Protein AF-0000000076621551 (afdb_homodimer)

Solvent-accessible surface area (backbone atoms only — not comparable to full-atom values): 27259 Å² total; per-residue (Å²): 133,86,76,75,71,79,66,56,74,74,65,53,54,74,73,44,51,70,68,54,47,45,35,64,66,29,52,70,40,71,68,35,35,51,50,40,52,49,45,48,50,49,49,51,49,52,49,47,51,51,47,47,44,45,37,56,49,33,62,49,64,47,73,76,50,92,40,74,47,48,48,64,49,62,73,34,43,66,60,26,50,53,40,65,73,31,58,69,61,38,29,51,51,50,50,50,50,42,48,53,52,39,50,52,50,52,51,48,51,52,48,42,57,68,64,55,87,68,61,34,68,58,49,26,54,51,55,49,50,51,49,41,52,54,44,46,71,37,46,41,56,34,71,53,89,74,52,59,55,56,74,61,85,65,90,50,90,78,55,74,41,55,68,39,57,65,36,60,46,28,60,70,39,12,52,30,42,37,52,16,50,52,25,47,76,70,67,36,56,69,59,17,52,52,21,52,50,46,34,52,49,46,50,49,50,29,46,41,27,31,62,34,54,70,66,13,45,54,43,6,46,51,51,17,51,45,37,46,56,48,18,51,55,50,39,52,53,51,51,50,51,52,50,50,48,52,51,49,52,55,50,52,52,56,55,57,72,70,104,132,85,76,72,70,81,65,56,73,75,64,52,54,74,74,44,52,70,68,54,46,44,35,64,66,28,53,72,41,70,68,35,35,50,49,40,51,49,46,47,49,48,50,50,50,52,48,47,52,51,47,46,45,47,36,56,50,31,60,48,62,46,72,76,51,94,41,73,48,51,50,64,50,62,73,33,42,66,60,26,51,51,39,65,73,31,58,68,61,39,28,50,52,50,51,50,51,41,48,53,51,38,50,53,51,51,51,49,51,51,48,41,55,68,66,55,87,69,62,33,69,60,48,26,55,50,55,49,49,52,49,42,51,54,45,45,72,35,44,41,57,34,70,51,88,75,52,56,55,57,73,60,86,66,89,50,91,78,55,75,39,55,67,37,57,66,37,62,47,28,60,69,38,12,52,30,42,37,52,16,51,50,25,46,75,71,68,36,56,69,58,17,51,52,21,52,49,47,32,53,49,45,48,49,49,30,44,41,27,32,62,33,54,70,65,13,45,54,43,6,46,50,51,17,52,45,38,47,56,48,18,50,55,50,38,52,51,50,53,49,50,52,51,51,49,52,51,49,51,54,50,51,51,54,54,58,72,71,104

InterPro domains:
  IPR055311 Phosphatidylcholine:diacylglycerol cholinephosphotransferase 1/2-like [PTHR34674] (36-243)
  IPR056361 AtPDCT1/2, transmembrane domain [PF24788] (73-233)

Sequence (518 aa):
MADQGLLSGDKAIKYLSFKDRFYLHNLISDKRKWIFVARAVCIAISLAIAISFAVTAVGLPRNNIECIEDKLFEASAAINSYFSENASMRHLLLIFSSSLIDFQFVYFCVNYLLWGNTARPIVFLITFYLFRAFIQSIFFMRYPAGMAWEYPGIPSLTVSYEATSDFFFSGHVGIMVFVSLENYKHKNYQMMALGIFSVSAEFFVMLVLRGHYSIDLISGIIFGHYFWLLSGKLTKKIENLIKKKELLYEKDRQVDSFSMADQGLLSGDKAIKYLSFKDRFYLHNLISDKRKWIFVARAVCIAISLAIAISFAVTAVGLPRNNIECIEDKLFEASAAINSYFSENASMRHLLLIFSSSLIDFQFVYFCVNYLLWGNTARPIVFLITFYLFRAFIQSIFFMRYPAGMAWEYPGIPSLTVSYEATSDFFFSGHVGIMVFVSLENYKHKNYQMMALGIFSVSAEFFVMLVLRGHYSIDLISGIIFGHYFWLLSGKLTKKIENLIKKKELLYEKDRQVDSFS

Secondary structure (DSSP, 8-state):
--------HHHHHHTS-HHHHHIIIIISSHHHHHHHHHHHHHHHHHHHHHHHHHHHHHHS-----SSEEEHHHHHTHHHHHHHHH-HHHHHHHHHHHHHHHHHHHHHHHHHHHHH---SHHHHHHHHHHHHHHHHHHHEEEPPPTT------SS--SS---S--S--SS-HHHHHHHHHHHHHHHTT-HHHHHHHHHHHHHHHHHHHHTTSS-HHHHHHHHHHHHHHHHHHHHHHHHHHHHHHHHHHHHHHHHHHHHH-/--------HHHHHHTS-HHHHHIIIIISSHHHHHHHHHHHHHHHHHHHHHHHHHHHHHHS-PPPPSSEEEHHHHHTHHHHHHHHH-HHHHHHHHHHHHHHHHHHHHHHHHHHHHH---SHHHHHHHHHHHHHHHHHHHEEEPPPTT------SS--SS---S--S--SS-HHHHHHHHHHHHHHHTT-HHHHHHHHHHH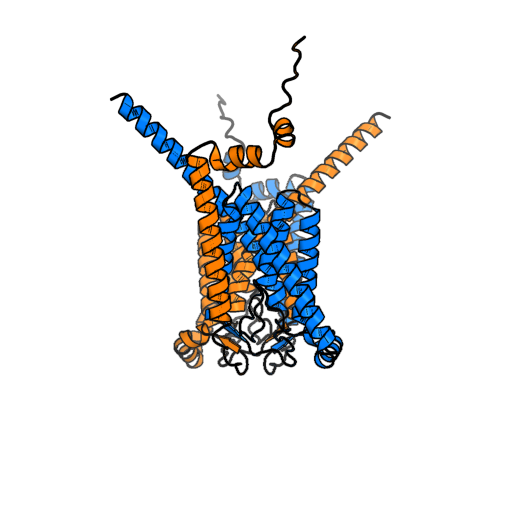HHHHHHHHHTTSS-HHHHHHHHHHHHHHHHHHHHHHHHHHHHHHHHHHHHHHHHHHHHH-

Organism: NCBI:txid5963

Structure (mmCIF, N/CA/C/O backbone):
data_AF-0000000076621551-model_v1
#
loop_
_entity.id
_entity.type
_entity.pdbx_description
1 polymer 'AtPDCT1/2 transmembrane domain-containing protein'
#
loop_
_atom_site.group_PDB
_atom_site.id
_atom_site.type_symbol
_atom_site.label_atom_id
_atom_site.label_alt_id
_atom_site.label_comp_id
_atom_site.label_asym_id
_atom_site.label_entity_id
_atom_site.label_seq_id
_atom_site.pdbx_PDB_ins_code
_atom_site.Cartn_x
_atom_site.Cartn_y
_atom_site.Cartn_z
_atom_site.occupancy
_atom_site.B_iso_or_equiv
_atom_site.auth_seq_id
_atom_site.auth_comp_id
_atom_site.auth_asym_id
_atom_site.auth_atom_id
_atom_site.pdbx_PDB_model_num
ATOM 1 N N . MET A 1 1 ? -38 44.219 23.906 1 23.27 1 MET A N 1
ATOM 2 C CA . MET A 1 1 ? -38.156 43.531 22.625 1 23.27 1 MET A CA 1
ATOM 3 C C . MET A 1 1 ? -36.906 42.656 22.344 1 23.27 1 MET A C 1
ATOM 5 O O . MET A 1 1 ? -35.938 42.719 23.078 1 23.27 1 MET A O 1
ATOM 9 N N . ALA A 1 2 ? -36.281 42.719 20.969 1 28.52 2 ALA A N 1
ATOM 10 C CA . ALA A 1 2 ? -35.812 41.688 20.078 1 28.52 2 ALA A CA 1
ATOM 11 C C . ALA A 1 2 ? -34.375 41.25 20.453 1 28.52 2 ALA A C 1
ATOM 13 O O . ALA A 1 2 ? -33.406 41.844 19.984 1 28.52 2 ALA A O 1
ATOM 14 N N . ASP A 1 3 ? -33.969 41.062 21.594 1 29.08 3 ASP A N 1
ATOM 15 C CA . ASP A 1 3 ? -32.656 40.469 21.875 1 29.08 3 ASP A CA 1
ATOM 16 C C . ASP A 1 3 ? -32.5 39.125 21.172 1 29.08 3 ASP A C 1
ATOM 18 O O . ASP A 1 3 ? -32.75 38.062 21.781 1 29.08 3 ASP A O 1
ATOM 22 N N . GLN A 1 4 ? -33.281 38.875 19.984 1 33.41 4 GLN A N 1
ATOM 23 C CA . GLN A 1 4 ? -33.031 37.625 19.25 1 33.41 4 GLN A CA 1
ATOM 24 C C . GLN A 1 4 ? -31.531 37.375 19.094 1 33.41 4 GLN A C 1
ATOM 26 O O . GLN A 1 4 ? -30.828 38.125 18.438 1 33.41 4 GLN A O 1
ATOM 31 N N . GLY A 1 5 ? -30.828 36.844 20.047 1 36.16 5 GLY A N 1
ATOM 32 C CA . GLY A 1 5 ? -29.453 36.375 20.094 1 36.16 5 GLY A CA 1
ATOM 33 C C . GLY A 1 5 ? -28.984 35.75 18.797 1 36.16 5 GLY A C 1
ATOM 34 O O . GLY A 1 5 ? -29.75 35.062 18.109 1 36.16 5 GLY A O 1
ATOM 35 N N . LEU A 1 6 ? -28 36.344 18.062 1 35.12 6 LEU A N 1
ATOM 36 C CA . LEU A 1 6 ? -27.156 35.875 16.969 1 35.12 6 LEU A CA 1
ATOM 37 C C . LEU A 1 6 ? -26.781 34.406 17.141 1 35.12 6 LEU A C 1
ATOM 39 O O . LEU A 1 6 ? -25.922 34.094 17.969 1 35.12 6 LEU A O 1
ATOM 43 N N . LEU A 1 7 ? -27.734 33.469 17.25 1 40.38 7 LEU A N 1
ATOM 44 C CA . LEU A 1 7 ? -27.297 32.062 17.109 1 40.38 7 LEU A CA 1
ATOM 45 C C . LEU A 1 7 ? -26.141 31.969 16.125 1 40.38 7 LEU A C 1
ATOM 47 O O . LEU A 1 7 ? -26.156 32.594 15.062 1 40.38 7 LEU A O 1
ATOM 51 N N . SER A 1 8 ? -25 31.734 16.562 1 41.44 8 SER A N 1
ATOM 52 C CA . SER A 1 8 ? -23.812 31.484 15.758 1 41.44 8 SER A CA 1
ATOM 53 C C . SER A 1 8 ? -24.141 30.719 14.484 1 41.44 8 SER A C 1
ATOM 55 O O . SER A 1 8 ? -25.094 29.938 14.445 1 41.44 8 SER A O 1
ATOM 57 N N . GLY A 1 9 ? -23.828 31.219 13.289 1 43.31 9 GLY A N 1
ATOM 58 C CA . GLY A 1 9 ? -24.016 30.719 11.938 1 43.31 9 GLY A CA 1
ATOM 59 C C . GLY A 1 9 ? -24.031 29.203 11.844 1 43.31 9 GLY A C 1
ATOM 60 O O . GLY A 1 9 ? -24.766 28.641 11.023 1 43.31 9 GLY A O 1
ATOM 61 N N . ASP A 1 10 ? -23.172 28.5 12.445 1 49.28 10 ASP A N 1
ATOM 62 C CA . ASP A 1 10 ? -23.078 27.047 12.297 1 49.28 10 ASP A CA 1
ATOM 63 C C . ASP A 1 10 ? -24.297 26.359 12.922 1 49.28 10 ASP A C 1
ATOM 65 O O . ASP A 1 10 ? -24.781 25.344 12.398 1 49.28 10 ASP A O 1
ATOM 69 N N . LYS A 1 11 ? -24.766 26.75 14.109 1 53.22 11 LYS A N 1
ATOM 70 C CA . LYS A 1 11 ? -25.922 26.188 14.805 1 53.22 11 LYS A CA 1
ATOM 71 C C . LYS A 1 11 ? -27.219 26.531 14.07 1 53.22 11 LYS A C 1
ATOM 73 O O . LYS A 1 11 ? -28.188 25.75 14.109 1 53.22 11 LYS A O 1
ATOM 78 N N . ALA A 1 12 ? -27.312 27.594 13.445 1 56.12 12 ALA A N 1
ATOM 79 C CA . ALA A 1 12 ? -28.531 27.969 12.742 1 56.12 12 ALA A CA 1
ATOM 80 C C . ALA A 1 12 ? -28.797 27.016 11.57 1 56.12 12 ALA A C 1
ATOM 82 O O . ALA A 1 12 ? -29.953 26.734 11.258 1 56.12 12 ALA A O 1
ATOM 83 N N . ILE A 1 13 ? -27.75 26.375 11.086 1 61.34 13 ILE A N 1
ATOM 84 C CA . ILE A 1 13 ? -27.922 25.516 9.922 1 61.34 13 ILE A CA 1
ATOM 85 C C . ILE A 1 13 ? -28.625 24.219 10.328 1 61.34 13 ILE A C 1
ATOM 87 O O . ILE A 1 13 ? -29.391 23.656 9.547 1 61.34 13 ILE A O 1
ATOM 91 N N . LYS A 1 14 ? -28.453 23.922 11.617 1 61.91 14 LYS A N 1
ATOM 92 C CA . LYS A 1 14 ? -29.047 22.672 12.078 1 61.91 14 LYS A CA 1
ATOM 93 C C . LYS A 1 14 ? -30.578 22.766 12.117 1 61.91 14 LYS A C 1
ATOM 95 O O . LYS A 1 14 ? -31.266 21.75 12.055 1 61.91 14 LYS A O 1
ATOM 100 N N . TYR A 1 15 ? -31.031 23.938 12.117 1 71.44 15 TYR A N 1
ATOM 101 C CA . TYR A 1 15 ? -32.469 24.109 12.219 1 71.44 15 TYR A CA 1
ATOM 102 C C . TYR A 1 15 ? -33.094 24.359 10.852 1 71.44 15 TYR A C 1
ATOM 104 O O . TYR A 1 15 ? -34.312 24.516 10.734 1 71.44 15 TYR A O 1
ATOM 112 N N . LEU A 1 16 ? -32.25 24.297 9.875 1 79.12 16 LEU A N 1
ATOM 113 C CA . LEU A 1 16 ? -32.781 24.531 8.539 1 79.12 16 LEU A CA 1
ATOM 114 C C . LEU A 1 16 ? -33.344 23.25 7.941 1 79.12 16 LEU A C 1
ATOM 116 O O . LEU A 1 16 ? -32.875 22.156 8.281 1 79.12 16 LEU A O 1
ATOM 120 N N . SER A 1 17 ? -34.375 23.422 7.191 1 85.88 17 SER A N 1
ATOM 121 C CA . SER A 1 17 ? -34.938 22.297 6.457 1 85.88 17 SER A CA 1
ATOM 122 C C . SER A 1 17 ? -33.906 21.719 5.484 1 85.88 17 SER A C 1
ATOM 124 O O . SER A 1 17 ? -32.938 22.375 5.148 1 85.88 17 SER A O 1
ATOM 126 N N . PHE A 1 18 ? -34.062 20.5 5.145 1 87.31 18 PHE A N 1
ATOM 127 C CA . PHE A 1 18 ? -33.21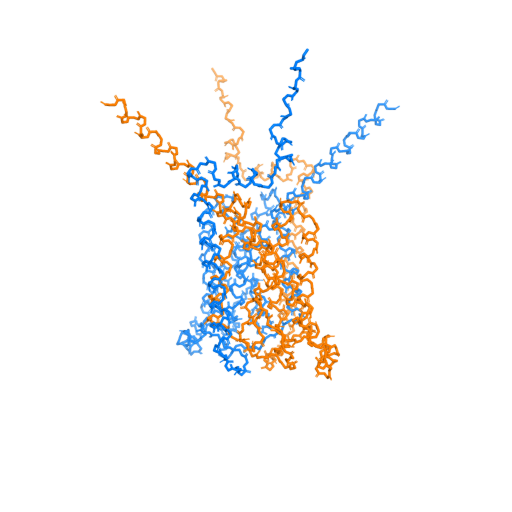9 19.844 4.148 1 87.31 18 PHE A CA 1
ATOM 128 C C . PHE A 1 18 ? -33.125 20.703 2.895 1 87.31 18 PHE A C 1
ATOM 130 O O . PHE A 1 18 ? -32.031 20.875 2.352 1 87.31 18 PHE A O 1
ATOM 137 N N . LYS A 1 19 ? -34.25 21.203 2.457 1 86.94 19 LYS A N 1
ATOM 138 C CA . LYS A 1 19 ? -34.312 22 1.233 1 86.94 19 LYS A CA 1
ATOM 139 C C . LYS A 1 19 ? -33.438 23.25 1.364 1 86.94 19 LYS A C 1
ATOM 141 O O . LYS A 1 19 ? -32.688 23.594 0.438 1 86.94 19 LYS A O 1
ATOM 146 N N . ASP A 1 20 ? -33.5 23.828 2.434 1 85.88 20 ASP A N 1
ATOM 147 C CA . ASP A 1 20 ? -32.719 25.047 2.646 1 85.88 20 ASP A CA 1
ATOM 148 C C . ASP A 1 20 ? -31.234 24.75 2.758 1 85.88 20 ASP A C 1
ATOM 150 O O . ASP A 1 20 ? -30.406 25.469 2.207 1 85.88 20 ASP A O 1
ATOM 154 N N . ARG A 1 21 ? -31.016 23.734 3.432 1 88.19 21 ARG A N 1
ATOM 155 C CA . ARG A 1 21 ? -29.625 23.328 3.564 1 88.19 21 ARG A CA 1
ATOM 156 C C . ARG A 1 21 ? -29.016 22.969 2.209 1 88.19 21 ARG A C 1
ATOM 158 O O . ARG A 1 21 ? -27.891 23.359 1.902 1 88.19 21 ARG A O 1
ATOM 165 N N . PHE A 1 22 ? -29.812 22.203 1.431 1 89.81 22 PHE A N 1
ATOM 166 C CA . PHE A 1 22 ? -29.375 21.781 0.102 1 89.81 22 PHE A CA 1
ATOM 167 C C . PHE A 1 22 ? -29.141 23 -0.791 1 89.81 22 PHE A C 1
ATOM 169 O O . PHE A 1 22 ? -28.141 23.062 -1.506 1 89.81 22 PHE A O 1
ATOM 176 N N . TYR A 1 23 ? -30.031 23.891 -0.707 1 86.81 23 TYR A N 1
ATOM 177 C CA . TYR A 1 23 ? -29.891 25.109 -1.496 1 86.81 23 TYR A CA 1
ATOM 178 C C . TYR A 1 23 ? -28.641 25.891 -1.098 1 86.81 23 TYR A C 1
ATOM 180 O O . TYR A 1 23 ? -27.859 26.297 -1.957 1 86.81 23 TYR A O 1
ATOM 188 N N . LEU A 1 24 ? -28.438 26.031 0.181 1 86.06 24 LEU A N 1
ATOM 189 C CA . LEU A 1 24 ? -27.312 26.797 0.683 1 86.06 24 LEU A CA 1
ATOM 190 C C . LEU A 1 24 ? -26 26.094 0.327 1 86.06 24 LEU A C 1
ATOM 192 O O . LEU A 1 24 ? -25 26.766 -0.002 1 86.06 24 LEU A O 1
ATOM 196 N N . HIS A 1 25 ? -26.016 24.828 0.353 1 89.31 25 HIS A N 1
ATOM 197 C CA . HIS A 1 25 ? -24.797 24.078 0.127 1 89.31 25 HIS A CA 1
ATOM 198 C C . HIS A 1 25 ? -24.484 23.953 -1.362 1 89.31 25 HIS A C 1
ATOM 200 O O . HIS A 1 25 ? -23.312 24.016 -1.767 1 89.31 25 HIS A O 1
ATOM 206 N N . ASN A 1 26 ? -25.516 23.859 -2.271 1 89.94 26 ASN A N 1
ATOM 207 C CA . ASN A 1 26 ? -25.25 23.453 -3.648 1 89.94 26 ASN A CA 1
ATOM 208 C C . ASN A 1 26 ? -25.734 24.5 -4.645 1 89.94 26 ASN A C 1
ATOM 210 O O . ASN A 1 26 ? -25.25 24.547 -5.781 1 89.94 26 ASN A O 1
ATOM 214 N N . LEU A 1 27 ? -26.672 25.422 -4.215 1 88.25 27 LEU A N 1
ATOM 215 C CA . LEU A 1 27 ? -27.391 26.141 -5.27 1 88.25 27 LEU A CA 1
ATOM 216 C C . LEU A 1 27 ? -27.328 27.641 -5.047 1 88.25 27 LEU A C 1
ATOM 218 O O . LEU A 1 27 ? -27.766 28.422 -5.902 1 88.25 27 LEU A O 1
ATOM 222 N N . ILE A 1 28 ? -26.766 28.094 -3.959 1 87.94 28 ILE A N 1
ATOM 223 C CA . ILE A 1 28 ? -26.844 29.5 -3.576 1 87.94 28 ILE A CA 1
ATOM 224 C C . ILE A 1 28 ? -26.094 30.359 -4.59 1 87.94 28 ILE A C 1
ATOM 226 O O . ILE A 1 28 ? -26.438 31.516 -4.812 1 87.94 28 ILE A O 1
ATOM 230 N N . SER A 1 29 ? -25.047 29.844 -5.191 1 88.75 29 SER A N 1
ATOM 231 C CA . SER A 1 29 ? -24.266 30.562 -6.188 1 88.75 29 SER A CA 1
ATOM 232 C C . SER A 1 29 ? -24.031 29.703 -7.43 1 88.75 29 SER A C 1
ATOM 234 O O . SER A 1 29 ? -24.219 28.484 -7.395 1 88.75 29 SER A O 1
ATOM 236 N N . ASP A 1 30 ? -23.719 30.359 -8.523 1 87.44 30 ASP A N 1
ATOM 237 C CA . ASP A 1 30 ? -23.422 29.625 -9.75 1 87.44 30 ASP A CA 1
ATOM 238 C C . ASP A 1 30 ? -22.219 28.703 -9.57 1 87.44 30 ASP A C 1
ATOM 240 O O . ASP A 1 30 ? -22.188 27.594 -10.102 1 87.44 30 ASP A O 1
ATOM 244 N N . LYS A 1 31 ? -21.328 29.188 -8.844 1 82.94 31 LYS A N 1
ATOM 245 C CA . LYS A 1 31 ? -20.141 28.391 -8.57 1 82.94 31 LYS A CA 1
ATOM 246 C C . LYS A 1 31 ? -20.531 27.094 -7.848 1 82.94 31 LYS A C 1
ATOM 248 O O . LYS A 1 31 ? -20.062 26.016 -8.227 1 82.94 31 LYS A O 1
ATOM 253 N N . ARG A 1 32 ? -21.359 27.234 -6.902 1 86.81 32 ARG A N 1
ATOM 254 C CA . ARG A 1 32 ? -21.781 26.078 -6.121 1 86.81 32 ARG A CA 1
ATOM 255 C C . ARG A 1 32 ? -22.641 25.125 -6.965 1 86.81 32 ARG A C 1
ATOM 257 O O . ARG A 1 32 ? -22.562 23.906 -6.809 1 86.81 32 ARG A O 1
ATOM 264 N N . LYS A 1 33 ? -23.438 25.688 -7.848 1 89 33 LYS A N 1
ATOM 265 C CA . LYS A 1 33 ? -24.234 24.875 -8.758 1 89 33 LYS A CA 1
ATOM 266 C C . LYS A 1 33 ? -23.344 24.031 -9.672 1 89 33 LYS A C 1
ATOM 268 O O . LYS A 1 33 ? -23.578 22.844 -9.859 1 89 33 LYS A O 1
ATOM 273 N N . TRP A 1 34 ? -22.375 24.656 -10.188 1 87.38 34 TRP A N 1
ATOM 274 C CA . TRP A 1 34 ? -21.469 23.953 -11.102 1 87.38 34 TRP A CA 1
ATOM 275 C C . TRP A 1 34 ? -20.656 22.906 -10.359 1 87.38 34 TRP A C 1
ATOM 277 O O . TRP A 1 34 ? -20.359 21.844 -10.906 1 87.38 34 TRP A O 1
ATOM 287 N N . ILE A 1 35 ? -20.328 23.156 -9.156 1 86.81 35 ILE A N 1
ATOM 288 C CA . ILE A 1 35 ? -19.609 22.188 -8.344 1 86.81 35 ILE A CA 1
ATOM 289 C C . ILE A 1 35 ? -20.5 20.953 -8.094 1 86.81 35 ILE A C 1
ATOM 291 O O . ILE A 1 35 ? -20.016 19.828 -8.133 1 86.81 35 ILE A O 1
ATOM 295 N N . PHE A 1 36 ? -21.734 21.25 -7.863 1 88.75 36 PHE A N 1
ATOM 296 C CA . PHE A 1 36 ? -22.688 20.172 -7.656 1 88.75 36 PHE A CA 1
ATOM 297 C C . PHE A 1 36 ? -22.812 19.312 -8.906 1 88.75 36 PHE A C 1
ATOM 299 O O . PHE A 1 36 ? -22.781 18.078 -8.836 1 88.75 36 PHE A O 1
ATOM 306 N N . VAL A 1 37 ? -22.938 19.938 -10.047 1 88.5 37 VAL A N 1
ATOM 307 C CA . VAL A 1 37 ? -23.047 19.234 -11.32 1 88.5 37 VAL A CA 1
ATOM 308 C C . VAL A 1 37 ? -21.766 18.438 -11.586 1 88.5 37 VAL A C 1
ATOM 310 O O . VAL A 1 37 ? -21.828 17.281 -12.016 1 88.5 37 VAL A O 1
ATOM 313 N N . ALA A 1 38 ? -20.703 19.062 -11.297 1 85.81 38 ALA A N 1
ATOM 314 C CA . ALA A 1 38 ? -19.422 18.391 -11.492 1 85.81 38 ALA A CA 1
ATOM 315 C C . ALA A 1 38 ? -19.328 17.156 -10.602 1 85.81 38 ALA A C 1
ATOM 317 O O . ALA A 1 38 ? -18.828 16.109 -11.039 1 85.81 38 ALA A O 1
ATOM 318 N N . ARG A 1 39 ? -19.75 17.281 -9.383 1 88.06 39 ARG A N 1
ATOM 319 C CA . ARG A 1 39 ? -19.734 16.141 -8.477 1 88.06 39 ARG A CA 1
ATOM 320 C C . ARG A 1 39 ? -20.609 15 -9.016 1 88.06 39 ARG A C 1
ATOM 322 O O . ARG A 1 39 ? -20.188 13.844 -9.016 1 88.06 39 ARG A O 1
ATOM 329 N N . ALA A 1 40 ? -21.75 15.352 -9.516 1 88.19 40 ALA A N 1
ATOM 330 C CA . ALA A 1 40 ? -22.672 14.367 -10.062 1 88.19 40 ALA A CA 1
ATOM 331 C C . ALA A 1 40 ? -22.078 13.672 -11.281 1 88.19 40 ALA A C 1
ATOM 333 O O . ALA A 1 40 ? -22.141 12.445 -11.398 1 88.19 40 ALA A O 1
ATOM 334 N N . VAL A 1 41 ? -21.484 14.422 -12.094 1 87 41 VAL A N 1
ATOM 335 C CA . VAL A 1 41 ? -20.891 13.891 -13.32 1 87 41 VAL A CA 1
ATOM 336 C C . VAL A 1 41 ? -19.703 12.992 -12.977 1 87 41 VAL A C 1
ATOM 338 O O . VAL A 1 41 ? -19.562 11.898 -13.539 1 87 41 VAL A O 1
ATOM 341 N N . CYS A 1 42 ? -18.938 13.445 -12.023 1 85.38 42 CYS A N 1
ATOM 342 C CA . CYS A 1 42 ? -17.766 12.656 -11.633 1 85.38 42 CYS A CA 1
ATOM 343 C C . CYS A 1 42 ? -18.188 11.344 -10.992 1 85.38 42 CYS A C 1
ATOM 345 O O . CYS A 1 42 ? -17.578 10.305 -11.242 1 85.38 42 CYS A O 1
ATOM 347 N N . ILE A 1 43 ? -19.172 11.461 -10.211 1 84.81 43 ILE A N 1
ATOM 348 C CA . ILE A 1 43 ? -19.688 10.242 -9.594 1 84.81 43 ILE A CA 1
ATOM 349 C C . ILE A 1 43 ? -20.188 9.281 -10.68 1 84.81 43 ILE A C 1
ATOM 351 O O . ILE A 1 43 ? -19.859 8.094 -10.656 1 84.81 43 ILE A O 1
ATOM 355 N N . ALA A 1 44 ? -20.875 9.797 -11.625 1 83.56 44 ALA A N 1
ATOM 356 C CA . ALA A 1 44 ? -21.422 8.984 -12.703 1 83.56 44 ALA A CA 1
ATOM 357 C C . ALA A 1 44 ? -20.297 8.359 -13.539 1 83.56 44 ALA A C 1
ATOM 359 O O . ALA A 1 44 ? -20.359 7.176 -13.875 1 83.56 44 ALA A O 1
ATOM 360 N N . ILE A 1 45 ? -19.344 9.125 -13.797 1 81.19 45 ILE A N 1
ATOM 361 C CA . ILE A 1 45 ? -18.219 8.641 -14.594 1 81.19 45 ILE A CA 1
ATOM 362 C C . ILE A 1 45 ? -17.453 7.57 -13.812 1 81.19 45 ILE A C 1
ATOM 364 O O . ILE A 1 45 ? -17.109 6.527 -14.367 1 81.19 45 ILE A O 1
ATOM 368 N N . SER A 1 46 ? -17.25 7.875 -12.555 1 78.25 46 SER A N 1
ATOM 369 C CA . SER A 1 46 ? -16.531 6.91 -11.727 1 78.25 46 SER A CA 1
ATOM 370 C C . SER A 1 46 ? -17.297 5.594 -11.617 1 78.25 46 SER A C 1
ATOM 372 O O . SER A 1 46 ? -16.688 4.52 -11.68 1 78.25 46 SER A O 1
ATOM 374 N N . LEU A 1 47 ? -18.625 5.746 -11.531 1 74.62 47 LEU A N 1
ATOM 375 C CA . LEU A 1 47 ? -19.453 4.551 -11.453 1 74.62 47 LEU A CA 1
ATOM 376 C C . LEU A 1 47 ? -19.453 3.795 -12.781 1 74.62 47 LEU A C 1
ATOM 378 O O . LEU A 1 47 ? -19.406 2.562 -12.797 1 74.62 47 LEU A O 1
ATOM 382 N N . ALA A 1 48 ? -19.422 4.527 -13.805 1 73.5 48 ALA A N 1
ATOM 383 C CA . ALA A 1 48 ? -19.375 3.908 -15.125 1 73.5 48 ALA A CA 1
ATOM 384 C C . ALA A 1 48 ? -18.062 3.17 -15.336 1 73.5 48 ALA A C 1
ATOM 386 O O . ALA A 1 48 ? -18.031 2.061 -15.875 1 73.5 48 ALA A O 1
ATOM 387 N N . ILE A 1 49 ? -17.016 3.752 -14.883 1 70.81 49 ILE A N 1
ATOM 388 C CA . ILE A 1 49 ? -15.695 3.133 -15 1 70.81 49 ILE A CA 1
ATOM 389 C C . ILE A 1 49 ? -15.641 1.873 -14.133 1 70.81 49 ILE A C 1
ATOM 391 O O . ILE A 1 49 ? -15.172 0.825 -14.586 1 70.81 49 ILE A O 1
ATOM 395 N N . ALA A 1 50 ? -16.203 2.025 -12.992 1 66.88 50 ALA A N 1
ATOM 396 C CA . ALA A 1 50 ? -16.203 0.876 -12.094 1 66.88 50 ALA A CA 1
ATOM 397 C C . ALA A 1 50 ? -17.016 -0.276 -12.672 1 66.88 50 ALA A C 1
ATOM 399 O O . ALA A 1 50 ? -16.578 -1.43 -12.641 1 66.88 50 ALA A O 1
ATOM 400 N N . ILE A 1 51 ? -18.125 0.084 -13.258 1 64.75 51 ILE A N 1
ATOM 401 C CA . ILE A 1 51 ? -19.016 -0.921 -13.836 1 64.75 51 ILE A CA 1
ATOM 402 C C . ILE A 1 51 ? -18.375 -1.518 -15.086 1 64.75 51 ILE A C 1
ATOM 404 O O . ILE A 1 51 ? -18.422 -2.73 -15.305 1 64.75 51 ILE A O 1
ATOM 408 N N . SER A 1 52 ? -17.797 -0.677 -15.875 1 65.38 52 SER A N 1
ATOM 409 C CA . SER A 1 52 ? -17.141 -1.156 -17.094 1 65.38 52 SER A CA 1
ATOM 410 C C . SER A 1 52 ? -16.016 -2.135 -16.75 1 65.38 52 SER A C 1
ATOM 412 O O . SER A 1 52 ? -15.883 -3.172 -17.406 1 65.38 52 SER A O 1
ATOM 414 N N . PHE A 1 53 ? -15.328 -1.814 -15.773 1 61.44 53 PHE A N 1
ATOM 415 C CA . PHE A 1 53 ? -14.234 -2.695 -15.367 1 61.44 53 PHE A CA 1
ATOM 416 C C . PHE A 1 53 ? -14.773 -3.988 -14.773 1 61.44 53 PHE A C 1
ATOM 418 O O . PHE A 1 53 ? -14.227 -5.066 -15.016 1 61.44 53 PHE A O 1
ATOM 425 N N . ALA A 1 54 ? -15.82 -3.725 -14.016 1 58.19 54 ALA A N 1
ATOM 426 C CA . ALA A 1 54 ? -16.453 -4.91 -13.438 1 58.19 54 ALA A CA 1
ATOM 427 C C . ALA A 1 54 ? -16.984 -5.828 -14.531 1 58.19 54 ALA A C 1
ATOM 429 O O . ALA A 1 54 ? -16.859 -7.051 -14.438 1 58.19 54 ALA A O 1
ATOM 430 N N . VAL A 1 55 ? -17.516 -5.133 -15.453 1 56.47 55 VAL A N 1
ATOM 431 C CA . VAL A 1 55 ? -18.094 -5.898 -16.562 1 56.47 55 VAL A CA 1
ATOM 432 C C . VAL A 1 55 ? -16.984 -6.457 -17.438 1 56.47 55 VAL A C 1
ATOM 434 O O . VAL A 1 55 ? -17.031 -7.613 -17.859 1 56.47 55 VAL A O 1
ATOM 437 N N . THR A 1 56 ? -16.109 -5.559 -17.859 1 53.41 56 THR A N 1
ATOM 438 C CA . THR A 1 56 ? -15.008 -6.023 -18.703 1 53.41 56 THR A CA 1
ATOM 439 C C . THR A 1 56 ? -14.156 -7.051 -17.969 1 53.41 56 THR A C 1
ATOM 441 O O . THR A 1 56 ? -13.711 -8.031 -18.562 1 53.41 56 THR A O 1
ATOM 444 N N . ALA A 1 57 ? -13.82 -6.645 -16.781 1 48.94 57 ALA A N 1
ATOM 445 C CA . ALA A 1 57 ? -13.125 -7.648 -15.984 1 48.94 57 ALA A CA 1
ATOM 446 C C . ALA A 1 57 ? -13.977 -8.906 -15.82 1 48.94 57 ALA A C 1
ATOM 448 O O . ALA A 1 57 ? -13.453 -10.023 -15.852 1 48.94 57 ALA A O 1
ATOM 449 N N . VAL A 1 58 ? -15.367 -8.672 -15.422 1 46.81 58 VAL A N 1
ATOM 450 C CA . VAL A 1 58 ? -16.359 -9.734 -15.273 1 46.81 58 VAL A CA 1
ATOM 451 C C . VAL A 1 58 ? -16.703 -10.312 -16.641 1 46.81 58 VAL A C 1
ATOM 453 O O . VAL A 1 58 ? -16.922 -11.516 -16.781 1 46.81 58 VAL A O 1
ATOM 456 N N . GLY A 1 59 ? -17.109 -9.469 -17.5 1 45.19 59 GLY A N 1
ATOM 457 C CA . GLY A 1 59 ? -17.734 -10.031 -18.688 1 45.19 59 GLY A CA 1
ATOM 458 C C . GLY A 1 59 ? -16.844 -11 -19.438 1 45.19 59 GLY A C 1
ATOM 459 O O . GLY A 1 59 ? -17.328 -11.828 -20.203 1 45.19 59 GLY A O 1
ATOM 460 N N . LEU A 1 60 ? -15.656 -10.664 -19.641 1 48.56 60 LEU A N 1
ATOM 461 C CA . LEU A 1 60 ? -15.023 -11.711 -20.438 1 48.56 60 LEU A CA 1
ATOM 462 C C . LEU A 1 60 ? -14.43 -12.797 -19.531 1 48.56 60 LEU A C 1
ATOM 464 O O . LEU A 1 60 ? -13.438 -12.555 -18.859 1 48.56 60 LEU A O 1
ATOM 468 N N . PRO A 1 61 ? -15.438 -13.695 -19.141 1 53.94 61 PRO A N 1
ATOM 469 C CA . PRO A 1 61 ? -14.883 -14.859 -18.453 1 53.94 61 PRO A CA 1
ATOM 470 C C . PRO A 1 61 ? -13.445 -15.172 -18.875 1 53.94 61 PRO A C 1
ATOM 472 O O . PRO A 1 61 ? -13.172 -15.312 -20.062 1 53.94 61 PRO A O 1
ATOM 475 N N . ARG A 1 62 ? -12.508 -14.617 -18.062 1 60.84 62 ARG A N 1
ATOM 476 C CA . ARG A 1 62 ? -11.156 -15.047 -18.422 1 60.84 62 ARG A CA 1
ATOM 477 C C . ARG A 1 62 ? -10.938 -16.516 -18.047 1 60.84 62 ARG A C 1
ATOM 479 O O . ARG A 1 62 ? -11.406 -16.969 -17 1 60.84 62 ARG A O 1
ATOM 486 N N . ASN A 1 63 ? -10.648 -17.25 -18.969 1 68.5 63 ASN A N 1
ATOM 487 C CA . ASN A 1 63 ? -10.32 -18.656 -18.766 1 68.5 63 ASN A CA 1
ATOM 488 C C . ASN A 1 63 ? -9.328 -18.844 -17.625 1 68.5 63 ASN A C 1
ATOM 490 O O . ASN A 1 63 ? -8.461 -18 -17.406 1 68.5 63 ASN A O 1
ATOM 494 N N . ASN A 1 64 ? -9.711 -19.688 -16.781 1 80.44 64 ASN A N 1
ATOM 495 C CA . ASN A 1 64 ? -8.734 -20.109 -15.773 1 80.44 64 ASN A CA 1
ATOM 496 C C . ASN A 1 64 ? -7.379 -20.422 -16.406 1 80.44 64 ASN A C 1
ATOM 498 O O . ASN A 1 64 ? -7.309 -20.969 -17.5 1 80.44 64 ASN A O 1
ATOM 502 N N . ILE A 1 65 ? -6.395 -19.906 -15.781 1 87.25 65 ILE A N 1
ATOM 503 C CA . ILE A 1 65 ? -5.051 -20.156 -16.281 1 87.25 65 ILE A CA 1
ATOM 504 C C . ILE A 1 65 ? -4.402 -21.281 -15.477 1 87.25 65 ILE A C 1
ATOM 506 O O . ILE A 1 65 ? -4.957 -21.734 -14.477 1 87.25 65 ILE A O 1
ATOM 510 N N . GLU A 1 66 ? -3.301 -21.75 -15.93 1 89.62 66 GLU A N 1
ATOM 511 C CA . GLU A 1 66 ? -2.668 -22.906 -15.32 1 89.62 66 GLU A CA 1
ATOM 512 C C . GLU A 1 66 ? -2.133 -22.578 -13.93 1 89.62 66 GLU A C 1
ATOM 514 O O . GLU A 1 66 ? -2.344 -23.344 -12.984 1 89.62 66 GLU A O 1
ATOM 519 N N . CYS A 1 67 ? -1.437 -21.5 -13.758 1 93.38 67 CYS A N 1
ATOM 520 C CA . CYS A 1 67 ? -0.874 -21.141 -12.461 1 93.38 67 CYS A CA 1
ATOM 521 C C . CYS A 1 67 ? -0.784 -19.625 -12.305 1 93.38 67 CYS A C 1
ATOM 523 O O . CYS A 1 67 ? -1.673 -19 -11.719 1 93.38 67 CYS A O 1
ATOM 525 N N . ILE A 1 68 ? 0.266 -19.094 -12.812 1 93.12 68 ILE A N 1
ATOM 526 C CA . ILE A 1 68 ? 0.494 -17.641 -12.773 1 93.12 68 ILE A CA 1
ATOM 527 C C . ILE A 1 68 ? 0.947 -17.156 -14.141 1 93.12 68 ILE A C 1
ATOM 529 O O . ILE A 1 68 ? 1.779 -17.797 -14.797 1 93.12 68 ILE A O 1
ATOM 533 N N . GLU A 1 69 ? 0.338 -16.094 -14.617 1 92.81 69 GLU A N 1
ATOM 534 C CA . GLU A 1 69 ? 0.763 -15.422 -15.844 1 92.81 69 GLU A CA 1
ATOM 535 C C . GLU A 1 69 ? 1.162 -13.977 -15.57 1 92.81 69 GLU A C 1
ATOM 537 O O . GLU A 1 69 ? 0.337 -13.172 -15.133 1 92.81 69 GLU A O 1
ATOM 542 N N . ASP A 1 70 ? 2.404 -13.719 -15.797 1 95.19 70 ASP A N 1
ATOM 543 C CA . ASP A 1 70 ? 2.969 -12.383 -15.656 1 95.19 70 ASP A CA 1
ATOM 544 C C . ASP A 1 70 ? 3.352 -11.797 -17.016 1 95.19 70 ASP A C 1
ATOM 546 O O . ASP A 1 70 ? 4.332 -12.227 -17.625 1 95.19 70 ASP A O 1
ATOM 550 N N . LYS A 1 71 ? 2.617 -10.766 -17.453 1 95.44 71 LYS A N 1
ATOM 551 C CA . LYS A 1 71 ? 2.801 -10.219 -18.797 1 95.44 71 LYS A CA 1
ATOM 552 C C . LYS A 1 71 ? 4.137 -9.492 -18.922 1 95.44 71 LYS A C 1
ATOM 554 O O . LYS A 1 71 ? 4.684 -9.359 -20.016 1 95.44 71 LYS A O 1
ATOM 559 N N . LEU A 1 72 ? 4.688 -9.031 -17.828 1 96.94 72 LEU A N 1
ATOM 560 C CA . LEU A 1 72 ? 6 -8.391 -17.891 1 96.94 72 LEU A CA 1
ATOM 561 C C . LEU A 1 72 ? 7.102 -9.43 -18.078 1 96.94 72 LEU A C 1
ATOM 563 O O . LEU A 1 72 ? 8.148 -9.125 -18.656 1 96.94 72 LEU A O 1
ATOM 567 N N . PHE A 1 73 ? 6.867 -10.648 -17.609 1 96.94 73 PHE A N 1
ATOM 568 C CA . PHE A 1 73 ? 7.781 -11.742 -17.922 1 96.94 73 PHE A CA 1
ATOM 569 C C . PHE A 1 73 ? 7.773 -12.055 -19.406 1 96.94 73 PHE A C 1
ATOM 571 O O . PHE A 1 73 ? 8.828 -12.289 -20.016 1 96.94 73 PHE A O 1
ATOM 578 N N . GLU A 1 74 ? 6.574 -12.016 -19.906 1 96.56 74 GLU A N 1
ATOM 579 C CA . GLU A 1 74 ? 6.457 -12.258 -21.344 1 96.56 74 GLU A CA 1
ATOM 580 C C . GLU A 1 74 ? 7.16 -11.164 -22.141 1 96.56 74 GLU A C 1
ATOM 582 O O . GLU A 1 74 ? 7.887 -11.453 -23.094 1 96.56 74 GLU A O 1
ATOM 587 N N . ALA A 1 75 ? 6.957 -9.984 -21.719 1 97.06 75 ALA A N 1
ATOM 588 C CA 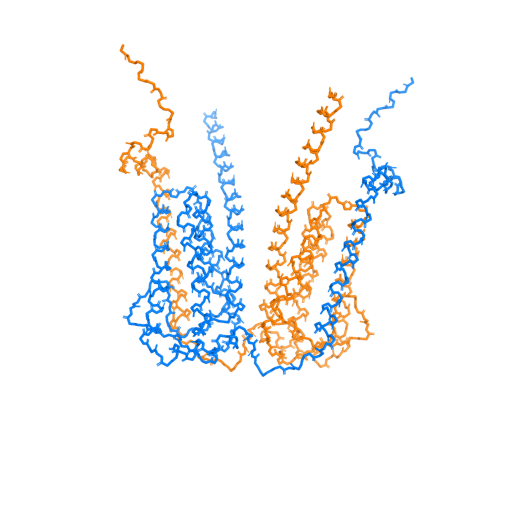. ALA A 1 75 ? 7.523 -8.828 -22.422 1 97.06 75 ALA A CA 1
ATOM 589 C C . ALA A 1 75 ? 9.047 -8.82 -22.328 1 97.06 75 ALA A C 1
ATOM 591 O O . ALA A 1 75 ? 9.727 -8.312 -23.219 1 97.06 75 ALA A O 1
ATOM 592 N N . SER A 1 76 ? 9.609 -9.406 -21.266 1 97.69 76 SER A N 1
ATOM 593 C CA . SER A 1 76 ? 11.055 -9.367 -21.047 1 97.69 76 SER A CA 1
ATOM 594 C C . SER A 1 76 ? 11.711 -10.703 -21.375 1 97.69 76 SER A C 1
ATOM 596 O O . SER A 1 76 ? 12.828 -10.977 -20.938 1 97.69 76 SER A O 1
ATOM 598 N N . ALA A 1 77 ? 11.008 -11.594 -22.094 1 97.69 77 ALA A N 1
ATOM 599 C CA . ALA A 1 77 ? 11.453 -12.961 -22.344 1 97.69 77 ALA A CA 1
ATOM 600 C C . ALA A 1 77 ? 12.789 -12.969 -23.094 1 97.69 77 ALA A C 1
ATOM 602 O O . ALA A 1 77 ? 13.672 -13.773 -22.781 1 97.69 77 ALA A O 1
ATOM 603 N N . ALA A 1 78 ? 12.93 -12.031 -24.016 1 97.88 78 ALA A N 1
ATOM 604 C CA . ALA A 1 78 ? 14.164 -11.977 -24.812 1 97.88 78 ALA A CA 1
ATOM 605 C C . ALA A 1 78 ? 15.352 -11.594 -23.938 1 97.88 78 ALA A C 1
ATOM 607 O O . ALA A 1 78 ? 16.438 -12.172 -24.062 1 97.88 78 ALA A O 1
ATOM 608 N N . ILE A 1 79 ? 15.164 -10.656 -23.109 1 98.19 79 ILE A N 1
ATOM 609 C CA . ILE A 1 79 ? 16.219 -10.203 -22.219 1 98.19 79 ILE A CA 1
ATOM 610 C C . ILE A 1 79 ? 16.562 -11.305 -21.219 1 98.19 79 ILE A C 1
ATOM 612 O O . ILE A 1 79 ? 17.734 -11.539 -20.938 1 98.19 79 ILE A O 1
ATOM 616 N N . ASN A 1 80 ? 15.57 -11.945 -20.672 1 97.94 80 ASN A N 1
ATOM 617 C CA . ASN A 1 80 ? 15.773 -13.078 -19.781 1 97.94 80 ASN A CA 1
ATOM 618 C C . ASN A 1 80 ? 16.594 -14.18 -20.438 1 97.94 80 ASN A C 1
ATOM 620 O O . ASN A 1 80 ? 17.516 -14.719 -19.828 1 97.94 80 ASN A O 1
ATOM 624 N N . SER A 1 81 ? 16.266 -14.492 -21.703 1 97.75 81 SER A N 1
ATOM 625 C CA . SER A 1 81 ? 17.016 -15.508 -22.453 1 97.75 81 SER A CA 1
ATOM 626 C C . SER A 1 81 ? 18.469 -15.109 -22.609 1 97.75 81 SER A C 1
ATOM 628 O O . SER A 1 81 ? 19.375 -15.938 -22.469 1 97.75 81 SER A O 1
ATOM 630 N N . TYR A 1 82 ? 18.688 -13.852 -22.891 1 97.81 82 TYR A N 1
ATOM 631 C CA . TYR A 1 82 ? 20.047 -13.352 -23.047 1 97.81 82 TYR A CA 1
ATOM 632 C C . TYR A 1 82 ? 20.859 -13.586 -21.781 1 97.81 82 TYR A C 1
ATOM 634 O O . TYR A 1 82 ? 21.969 -14.125 -21.844 1 97.81 82 TYR A O 1
ATOM 642 N N . PHE A 1 83 ? 20.344 -13.266 -20.641 1 97.19 83 PHE A N 1
ATOM 643 C CA . PHE A 1 83 ? 21.078 -13.383 -19.391 1 97.19 83 PHE A CA 1
ATOM 644 C C . PHE A 1 83 ? 21.188 -14.844 -18.953 1 97.19 83 PHE A C 1
ATOM 646 O O . PHE A 1 83 ? 22.125 -15.234 -18.281 1 97.19 83 PHE A O 1
ATOM 653 N N . SER A 1 84 ? 20.203 -15.617 -19.375 1 95.75 84 SER A N 1
ATOM 654 C CA . SER A 1 84 ? 20.266 -17.047 -19.062 1 95.75 84 SER A CA 1
ATOM 655 C C . SER A 1 84 ? 21.391 -17.719 -19.844 1 95.75 84 SER A C 1
ATOM 657 O O . SER A 1 84 ? 22.016 -18.672 -19.344 1 95.75 84 SER A O 1
ATOM 659 N N . GLU A 1 85 ? 21.703 -17.203 -20.984 1 96.38 85 GLU A N 1
ATOM 660 C CA . GLU A 1 85 ? 22.719 -17.797 -21.844 1 96.38 85 GLU A CA 1
ATOM 661 C C . GLU A 1 85 ? 24.094 -17.172 -21.609 1 96.38 85 GLU A C 1
ATOM 663 O O . GLU A 1 85 ? 25.109 -17.703 -22.031 1 96.38 85 GLU A O 1
ATOM 668 N N . ASN A 1 86 ? 24.094 -16.031 -21 1 97.31 86 ASN A N 1
ATOM 669 C CA . ASN A 1 86 ? 25.344 -15.312 -20.766 1 97.31 86 ASN A CA 1
ATOM 670 C C . ASN A 1 86 ? 25.609 -15.141 -19.266 1 97.31 86 ASN A C 1
ATOM 672 O O . ASN A 1 86 ? 25.312 -14.094 -18.703 1 97.31 86 ASN A O 1
ATOM 676 N N . ALA A 1 87 ? 26.312 -16.078 -18.734 1 95.56 87 ALA A N 1
ATOM 677 C CA . ALA A 1 87 ? 26.5 -16.141 -17.281 1 95.56 87 ALA A CA 1
ATOM 678 C C . ALA A 1 87 ? 27.344 -14.961 -16.797 1 95.56 87 ALA A C 1
ATOM 680 O O . ALA A 1 87 ? 27.062 -14.414 -15.719 1 95.56 87 ALA A O 1
ATOM 681 N N . SER A 1 88 ? 28.312 -14.609 -17.531 1 96.62 88 SER A N 1
ATOM 682 C CA . SER A 1 88 ? 29.172 -13.516 -17.109 1 96.62 88 SER A CA 1
ATOM 683 C C . SER A 1 88 ? 28.391 -12.211 -16.984 1 96.62 88 SER A C 1
ATOM 685 O O . SER A 1 88 ? 28.562 -11.477 -16 1 96.62 88 SER A O 1
ATOM 687 N N . MET A 1 89 ? 27.562 -11.93 -17.953 1 97.12 89 MET A N 1
ATOM 688 C CA . MET A 1 89 ? 26.766 -10.711 -17.922 1 97.12 89 MET A CA 1
ATOM 689 C C . MET A 1 89 ? 25.719 -10.773 -16.812 1 97.12 89 MET A C 1
ATOM 691 O O . MET A 1 89 ? 25.438 -9.758 -16.172 1 97.12 89 MET A O 1
ATOM 695 N N . ARG A 1 90 ? 25.172 -11.938 -16.578 1 96.81 90 ARG A N 1
ATOM 696 C CA . ARG A 1 90 ? 24.219 -12.141 -15.492 1 96.81 90 ARG A CA 1
ATOM 697 C C . ARG A 1 90 ? 24.875 -11.852 -14.141 1 96.81 90 ARG A C 1
ATOM 699 O O . ARG A 1 90 ? 24.297 -11.133 -13.32 1 96.81 90 ARG A O 1
ATOM 706 N N . HIS A 1 91 ? 26.062 -12.352 -13.984 1 96.06 91 HIS A N 1
ATOM 707 C CA . HIS A 1 91 ? 26.781 -12.156 -12.734 1 96.06 91 HIS A CA 1
ATOM 708 C C . HIS A 1 91 ? 27.156 -10.688 -12.539 1 96.06 91 HIS A C 1
ATOM 710 O O . HIS A 1 91 ? 27.047 -10.156 -11.43 1 96.06 91 HIS A O 1
ATOM 716 N N . LEU A 1 92 ? 27.547 -10.055 -13.586 1 96.38 92 LEU A N 1
ATOM 717 C CA . LEU A 1 92 ? 27.875 -8.633 -13.516 1 96.38 92 LEU A CA 1
ATOM 718 C C . LEU A 1 92 ? 26.656 -7.812 -13.109 1 96.38 92 LEU A C 1
ATOM 720 O O . LEU A 1 92 ? 26.766 -6.902 -12.289 1 96.38 92 LEU A O 1
ATOM 724 N N . LEU A 1 93 ? 25.578 -8.156 -13.672 1 96.38 93 LEU A N 1
ATOM 725 C CA . LEU A 1 93 ? 24.328 -7.465 -13.367 1 96.38 93 LEU A CA 1
ATOM 726 C C . LEU A 1 93 ? 23.938 -7.66 -11.906 1 96.38 93 LEU A C 1
ATOM 728 O O . LEU A 1 93 ? 23.562 -6.699 -11.227 1 96.38 93 LEU A O 1
ATOM 732 N N . LEU A 1 94 ? 24.109 -8.859 -11.422 1 94.81 94 LEU A N 1
ATOM 733 C CA . LEU A 1 94 ? 23.766 -9.18 -10.039 1 94.81 94 LEU A CA 1
ATOM 734 C C . LEU A 1 94 ? 24.703 -8.461 -9.07 1 94.81 94 LEU A C 1
ATOM 736 O O . LEU A 1 94 ? 24.25 -7.887 -8.078 1 94.81 94 LEU A O 1
ATOM 740 N N . ILE A 1 95 ? 25.969 -8.477 -9.406 1 94.5 95 ILE A N 1
ATOM 741 C CA . ILE A 1 95 ? 26.953 -7.836 -8.547 1 94.5 95 ILE A CA 1
ATOM 742 C C . ILE A 1 95 ? 26.703 -6.328 -8.523 1 94.5 95 ILE A C 1
ATOM 744 O O . ILE A 1 95 ? 26.75 -5.707 -7.453 1 94.5 95 ILE A O 1
ATOM 748 N N . PHE A 1 96 ? 26.406 -5.781 -9.617 1 95.88 96 PHE A N 1
ATOM 749 C CA . PHE A 1 96 ? 26.156 -4.352 -9.719 1 95.88 96 PHE A CA 1
ATOM 750 C C . PHE A 1 96 ? 24.938 -3.951 -8.898 1 95.88 96 PHE A C 1
ATOM 752 O O . PHE A 1 96 ? 25.016 -3.027 -8.078 1 95.88 96 PHE A O 1
ATOM 759 N N . SER A 1 97 ? 23.891 -4.641 -9.102 1 93.94 97 SER A N 1
ATOM 760 C CA . SER A 1 97 ? 22.641 -4.309 -8.422 1 93.94 97 SER A CA 1
ATOM 761 C C . SER A 1 97 ? 22.781 -4.488 -6.91 1 93.94 97 SER A C 1
ATOM 763 O O . SER A 1 97 ? 22.344 -3.633 -6.141 1 93.94 97 SER A O 1
ATOM 765 N N . SER A 1 98 ? 23.406 -5.551 -6.48 1 91.31 98 SER A N 1
ATOM 766 C CA . SER A 1 98 ? 23.547 -5.812 -5.051 1 91.31 98 SER A CA 1
ATOM 767 C C . SER A 1 98 ? 24.484 -4.812 -4.395 1 91.31 98 SER A C 1
ATOM 769 O O . SER A 1 98 ? 24.266 -4.398 -3.254 1 91.31 98 SER A O 1
ATOM 771 N N . SER A 1 99 ? 25.516 -4.445 -5.113 1 93.81 99 SER A N 1
ATOM 772 C CA . SER A 1 99 ? 26.453 -3.471 -4.574 1 93.81 99 SER A CA 1
ATOM 773 C C . SER A 1 99 ? 25.797 -2.104 -4.398 1 93.81 99 SER A C 1
ATOM 775 O O . SER A 1 99 ? 26.109 -1.377 -3.453 1 93.81 99 SER A O 1
ATOM 777 N N . LEU A 1 100 ? 24.938 -1.724 -5.309 1 95.25 100 LEU A N 1
ATOM 778 C CA . LEU A 1 100 ? 24.219 -0.461 -5.215 1 95.25 100 LEU A CA 1
ATOM 779 C C . LEU A 1 100 ? 23.359 -0.417 -3.955 1 95.25 100 LEU A C 1
ATOM 781 O O . LEU A 1 100 ? 23.359 0.579 -3.229 1 95.25 100 LEU A O 1
ATOM 785 N N . ILE A 1 101 ? 22.688 -1.455 -3.674 1 93.19 101 ILE A N 1
ATOM 786 C CA . ILE A 1 101 ? 21.812 -1.521 -2.512 1 93.19 101 ILE A CA 1
ATOM 787 C C . ILE A 1 101 ? 22.641 -1.541 -1.232 1 93.19 101 ILE A C 1
ATOM 789 O O . ILE A 1 101 ? 22.344 -0.815 -0.281 1 93.19 101 ILE A O 1
ATOM 793 N N . ASP A 1 102 ? 23.656 -2.363 -1.284 1 91 102 ASP A N 1
ATOM 794 C CA . ASP A 1 102 ? 24.531 -2.453 -0.115 1 91 102 ASP A CA 1
ATOM 795 C C . ASP A 1 102 ? 25.125 -1.087 0.24 1 91 102 ASP A C 1
ATOM 797 O O . ASP A 1 102 ? 25.078 -0.673 1.4 1 91 102 ASP A O 1
ATOM 801 N N . PHE A 1 103 ? 25.609 -0.458 -0.717 1 94.81 103 PHE A N 1
ATOM 802 C CA . PHE A 1 103 ? 26.25 0.838 -0.5 1 94.81 103 PHE A CA 1
ATOM 803 C C . PHE A 1 103 ? 25.25 1.83 0.095 1 94.81 103 PHE A C 1
ATOM 805 O O . PHE A 1 103 ? 25.547 2.479 1.103 1 94.81 103 PHE A O 1
ATOM 812 N N . GLN A 1 104 ? 24.141 1.957 -0.477 1 95.19 104 GLN A N 1
ATOM 813 C CA . GLN A 1 104 ? 23.172 2.951 -0.045 1 95.19 104 GLN A CA 1
ATOM 814 C C . GLN A 1 104 ? 22.625 2.615 1.338 1 95.19 104 GLN A C 1
ATOM 816 O O . GLN A 1 104 ? 22.375 3.512 2.152 1 95.19 104 GLN A O 1
ATOM 821 N N . PHE A 1 105 ? 22.391 1.415 1.56 1 91.5 105 PHE A N 1
ATOM 822 C CA . PHE A 1 105 ? 21.859 0.999 2.85 1 91.5 105 PHE A CA 1
ATOM 823 C C . PHE A 1 105 ? 22.875 1.243 3.963 1 91.5 105 PHE A C 1
ATOM 825 O O . PHE A 1 105 ? 22.531 1.774 5.02 1 91.5 105 PHE A O 1
ATOM 832 N N . VAL A 1 106 ? 24.125 0.855 3.752 1 90.12 106 VAL A N 1
ATOM 833 C CA . VAL A 1 106 ? 25.188 1.063 4.742 1 90.12 106 VAL A CA 1
ATOM 834 C C . VAL A 1 106 ? 25.391 2.559 4.965 1 90.12 106 VAL A C 1
ATOM 836 O O . VAL A 1 106 ? 25.484 3.014 6.109 1 90.12 106 VAL A O 1
ATOM 839 N N . TYR A 1 107 ? 25.438 3.246 3.875 1 93.44 107 TYR A N 1
ATOM 840 C CA . TYR A 1 107 ? 25.562 4.695 3.98 1 93.44 107 TYR A CA 1
ATOM 841 C C . TYR A 1 107 ? 24.438 5.281 4.836 1 93.44 107 TYR A C 1
ATOM 843 O O . TYR A 1 107 ? 24.703 6.109 5.715 1 93.44 107 TYR A O 1
ATOM 851 N N . PHE A 1 108 ? 23.266 4.887 4.582 1 92.88 108 PHE A N 1
ATOM 852 C CA . PHE A 1 108 ? 22.125 5.387 5.324 1 92.88 108 PHE A CA 1
ATOM 853 C C . PHE A 1 108 ? 22.234 5.031 6.801 1 92.88 108 PHE A C 1
ATOM 855 O O . PHE A 1 108 ? 22.031 5.883 7.668 1 92.88 108 PHE A O 1
ATOM 862 N N . CYS A 1 109 ? 22.578 3.795 7.121 1 89.06 109 CYS A N 1
ATOM 863 C CA . CYS A 1 109 ? 22.688 3.336 8.5 1 89.06 109 CYS A CA 1
ATOM 864 C C . CYS A 1 109 ? 23.766 4.105 9.258 1 89.06 109 CYS A C 1
ATOM 866 O O . CYS A 1 109 ? 23.547 4.508 10.406 1 89.06 109 CYS A O 1
ATOM 868 N N . VAL A 1 110 ? 24.844 4.293 8.594 1 89.56 110 VAL A N 1
ATOM 869 C CA . VAL A 1 110 ? 25.953 5.008 9.227 1 89.56 110 VAL A CA 1
ATOM 870 C C . VAL A 1 110 ? 25.531 6.457 9.5 1 89.56 110 VAL A C 1
ATOM 872 O O . VAL A 1 110 ? 25.734 6.973 10.602 1 89.56 110 VAL A O 1
ATOM 875 N N . ASN A 1 111 ? 24.953 7.09 8.523 1 90.62 111 ASN A N 1
ATOM 876 C CA . ASN A 1 111 ? 24.516 8.469 8.695 1 90.62 111 ASN A CA 1
ATOM 877 C C . ASN A 1 111 ? 23.453 8.578 9.789 1 90.62 111 ASN A C 1
ATOM 879 O O . ASN A 1 111 ? 23.453 9.539 10.562 1 90.62 111 ASN A O 1
ATOM 883 N N . TYR A 1 112 ? 22.594 7.656 9.727 1 91.12 112 TYR A N 1
ATOM 884 C CA . TYR A 1 112 ? 21.562 7.66 10.75 1 91.12 112 TYR A CA 1
ATOM 885 C C . TYR A 1 112 ? 22.156 7.438 12.133 1 91.12 112 TYR A C 1
ATOM 887 O O . TYR A 1 112 ? 21.734 8.062 13.109 1 91.12 112 TYR A O 1
ATOM 895 N N . LEU A 1 113 ? 23.109 6.555 12.25 1 89.31 113 LEU A N 1
ATOM 896 C CA . LEU A 1 113 ? 23.781 6.297 13.523 1 89.31 113 LEU A CA 1
ATOM 897 C C . LEU A 1 113 ? 24.484 7.551 14.031 1 89.31 113 LEU A C 1
ATOM 899 O O . LEU A 1 113 ? 24.375 7.895 15.211 1 89.31 113 LEU A O 1
ATOM 903 N N . LEU A 1 114 ? 25.078 8.258 13.148 1 89 114 LEU A N 1
ATOM 904 C CA . LEU A 1 114 ? 25.922 9.391 13.531 1 89 114 LEU A CA 1
ATOM 905 C C . LEU A 1 114 ? 25.078 10.633 13.781 1 89 114 LEU A C 1
ATOM 907 O O . LEU A 1 114 ? 25.375 11.414 14.695 1 89 114 LEU A O 1
ATOM 911 N N . TRP A 1 115 ? 23.969 10.812 12.977 1 89.62 115 TRP A N 1
ATOM 912 C CA . TRP A 1 115 ? 23.344 12.133 12.984 1 89.62 115 TRP A CA 1
ATOM 913 C C . TRP A 1 115 ? 21.828 12.016 13.117 1 89.62 115 TRP A C 1
ATOM 915 O O . TRP A 1 115 ? 21.109 13.008 12.992 1 89.62 115 TRP A O 1
ATOM 925 N N . GLY A 1 116 ? 21.344 10.867 13.312 1 88.75 116 GLY A N 1
ATOM 926 C CA . GLY A 1 116 ? 19.906 10.672 13.383 1 88.75 116 GLY A CA 1
ATOM 927 C C . GLY A 1 116 ? 19.25 11.516 14.469 1 88.75 116 GLY A C 1
ATOM 928 O O . GLY A 1 116 ? 19.859 11.773 15.508 1 88.75 116 GLY A O 1
ATOM 929 N N . ASN A 1 117 ? 18.016 11.969 14.258 1 86.56 117 ASN A N 1
ATOM 930 C CA . ASN A 1 117 ? 17.297 12.789 15.227 1 86.56 117 ASN A CA 1
ATOM 931 C C . ASN A 1 117 ? 15.82 12.375 15.312 1 86.56 117 ASN A C 1
ATOM 933 O O . ASN A 1 117 ? 14.992 13.117 15.844 1 86.56 117 ASN A O 1
ATOM 937 N N . THR A 1 118 ? 15.523 11.25 14.734 1 89.12 118 THR A N 1
ATOM 938 C CA . THR A 1 118 ? 14.156 10.734 14.75 1 89.12 118 THR A CA 1
ATOM 939 C C . THR A 1 118 ? 14.148 9.219 14.867 1 89.12 118 THR A C 1
ATOM 941 O O . THR A 1 118 ? 15.109 8.555 14.469 1 89.12 118 THR A O 1
ATOM 944 N N . ALA A 1 119 ? 13.148 8.664 15.336 1 89.94 119 ALA A N 1
ATOM 945 C CA . ALA A 1 119 ? 13.031 7.207 15.445 1 89.94 119 ALA A CA 1
ATOM 946 C C . ALA A 1 119 ? 12.359 6.617 14.211 1 89.94 119 ALA A C 1
ATOM 948 O O . ALA A 1 119 ? 12.125 5.41 14.141 1 89.94 119 ALA A O 1
ATOM 949 N N . ARG A 1 120 ? 12.055 7.336 13.258 1 93.38 120 ARG A N 1
ATOM 950 C CA . ARG A 1 120 ? 11.273 6.941 12.086 1 93.38 120 ARG A CA 1
ATOM 951 C C . ARG A 1 120 ? 11.922 5.758 11.375 1 93.38 120 ARG A C 1
ATOM 953 O O . ARG A 1 120 ? 11.242 4.785 11.047 1 93.38 120 ARG A O 1
ATOM 960 N N . PRO A 1 121 ? 13.281 5.785 11.148 1 92.5 121 PRO A N 1
ATOM 961 C CA . PRO A 1 121 ? 13.883 4.645 10.453 1 92.5 121 PRO A CA 1
ATOM 962 C C . PRO A 1 121 ? 13.727 3.336 11.227 1 92.5 121 PRO A C 1
ATOM 964 O O . PRO A 1 121 ? 13.5 2.283 10.617 1 92.5 121 PRO A O 1
ATOM 967 N N . ILE A 1 122 ? 13.773 3.393 12.484 1 89 122 ILE A N 1
ATOM 968 C CA . ILE A 1 122 ? 13.648 2.201 13.312 1 89 122 ILE A CA 1
ATOM 969 C C . ILE A 1 122 ? 12.211 1.682 13.25 1 89 122 ILE A C 1
ATOM 971 O O . ILE A 1 122 ? 11.984 0.483 13.07 1 89 122 ILE A O 1
ATOM 975 N N . VAL A 1 123 ? 11.266 2.592 13.414 1 90.88 123 VAL A N 1
ATOM 976 C CA . VAL A 1 123 ? 9.852 2.223 13.352 1 90.88 123 VAL A CA 1
ATOM 977 C C . VAL A 1 123 ? 9.531 1.636 11.977 1 90.88 123 VAL A C 1
ATOM 979 O O . VAL A 1 123 ? 8.797 0.65 11.875 1 90.88 123 VAL A O 1
ATOM 982 N N . PHE A 1 124 ? 10.062 2.242 10.953 1 94.12 124 PHE A N 1
ATOM 983 C CA . PHE A 1 124 ? 9.875 1.726 9.602 1 94.12 124 PHE A CA 1
ATOM 984 C C . PHE A 1 124 ? 10.414 0.302 9.492 1 94.12 124 PHE A C 1
ATOM 986 O O . PHE A 1 124 ? 9.711 -0.596 9.023 1 94.12 124 PHE A O 1
ATOM 993 N N . LEU A 1 125 ? 11.672 0.095 9.891 1 89.25 125 LEU A N 1
ATOM 994 C CA . LEU A 1 125 ? 12.312 -1.206 9.742 1 89.25 125 LEU A CA 1
ATOM 995 C C . LEU A 1 125 ? 11.531 -2.285 10.484 1 89.25 125 LEU A C 1
ATOM 997 O O . LEU A 1 125 ? 11.312 -3.375 9.953 1 89.25 125 LEU A O 1
ATOM 1001 N N . ILE A 1 126 ? 11 -1.974 11.602 1 86.56 126 ILE A N 1
ATOM 1002 C CA . ILE A 1 126 ? 10.281 -2.951 12.422 1 86.56 126 ILE A CA 1
ATOM 1003 C C . ILE A 1 126 ? 8.93 -3.26 11.789 1 86.56 126 ILE A C 1
ATOM 1005 O O . ILE A 1 126 ? 8.594 -4.422 11.562 1 86.56 126 ILE A O 1
ATOM 1009 N N . THR A 1 127 ? 8.172 -2.262 11.453 1 91 127 THR A N 1
ATOM 1010 C CA . THR A 1 127 ? 6.816 -2.469 10.953 1 91 127 THR A CA 1
ATOM 1011 C C . THR A 1 127 ? 6.848 -3.062 9.547 1 91 127 THR A C 1
ATOM 1013 O O . THR A 1 127 ? 6.066 -3.965 9.234 1 91 127 THR A O 1
ATOM 1016 N N . PHE A 1 128 ? 7.762 -2.586 8.719 1 92 128 PHE A N 1
ATOM 1017 C CA . PHE A 1 128 ? 7.879 -3.031 7.332 1 92 128 PHE A CA 1
ATOM 1018 C C . PHE A 1 128 ? 8.273 -4.5 7.266 1 92 128 PHE A C 1
ATOM 1020 O O . PHE A 1 128 ? 7.621 -5.297 6.59 1 92 128 PHE A O 1
ATOM 1027 N N . TYR A 1 129 ? 9.234 -4.891 8.023 1 87.44 129 TYR A N 1
ATOM 1028 C CA . TYR A 1 129 ? 9.758 -6.25 7.914 1 87.44 129 TYR A CA 1
ATOM 1029 C C . TYR A 1 129 ? 8.914 -7.227 8.719 1 87.44 129 TYR A C 1
ATOM 1031 O O . TYR A 1 129 ? 8.797 -8.398 8.367 1 87.44 129 TYR A O 1
ATOM 1039 N N . LEU A 1 130 ? 8.297 -6.75 9.805 1 85.94 130 LEU A N 1
ATOM 1040 C CA . LEU A 1 130 ? 7.352 -7.617 10.508 1 85.94 130 LEU A CA 1
ATOM 1041 C C . LEU A 1 130 ? 6.156 -7.945 9.617 1 85.94 130 LEU A C 1
ATOM 1043 O O . LEU A 1 130 ? 5.68 -9.086 9.602 1 85.94 130 LEU A O 1
ATOM 1047 N N . PHE A 1 131 ? 5.758 -6.949 8.945 1 91.44 131 PHE A N 1
ATOM 1048 C CA . PHE A 1 131 ? 4.637 -7.168 8.039 1 91.44 131 PHE A CA 1
ATOM 1049 C C . PHE A 1 131 ? 5.031 -8.102 6.902 1 91.44 131 PHE A C 1
ATOM 1051 O O . PHE A 1 131 ? 4.27 -9 6.531 1 91.44 131 PHE A O 1
ATOM 1058 N N . ARG A 1 132 ? 6.16 -7.883 6.328 1 89.94 132 ARG A N 1
ATOM 1059 C CA . ARG A 1 132 ? 6.668 -8.75 5.27 1 89.94 132 ARG A CA 1
ATOM 1060 C C . ARG A 1 132 ? 6.785 -10.195 5.758 1 89.94 132 ARG A C 1
ATOM 1062 O O . ARG A 1 132 ? 6.391 -11.125 5.059 1 89.94 132 ARG A O 1
ATOM 1069 N N . ALA A 1 133 ? 7.359 -10.359 6.934 1 84.81 133 ALA A N 1
ATOM 1070 C CA . ALA A 1 133 ? 7.492 -11.695 7.512 1 84.81 133 ALA A CA 1
ATOM 1071 C C . ALA A 1 133 ? 6.125 -12.359 7.691 1 84.81 133 ALA A C 1
ATOM 1073 O O . ALA A 1 133 ? 5.977 -13.562 7.465 1 84.81 133 ALA A O 1
ATOM 1074 N N . PHE A 1 134 ? 5.176 -11.594 8.117 1 89.69 134 PHE A N 1
ATOM 1075 C CA . PHE A 1 134 ? 3.818 -12.094 8.305 1 89.69 134 PHE A CA 1
ATOM 1076 C C . PHE A 1 134 ? 3.244 -12.609 6.988 1 89.69 134 PHE A C 1
ATOM 1078 O O . PHE A 1 134 ? 2.734 -13.727 6.922 1 89.69 134 PHE A O 1
ATOM 1085 N N . ILE A 1 135 ? 3.379 -11.836 5.902 1 91.94 135 ILE A N 1
ATOM 1086 C CA . ILE A 1 135 ? 2.83 -12.219 4.602 1 91.94 135 ILE A CA 1
ATOM 1087 C C . ILE A 1 135 ? 3.553 -13.453 4.074 1 91.94 135 ILE A C 1
ATOM 1089 O O . ILE A 1 135 ? 2.92 -14.383 3.57 1 91.94 135 ILE A O 1
ATOM 1093 N N . GLN A 1 136 ? 4.8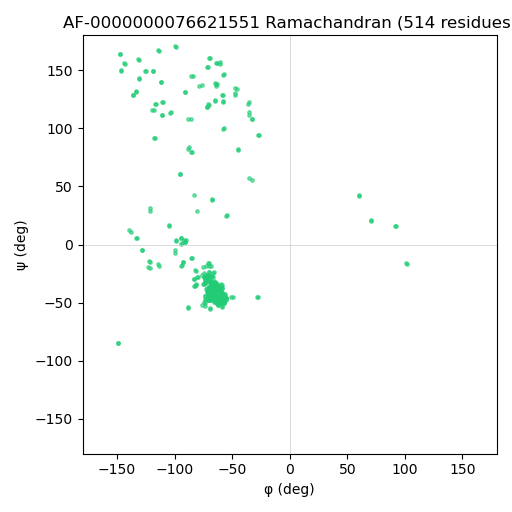28 -13.469 4.238 1 88.56 136 GLN A N 1
ATOM 1094 C CA . GLN A 1 136 ? 5.641 -14.555 3.697 1 88.56 136 GLN A CA 1
ATOM 1095 C C . GLN A 1 136 ? 5.402 -15.852 4.461 1 88.56 136 GLN A C 1
ATOM 1097 O O . GLN A 1 136 ? 5.789 -16.922 4.004 1 88.56 136 GLN A O 1
ATOM 1102 N N . SER A 1 137 ? 4.801 -15.758 5.637 1 88.06 137 SER A N 1
ATOM 1103 C CA . SER A 1 137 ? 4.5 -16.953 6.414 1 88.06 137 SER A CA 1
ATOM 1104 C C . SER A 1 137 ? 3.172 -17.578 5.988 1 88.06 137 SER A C 1
ATOM 1106 O O . SER A 1 137 ? 2.887 -18.734 6.309 1 88.06 137 SER A O 1
ATOM 1108 N N . ILE A 1 138 ? 2.396 -16.875 5.207 1 92.06 138 ILE A N 1
ATOM 1109 C CA . ILE A 1 138 ? 1.059 -17.406 4.977 1 92.06 138 ILE A CA 1
ATOM 1110 C C . ILE A 1 138 ? 0.836 -17.625 3.482 1 92.06 138 ILE A C 1
ATOM 1112 O O . ILE A 1 138 ? -0.109 -18.297 3.08 1 92.06 138 ILE A O 1
ATOM 1116 N N . PHE A 1 139 ? 1.659 -17.062 2.617 1 92.56 139 PHE A N 1
ATOM 1117 C CA . PHE A 1 139 ? 1.403 -17.109 1.183 1 92.56 139 PHE A CA 1
ATOM 1118 C C . PHE A 1 139 ? 2.68 -17.438 0.416 1 92.56 139 PHE A C 1
ATOM 1120 O O . PHE A 1 139 ? 3.703 -16.766 0.591 1 92.56 139 PHE A O 1
ATOM 1127 N N . PHE A 1 140 ? 2.617 -18.438 -0.463 1 90.75 140 PHE A N 1
ATOM 1128 C CA . PHE A 1 140 ? 3.766 -18.906 -1.229 1 90.75 140 PHE A CA 1
ATOM 1129 C C . PHE A 1 140 ? 3.418 -19.016 -2.707 1 90.75 140 PHE A C 1
ATOM 1131 O O . PHE A 1 140 ? 2.309 -19.422 -3.061 1 90.75 140 PHE A O 1
ATOM 1138 N N . MET A 1 141 ? 4.355 -18.703 -3.535 1 92 141 MET A N 1
ATOM 1139 C CA . MET A 1 141 ? 4.215 -18.844 -4.98 1 92 141 MET A CA 1
ATOM 1140 C C . MET A 1 141 ? 5.355 -19.672 -5.562 1 92 141 MET A C 1
ATOM 1142 O O . MET A 1 141 ? 6.473 -19.641 -5.047 1 92 141 MET A O 1
ATOM 1146 N N . ARG A 1 142 ? 5.027 -20.344 -6.609 1 92.12 142 ARG A N 1
ATOM 1147 C CA . ARG A 1 142 ? 6.039 -21.141 -7.301 1 92.12 142 ARG A CA 1
ATOM 1148 C C . ARG A 1 142 ? 7.145 -20.25 -7.859 1 92.12 142 ARG A C 1
ATOM 1150 O O . ARG A 1 142 ? 6.902 -19.078 -8.195 1 92.12 142 ARG A O 1
ATOM 1157 N N . TYR A 1 143 ? 8.297 -20.828 -8.055 1 91.06 143 TYR A N 1
ATOM 1158 C CA . TYR A 1 143 ? 9.391 -20.109 -8.711 1 91.06 143 TYR A CA 1
ATOM 1159 C C . TYR A 1 143 ? 9.039 -19.781 -10.156 1 91.06 143 TYR A C 1
ATOM 1161 O O . TYR A 1 143 ? 8.453 -20.609 -10.867 1 91.06 143 TYR A O 1
ATOM 1169 N N . PRO A 1 144 ? 9.391 -18.609 -10.555 1 91.94 144 PRO A N 1
ATOM 1170 C CA . PRO A 1 144 ? 9.125 -18.266 -11.953 1 91.94 144 PRO A CA 1
ATOM 1171 C C . PRO A 1 144 ? 9.898 -19.141 -12.93 1 91.94 144 PRO A C 1
ATOM 1173 O O . PRO A 1 144 ? 11.055 -19.5 -12.672 1 91.94 144 PRO A O 1
ATOM 1176 N N . ALA A 1 145 ? 9.172 -19.562 -13.977 1 91.44 145 ALA A N 1
ATOM 1177 C CA . ALA A 1 145 ? 9.867 -20.266 -15.047 1 91.44 145 ALA A CA 1
ATOM 1178 C C . ALA A 1 145 ? 10.977 -19.391 -15.641 1 91.44 145 ALA A C 1
ATOM 1180 O O . ALA A 1 145 ? 10.773 -18.203 -15.906 1 91.44 145 ALA A O 1
ATOM 1181 N N . GLY A 1 146 ? 12.148 -19.906 -15.734 1 92.12 146 GLY A N 1
ATOM 1182 C CA . GLY A 1 146 ? 13.266 -19.172 -16.297 1 92.12 146 GLY A CA 1
ATOM 1183 C C . GLY A 1 146 ? 14.062 -18.422 -15.25 1 92.12 146 GLY A C 1
ATOM 1184 O O . GLY A 1 146 ? 14.828 -17.516 -15.578 1 92.12 146 GLY A O 1
ATOM 1185 N N . MET A 1 147 ? 13.859 -18.781 -14.086 1 91.62 147 MET A N 1
ATOM 1186 C CA . MET A 1 147 ? 14.57 -18.125 -13 1 91.62 147 MET A CA 1
ATOM 1187 C C . MET A 1 147 ? 16.078 -18.25 -13.18 1 91.62 147 MET A C 1
ATOM 1189 O O . MET A 1 147 ? 16.609 -19.344 -13.359 1 91.62 147 MET A O 1
ATOM 1193 N N . ALA A 1 148 ? 16.75 -17.109 -13.227 1 92.19 148 ALA A N 1
ATOM 1194 C CA . ALA A 1 148 ? 18.203 -17.031 -13.367 1 92.19 148 ALA A CA 1
ATOM 1195 C C . ALA A 1 148 ? 18.828 -16.281 -12.188 1 92.19 148 ALA A C 1
ATOM 1197 O O . ALA A 1 148 ? 19.797 -15.547 -12.352 1 92.19 148 ALA A O 1
ATOM 1198 N N . TRP A 1 149 ? 18.234 -16.391 -11.094 1 87.25 149 TRP A N 1
ATOM 1199 C CA . TRP A 1 149 ? 18.703 -15.797 -9.852 1 87.25 149 TRP A CA 1
ATOM 1200 C C . TRP A 1 149 ? 19.656 -16.734 -9.125 1 87.25 149 TRP A C 1
ATOM 1202 O O . TRP A 1 149 ? 19.266 -17.797 -8.648 1 87.25 149 TRP A O 1
ATOM 1212 N N . GLU A 1 150 ? 20.953 -16.391 -9.117 1 87.19 150 GLU A N 1
ATOM 1213 C CA . GLU A 1 150 ? 21.953 -17.266 -8.523 1 87.19 150 GLU A CA 1
ATOM 1214 C C . GLU A 1 150 ? 23.094 -16.453 -7.902 1 87.19 150 GLU A C 1
ATOM 1216 O O . GLU A 1 150 ? 23.219 -15.258 -8.164 1 87.19 150 GLU A O 1
ATOM 1221 N N . TYR A 1 151 ? 23.828 -17.109 -7.09 1 87 151 TYR A N 1
ATOM 1222 C CA . TYR A 1 151 ? 25 -16.5 -6.465 1 87 151 TYR A CA 1
ATOM 1223 C C . TYR A 1 151 ? 26.062 -16.156 -7.504 1 87 151 TYR A C 1
ATOM 1225 O O . TYR A 1 151 ? 26.547 -17.047 -8.203 1 87 151 TYR A O 1
ATOM 1233 N N . PRO A 1 152 ? 26.469 -14.891 -7.562 1 91.69 152 PRO A N 1
ATOM 1234 C CA . PRO A 1 152 ? 27.406 -14.484 -8.609 1 91.69 152 PRO A CA 1
ATOM 1235 C C . PRO A 1 152 ? 28.875 -14.617 -8.188 1 91.69 152 PRO A C 1
ATOM 1237 O O . PRO A 1 152 ? 29.766 -14.242 -8.945 1 91.69 152 PRO A O 1
ATOM 1240 N N . GLY A 1 153 ? 29.172 -15.133 -7.008 1 89.19 153 GLY A N 1
ATOM 1241 C CA . GLY A 1 153 ? 30.531 -15.312 -6.551 1 89.19 153 GLY A CA 1
ATOM 1242 C C . GLY A 1 153 ? 30.984 -14.242 -5.574 1 89.19 153 GLY A C 1
ATOM 1243 O O . GLY A 1 153 ? 32.031 -14.383 -4.922 1 89.19 153 GLY A O 1
ATOM 1244 N N . ILE A 1 154 ? 30.234 -13.156 -5.535 1 88.62 154 ILE A N 1
ATOM 1245 C CA . ILE A 1 154 ? 30.5 -12.078 -4.586 1 88.62 154 ILE A CA 1
ATOM 1246 C C . ILE A 1 154 ? 29.328 -11.938 -3.625 1 88.62 154 ILE A C 1
ATOM 1248 O O . ILE A 1 154 ? 28.188 -11.711 -4.055 1 88.62 154 ILE A O 1
ATOM 1252 N N . PRO A 1 155 ? 29.578 -12.086 -2.336 1 84.5 155 PRO A N 1
ATOM 1253 C CA . PRO A 1 155 ? 28.469 -12 -1.385 1 84.5 155 PRO A CA 1
ATOM 1254 C C . PRO A 1 155 ? 27.938 -10.578 -1.225 1 84.5 155 PRO A C 1
ATOM 1256 O O . PRO A 1 155 ? 28.641 -9.609 -1.529 1 84.5 155 PRO A O 1
ATOM 1259 N N . SER A 1 156 ? 26.734 -10.5 -0.896 1 84.12 156 SER A N 1
ATOM 1260 C CA . SER A 1 156 ? 26.062 -9.242 -0.59 1 84.12 156 SER A CA 1
ATOM 1261 C C . SER A 1 156 ? 25.547 -9.219 0.844 1 84.12 156 SER A C 1
ATOM 1263 O O . SER A 1 156 ? 25.188 -10.266 1.391 1 84.12 156 SER A O 1
ATOM 1265 N N . LEU A 1 157 ? 25.5 -8.078 1.43 1 77.25 157 LEU A N 1
ATOM 1266 C CA . LEU A 1 157 ? 25 -7.902 2.789 1 77.25 157 LEU A CA 1
ATOM 1267 C C . LEU A 1 157 ? 23.484 -8.008 2.826 1 77.25 157 LEU A C 1
ATOM 1269 O O . LEU A 1 157 ? 22.922 -8.516 3.797 1 77.25 157 LEU A O 1
ATOM 1273 N N . THR A 1 158 ? 22.828 -7.551 1.783 1 76.94 158 THR A N 1
ATOM 1274 C CA . THR A 1 158 ? 21.391 -7.344 1.839 1 76.94 158 THR A CA 1
ATOM 1275 C C . THR A 1 158 ? 20.672 -8.305 0.894 1 76.94 158 THR A C 1
ATOM 1277 O O . THR A 1 158 ? 19.453 -8.484 0.998 1 76.94 158 THR A O 1
ATOM 1280 N N . VAL A 1 159 ? 21.375 -8.844 -0.023 1 75.94 159 VAL A N 1
ATOM 1281 C CA . VAL A 1 159 ? 20.719 -9.641 -1.059 1 75.94 159 VAL A CA 1
ATOM 1282 C C . VAL A 1 159 ? 21.062 -11.117 -0.867 1 75.94 159 VAL A C 1
ATOM 1284 O O . VAL A 1 159 ? 22.234 -11.492 -0.817 1 75.94 159 VAL A O 1
ATOM 1287 N N . SER A 1 160 ? 20.016 -11.867 -0.732 1 73.94 160 SER A N 1
ATOM 1288 C CA . SER A 1 160 ? 20.172 -13.312 -0.73 1 73.94 160 SER A CA 1
ATOM 1289 C C . SER A 1 160 ? 20.031 -13.891 -2.137 1 73.94 160 SER A C 1
ATOM 1291 O O . SER A 1 160 ? 19.094 -13.547 -2.859 1 73.94 160 SER A O 1
ATOM 1293 N N . TYR A 1 161 ? 20.953 -14.742 -2.568 1 73.25 161 TYR A N 1
ATOM 1294 C CA . TYR A 1 161 ? 20.969 -15.266 -3.928 1 73.25 161 TYR A CA 1
ATOM 1295 C C . TYR A 1 161 ? 20.375 -16.672 -3.979 1 73.25 161 TYR A C 1
ATOM 1297 O O . TYR A 1 161 ? 20.125 -17.203 -5.062 1 73.25 161 TYR A O 1
ATOM 1305 N N . GLU A 1 162 ? 20.062 -17.188 -2.85 1 69 162 GLU A N 1
ATOM 1306 C CA . GLU A 1 162 ? 19.422 -18.5 -2.865 1 69 162 GLU A CA 1
ATOM 1307 C C . GLU A 1 162 ? 17.938 -18.375 -3.211 1 69 162 GLU A C 1
ATOM 1309 O O . GLU A 1 162 ? 17.297 -17.359 -2.898 1 69 162 GLU A O 1
ATOM 1314 N N . ALA A 1 163 ? 17.625 -19.312 -4.066 1 61.62 163 ALA A N 1
ATOM 1315 C CA . ALA A 1 163 ? 16.203 -19.312 -4.414 1 61.62 163 ALA A CA 1
ATOM 1316 C C . ALA A 1 163 ? 15.344 -19.453 -3.168 1 61.62 163 ALA A C 1
ATOM 1318 O O . ALA A 1 163 ? 15.453 -20.438 -2.43 1 61.62 163 ALA A O 1
ATOM 1319 N N . THR A 1 164 ? 14.852 -18.266 -2.771 1 63.16 164 THR A N 1
ATOM 1320 C CA . THR A 1 164 ? 13.93 -18.312 -1.639 1 63.16 164 THR A CA 1
ATOM 1321 C C . THR A 1 164 ? 12.516 -17.938 -2.072 1 63.16 164 THR A C 1
ATOM 1323 O O . THR A 1 164 ? 12.328 -17.312 -3.113 1 63.16 164 THR A O 1
ATOM 1326 N N . SER A 1 165 ? 11.523 -18.656 -1.539 1 62.78 165 SER A N 1
ATOM 1327 C CA . SER A 1 165 ? 10.117 -18.359 -1.802 1 62.78 165 SER A CA 1
ATOM 1328 C C . SER A 1 165 ? 9.703 -17.031 -1.18 1 62.78 165 SER A C 1
ATOM 1330 O O . SER A 1 165 ? 8.594 -16.906 -0.648 1 62.78 165 SER A O 1
ATOM 1332 N N . ASP A 1 166 ? 10.648 -16.109 -1.271 1 66.88 166 ASP A N 1
ATOM 1333 C CA . ASP A 1 166 ? 10.32 -14.82 -0.659 1 66.88 166 ASP A CA 1
ATOM 1334 C C . ASP A 1 166 ? 9.758 -13.844 -1.691 1 66.88 166 ASP A C 1
ATOM 1336 O O . ASP A 1 166 ? 10.25 -12.719 -1.827 1 66.88 166 ASP A O 1
ATOM 1340 N N . PHE A 1 167 ? 8.68 -14.172 -2.299 1 76 167 PHE A N 1
ATOM 1341 C CA . PHE A 1 167 ? 8.242 -13.43 -3.473 1 76 167 PHE A CA 1
ATOM 1342 C C . PHE A 1 167 ? 7.363 -12.25 -3.07 1 76 167 PHE A C 1
ATOM 1344 O O . PHE A 1 167 ? 7.594 -11.125 -3.5 1 76 167 PHE A O 1
ATOM 1351 N N . PHE A 1 168 ? 6.398 -12.492 -2.352 1 84.75 168 PHE A N 1
ATOM 1352 C CA . PHE A 1 168 ? 5.496 -11.375 -2.102 1 84.75 168 PHE A CA 1
ATOM 1353 C C . PHE A 1 168 ? 5.707 -10.805 -0.705 1 84.75 168 PHE A C 1
ATOM 1355 O O . PHE A 1 168 ? 5.438 -11.477 0.293 1 84.75 168 PHE A O 1
ATOM 1362 N N . PHE A 1 169 ? 6.203 -9.57 -0.648 1 90.06 169 PHE A N 1
ATOM 1363 C CA . PHE A 1 169 ? 6.637 -8.547 -1.592 1 90.06 169 PHE A CA 1
ATOM 1364 C C . PHE A 1 169 ? 8.133 -8.297 -1.462 1 90.06 169 PHE A C 1
ATOM 1366 O O . PHE A 1 169 ? 8.766 -8.742 -0.5 1 90.06 169 PHE A O 1
ATOM 1373 N N . SER A 1 170 ? 8.688 -7.629 -2.369 1 90.31 170 SER A N 1
ATOM 1374 C CA . SER A 1 170 ? 10.133 -7.426 -2.416 1 90.31 170 SER A CA 1
ATOM 1375 C C . SER A 1 170 ? 10.594 -6.469 -1.32 1 90.31 170 SER A C 1
ATOM 1377 O O . SER A 1 170 ? 10.242 -5.285 -1.336 1 90.31 170 SER A O 1
ATOM 1379 N N . GLY A 1 171 ? 11.391 -6.902 -0.449 1 88.94 171 GLY A N 1
ATOM 1380 C CA . GLY A 1 171 ? 11.977 -6.074 0.592 1 88.94 171 GLY A CA 1
ATOM 1381 C C . GLY A 1 171 ? 13.055 -5.137 0.075 1 88.94 171 GLY A C 1
ATOM 1382 O O . GLY A 1 171 ? 13.234 -4.039 0.601 1 88.94 171 GLY A O 1
ATOM 1383 N N . HIS A 1 172 ? 13.797 -5.602 -0.955 1 88.94 172 HIS A N 1
ATOM 1384 C CA . HIS A 1 172 ? 14.875 -4.797 -1.518 1 88.94 172 HIS A CA 1
ATOM 1385 C C . HIS A 1 172 ? 14.328 -3.529 -2.172 1 88.94 172 HIS A C 1
ATOM 1387 O O . HIS A 1 172 ? 14.852 -2.436 -1.944 1 88.94 172 HIS A O 1
ATOM 1393 N N . VAL A 1 173 ? 13.297 -3.73 -2.91 1 93.81 173 VAL A N 1
ATOM 1394 C CA . VAL A 1 173 ? 12.68 -2.568 -3.545 1 93.81 173 VAL A CA 1
ATOM 1395 C C . VAL A 1 173 ? 12.102 -1.642 -2.48 1 93.81 173 VAL A C 1
ATOM 1397 O O . VAL A 1 173 ? 12.312 -0.427 -2.523 1 93.81 173 VAL A O 1
ATOM 1400 N N . GLY A 1 174 ? 11.445 -2.201 -1.495 1 94.88 174 GLY A N 1
ATOM 1401 C CA . GLY A 1 174 ? 10.82 -1.414 -0.446 1 94.88 174 GLY A CA 1
ATOM 1402 C C . GLY A 1 174 ? 11.812 -0.596 0.361 1 94.88 174 GLY A C 1
ATOM 1403 O O . GLY A 1 174 ? 11.578 0.585 0.625 1 94.88 174 GLY A O 1
ATOM 1404 N N . ILE A 1 175 ? 12.906 -1.219 0.76 1 92.38 175 ILE A N 1
ATOM 1405 C CA . ILE A 1 175 ? 13.891 -0.537 1.597 1 92.38 175 ILE A CA 1
ATOM 1406 C C . ILE A 1 175 ? 14.547 0.595 0.807 1 92.38 175 ILE A C 1
ATOM 1408 O O . ILE A 1 175 ? 14.867 1.645 1.368 1 92.38 175 ILE A O 1
ATOM 1412 N N . MET A 1 176 ? 14.75 0.427 -0.492 1 96.56 176 MET A N 1
ATOM 1413 C CA . MET A 1 176 ? 15.367 1.475 -1.301 1 96.56 176 MET A CA 1
ATOM 1414 C C . MET A 1 176 ? 14.406 2.643 -1.505 1 96.56 176 MET A C 1
ATOM 1416 O O . MET A 1 176 ? 14.836 3.795 -1.585 1 96.56 176 MET A O 1
ATOM 1420 N N . VAL A 1 177 ? 13.102 2.334 -1.552 1 97.88 177 VAL A N 1
ATOM 1421 C CA . VAL A 1 177 ? 12.117 3.406 -1.568 1 97.88 177 VAL A CA 1
ATOM 1422 C C . VAL A 1 177 ? 12.219 4.23 -0.286 1 97.88 177 VAL A C 1
ATOM 1424 O O . VAL A 1 177 ? 12.281 5.461 -0.334 1 97.88 177 VAL A O 1
ATOM 1427 N N . PHE A 1 178 ? 12.352 3.531 0.816 1 97.31 178 PHE A N 1
ATOM 1428 C CA . PHE A 1 178 ? 12.477 4.184 2.115 1 97.31 178 PHE A CA 1
ATOM 1429 C C . PHE A 1 178 ? 13.719 5.062 2.162 1 97.31 178 PHE A C 1
ATOM 1431 O O . PHE A 1 178 ? 13.648 6.234 2.545 1 97.31 178 PHE A O 1
ATOM 1438 N N . VAL A 1 179 ? 14.836 4.508 1.747 1 96.88 179 VAL A N 1
ATOM 1439 C CA . VAL A 1 179 ? 16.109 5.219 1.799 1 96.88 179 VAL A CA 1
ATOM 1440 C C . VAL A 1 179 ? 16.047 6.449 0.898 1 96.88 179 VAL A C 1
ATOM 1442 O O . VAL A 1 179 ? 16.5 7.531 1.284 1 96.88 179 VAL A O 1
ATOM 1445 N N . SER A 1 180 ? 15.477 6.305 -0.269 1 97.75 180 SER A N 1
ATOM 1446 C CA . SER A 1 180 ? 15.344 7.426 -1.198 1 97.75 180 SER A CA 1
ATOM 1447 C C . SER A 1 180 ? 14.492 8.539 -0.606 1 97.75 180 SER A C 1
ATOM 1449 O O . SER A 1 180 ? 14.859 9.711 -0.682 1 97.75 180 SER A O 1
ATOM 1451 N N . LEU A 1 181 ? 13.438 8.188 0.055 1 97.62 181 LEU A N 1
ATOM 1452 C CA . LEU A 1 181 ? 12.516 9.164 0.623 1 97.62 181 LEU A CA 1
ATOM 1453 C C . LEU A 1 181 ? 13.133 9.859 1.828 1 97.62 181 LEU A C 1
ATOM 1455 O O . LEU A 1 181 ? 12.922 11.062 2.033 1 97.62 181 LEU A O 1
ATOM 1459 N N . GLU A 1 182 ? 13.875 9.109 2.619 1 96.5 182 GLU A N 1
ATOM 1460 C CA . GLU A 1 182 ? 14.578 9.711 3.75 1 96.5 182 GLU A CA 1
ATOM 1461 C C . GLU A 1 182 ? 15.617 10.719 3.277 1 96.5 182 GLU A C 1
ATOM 1463 O O . GLU A 1 182 ? 15.773 11.789 3.875 1 96.5 182 GLU A O 1
ATOM 1468 N N . ASN A 1 183 ? 16.328 10.336 2.244 1 96.19 183 ASN A N 1
ATOM 1469 C CA . ASN A 1 183 ? 17.297 11.266 1.674 1 96.19 183 ASN A CA 1
ATOM 1470 C C . ASN A 1 183 ? 16.625 12.539 1.173 1 96.19 183 ASN A C 1
ATOM 1472 O O . ASN A 1 183 ? 17.141 13.641 1.355 1 96.19 183 ASN A O 1
ATOM 1476 N N . TYR A 1 184 ? 15.477 12.398 0.564 1 95.94 184 TYR A N 1
ATOM 1477 C CA . TYR A 1 184 ? 14.703 13.555 0.116 1 95.94 184 TYR A CA 1
ATOM 1478 C C . TYR A 1 184 ? 14.312 14.438 1.293 1 95.94 184 TYR A C 1
ATOM 1480 O O . TYR A 1 184 ? 14.477 15.656 1.24 1 95.94 184 TYR A O 1
ATOM 1488 N N . LYS A 1 185 ? 13.82 13.867 2.309 1 93.62 185 LYS A N 1
ATOM 1489 C CA . LYS A 1 185 ? 13.383 14.586 3.498 1 93.62 185 LYS A CA 1
ATOM 1490 C C . LYS A 1 185 ? 14.531 15.391 4.109 1 93.62 185 LYS A C 1
ATOM 1492 O O . LYS A 1 185 ? 14.32 16.5 4.621 1 93.62 185 LYS A O 1
ATOM 1497 N N . HIS A 1 186 ? 15.695 14.852 4.02 1 93.19 186 HIS A N 1
ATOM 1498 C CA . HIS A 1 186 ? 16.859 15.508 4.605 1 93.19 186 HIS A CA 1
ATOM 1499 C C . HIS A 1 186 ? 17.594 16.359 3.574 1 93.19 186 HIS A C 1
ATOM 1501 O O . HIS A 1 186 ? 18.75 16.734 3.785 1 93.19 186 HIS A O 1
ATOM 1507 N N . LYS A 1 187 ? 17.062 16.5 2.385 1 94.44 187 LYS A N 1
ATOM 1508 C CA . LYS A 1 187 ? 17.531 17.375 1.317 1 94.44 187 LYS A CA 1
ATOM 1509 C C . LYS A 1 187 ? 18.844 16.875 0.73 1 94.44 187 LYS A C 1
ATOM 1511 O O . LYS A 1 187 ? 19.688 17.672 0.299 1 94.44 187 LYS A O 1
ATOM 1516 N N . ASN A 1 188 ? 19.141 15.641 0.909 1 94.88 188 ASN A N 1
ATOM 1517 C CA . ASN A 1 188 ? 20.234 14.992 0.209 1 94.88 188 ASN A CA 1
ATOM 1518 C C . ASN A 1 188 ? 19.812 14.484 -1.164 1 94.88 188 A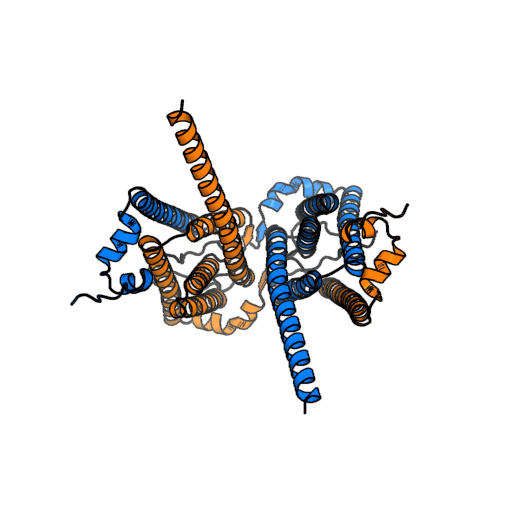SN A C 1
ATOM 1520 O O . ASN A 1 188 ? 19.688 13.273 -1.371 1 94.88 188 ASN A O 1
ATOM 1524 N N . TYR A 1 189 ? 19.734 15.328 -2.166 1 96.5 189 TYR A N 1
ATOM 1525 C CA . TYR A 1 189 ? 19.094 15.062 -3.449 1 96.5 189 TYR A CA 1
ATOM 1526 C C . TYR A 1 189 ? 19.938 14.117 -4.293 1 96.5 189 TYR A C 1
ATOM 1528 O O . TYR A 1 189 ? 19.406 13.344 -5.098 1 96.5 189 TYR A O 1
ATOM 1536 N N . GLN A 1 190 ? 21.266 14.195 -4.109 1 96.69 190 GLN A N 1
ATOM 1537 C CA . GLN A 1 190 ? 22.141 13.273 -4.844 1 96.69 190 GLN A CA 1
ATOM 1538 C C . GLN A 1 190 ? 21.859 11.828 -4.453 1 96.69 190 GLN A C 1
ATOM 1540 O O . GLN A 1 190 ? 21.688 10.969 -5.316 1 96.69 190 GLN A O 1
ATOM 1545 N N . MET A 1 191 ? 21.781 11.609 -3.16 1 96.56 191 MET A N 1
ATOM 1546 C CA . MET A 1 191 ? 21.531 10.258 -2.684 1 96.56 191 MET A CA 1
ATOM 1547 C C . MET A 1 191 ? 20.094 9.836 -2.947 1 96.56 191 MET A C 1
ATOM 1549 O O . MET A 1 191 ? 19.812 8.656 -3.137 1 96.56 191 MET A O 1
ATOM 1553 N N . MET A 1 192 ? 19.203 10.828 -2.967 1 97.31 192 MET A N 1
ATOM 1554 C CA . MET A 1 192 ? 17.828 10.539 -3.361 1 97.31 192 MET A CA 1
ATOM 1555 C C . MET A 1 192 ? 17.766 10 -4.789 1 97.31 192 MET A C 1
ATOM 1557 O O . MET A 1 192 ? 17.109 9 -5.059 1 97.31 192 MET A O 1
ATOM 1561 N N . ALA A 1 193 ? 18.5 10.719 -5.688 1 97.44 193 ALA A N 1
ATOM 1562 C CA . ALA A 1 193 ? 18.516 10.32 -7.094 1 97.44 193 ALA A CA 1
ATOM 1563 C C . ALA A 1 193 ? 19.141 8.93 -7.258 1 97.44 193 ALA A C 1
ATOM 1565 O O . ALA A 1 193 ? 18.641 8.117 -8.047 1 97.44 193 ALA A O 1
ATOM 1566 N N . LEU A 1 194 ? 20.172 8.672 -6.5 1 97.38 194 LEU A N 1
ATOM 1567 C CA . LEU A 1 194 ? 20.766 7.344 -6.527 1 97.38 194 LEU A CA 1
ATOM 1568 C C . LEU A 1 194 ? 19.797 6.293 -6.023 1 97.38 194 LEU A C 1
ATOM 1570 O O . LEU A 1 194 ? 19.781 5.164 -6.52 1 97.38 194 LEU A O 1
ATOM 1574 N N . GLY A 1 195 ? 19.062 6.664 -5.012 1 97.38 195 GLY A N 1
ATOM 1575 C CA . GLY A 1 195 ? 18.031 5.77 -4.508 1 97.38 195 GLY A CA 1
ATOM 1576 C C . GLY A 1 195 ? 16.969 5.43 -5.539 1 97.38 195 GLY A C 1
ATOM 1577 O O . GLY A 1 195 ? 16.609 4.262 -5.707 1 97.38 195 GLY A O 1
ATOM 1578 N N . ILE A 1 196 ? 16.5 6.453 -6.281 1 97.75 196 ILE A N 1
ATOM 1579 C CA . ILE A 1 196 ? 15.508 6.246 -7.336 1 97.75 196 ILE A CA 1
ATOM 1580 C C . ILE A 1 196 ? 16.094 5.348 -8.422 1 97.75 196 ILE A C 1
ATOM 1582 O O . ILE A 1 196 ? 15.414 4.441 -8.914 1 97.75 196 ILE A O 1
ATOM 1586 N N . PHE A 1 197 ? 17.297 5.621 -8.773 1 97.94 197 PHE A N 1
ATOM 1587 C CA . PHE A 1 197 ? 18 4.781 -9.742 1 97.94 197 PHE A CA 1
ATOM 1588 C C . PHE A 1 197 ? 18.078 3.342 -9.25 1 97.94 197 PHE A C 1
ATOM 1590 O O . PHE A 1 197 ? 17.859 2.402 -10.016 1 97.94 197 PHE A O 1
ATOM 1597 N N . SER A 1 198 ? 18.406 3.131 -7.977 1 97 198 SER A N 1
ATOM 1598 C CA . SER A 1 198 ? 18.547 1.794 -7.406 1 97 198 SER A CA 1
ATOM 1599 C C . SER A 1 198 ? 17.203 1.053 -7.426 1 97 198 SER A C 1
ATOM 1601 O O . SER A 1 198 ? 17.156 -0.148 -7.703 1 97 198 SER A O 1
ATOM 1603 N N . VAL A 1 199 ? 16.094 1.767 -7.094 1 97.62 199 VAL A N 1
ATOM 1604 C CA . VAL A 1 199 ? 14.758 1.167 -7.152 1 97.62 199 VAL A CA 1
ATOM 1605 C C . VAL A 1 199 ? 14.477 0.67 -8.57 1 97.62 199 VAL A C 1
ATOM 1607 O O . VAL A 1 199 ? 14.047 -0.469 -8.758 1 97.62 199 VAL A O 1
ATOM 1610 N N . SER A 1 200 ? 14.789 1.514 -9.555 1 97.5 200 SER A N 1
ATOM 1611 C CA . SER A 1 200 ? 14.547 1.175 -10.953 1 97.5 200 SER A CA 1
ATOM 1612 C C . SER A 1 200 ? 15.43 0.013 -11.398 1 97.5 200 SER A C 1
ATOM 1614 O O . SER A 1 200 ? 14.969 -0.901 -12.086 1 97.5 200 SER A O 1
ATOM 1616 N N . ALA A 1 201 ? 16.688 0.066 -11.023 1 96.75 201 ALA A N 1
ATOM 1617 C CA . ALA A 1 201 ? 17.641 -0.987 -11.375 1 96.75 201 ALA A CA 1
ATOM 1618 C C . ALA A 1 201 ? 17.234 -2.32 -10.758 1 96.75 201 ALA A C 1
ATOM 1620 O O . ALA A 1 201 ? 17.266 -3.357 -11.422 1 96.75 201 ALA A O 1
ATOM 1621 N N . GLU A 1 202 ? 16.859 -2.291 -9.484 1 95.31 202 GLU A N 1
ATOM 1622 C CA . GLU A 1 202 ? 16.438 -3.51 -8.805 1 95.31 202 GLU A CA 1
ATOM 1623 C C . GLU A 1 202 ? 15.172 -4.078 -9.43 1 95.31 202 GLU A C 1
ATOM 1625 O O . GLU A 1 202 ? 15.039 -5.293 -9.594 1 95.31 202 GLU A O 1
ATOM 1630 N N . PHE A 1 203 ? 14.211 -3.199 -9.727 1 96.88 203 PHE A N 1
ATOM 1631 C CA . PHE A 1 203 ? 12.992 -3.619 -10.406 1 96.88 203 PHE A CA 1
ATOM 1632 C C . PHE A 1 203 ? 13.312 -4.336 -11.711 1 96.88 203 PHE A C 1
ATOM 1634 O O . PHE A 1 203 ? 12.82 -5.441 -11.961 1 96.88 203 PHE A O 1
ATOM 1641 N N . PHE A 1 204 ? 14.219 -3.732 -12.445 1 97.19 204 PHE A N 1
ATOM 1642 C CA . PHE A 1 204 ? 14.609 -4.266 -13.75 1 97.19 204 PHE A CA 1
ATOM 1643 C C . PHE A 1 204 ? 15.312 -5.609 -13.594 1 97.19 204 PHE A C 1
ATOM 1645 O O . PHE A 1 204 ? 14.961 -6.582 -14.258 1 97.19 204 PHE A O 1
ATOM 1652 N N . VAL A 1 205 ? 16.281 -5.719 -12.719 1 96.38 205 VAL A N 1
ATOM 1653 C CA . VAL A 1 205 ? 17.109 -6.91 -12.562 1 96.38 205 VAL A CA 1
ATOM 1654 C C . VAL A 1 205 ? 16.25 -8.07 -12.062 1 96.38 205 VAL A C 1
ATOM 1656 O O . VAL A 1 205 ? 16.328 -9.18 -12.602 1 96.38 205 VAL A O 1
ATOM 1659 N N . MET A 1 206 ? 15.406 -7.832 -11.094 1 94.75 206 MET A N 1
ATOM 1660 C CA . MET A 1 206 ? 14.586 -8.898 -10.516 1 94.75 206 MET A CA 1
ATOM 1661 C C . MET A 1 206 ? 13.5 -9.328 -11.492 1 94.75 206 MET A C 1
ATOM 1663 O O . MET A 1 206 ? 13.07 -10.484 -11.477 1 94.75 206 MET A O 1
ATOM 1667 N N . LEU A 1 207 ? 13.102 -8.367 -12.367 1 96.38 207 LEU A N 1
ATOM 1668 C CA . LEU A 1 207 ? 12.125 -8.711 -13.398 1 96.38 207 LEU A CA 1
ATOM 1669 C C . LEU A 1 207 ? 12.766 -9.586 -14.477 1 96.38 207 LEU A C 1
ATOM 1671 O O . LEU A 1 207 ? 12.25 -10.656 -14.805 1 96.38 207 LEU A O 1
ATOM 1675 N N . VAL A 1 208 ? 13.922 -9.211 -14.961 1 97.31 208 VAL A N 1
ATOM 1676 C CA . VAL A 1 208 ? 14.492 -9.875 -16.125 1 97.31 208 VAL A CA 1
ATOM 1677 C C . VAL A 1 208 ? 15.148 -11.188 -15.711 1 97.31 208 VAL A C 1
ATOM 1679 O O . VAL A 1 208 ? 15.211 -12.141 -16.5 1 97.31 208 VAL A O 1
ATOM 1682 N N . LEU A 1 209 ? 15.625 -11.297 -14.484 1 95.75 209 LEU A N 1
ATOM 1683 C CA . LEU A 1 209 ? 16.25 -12.531 -14.008 1 95.75 209 LEU A CA 1
ATOM 1684 C C . LEU A 1 209 ? 15.227 -13.406 -13.281 1 95.75 209 LEU A C 1
ATOM 1686 O O . LEU A 1 209 ? 15.57 -14.477 -12.773 1 95.75 209 LEU A O 1
ATOM 1690 N N . ARG A 1 210 ? 14.016 -12.922 -13.227 1 94.62 210 ARG A N 1
ATOM 1691 C CA . ARG A 1 210 ? 12.883 -13.656 -12.664 1 94.62 210 ARG A CA 1
ATOM 1692 C C . ARG A 1 210 ? 13.125 -14 -11.203 1 94.62 210 ARG A C 1
ATOM 1694 O O . ARG A 1 210 ? 12.875 -15.133 -10.781 1 94.62 210 ARG A O 1
ATOM 1701 N N . GLY A 1 211 ? 13.648 -13.016 -10.508 1 91.19 211 GLY A N 1
ATOM 1702 C CA . GLY A 1 211 ? 13.805 -13.141 -9.062 1 91.19 211 GLY A CA 1
ATOM 1703 C C . GLY A 1 211 ? 12.539 -12.828 -8.297 1 91.19 211 GLY A C 1
ATOM 1704 O O . GLY A 1 211 ? 12.391 -13.25 -7.145 1 91.19 211 GLY A O 1
ATOM 1705 N N . HIS A 1 212 ? 11.617 -12.078 -8.898 1 93.38 212 HIS A N 1
ATOM 1706 C CA . HIS A 1 212 ? 10.32 -11.719 -8.352 1 93.38 212 HIS A CA 1
ATOM 1707 C C . HIS A 1 212 ? 9.266 -11.609 -9.453 1 93.38 212 HIS A C 1
ATOM 1709 O O . HIS A 1 212 ? 9.594 -11.281 -10.594 1 93.38 212 HIS A O 1
ATOM 1715 N N . TYR A 1 213 ? 8.039 -11.898 -9.094 1 95.25 213 TYR A N 1
ATOM 1716 C CA . TYR A 1 213 ? 6.93 -11.531 -9.961 1 95.25 213 TYR A CA 1
ATOM 1717 C C . TYR A 1 213 ? 6.723 -10.023 -9.984 1 95.25 213 TYR A C 1
ATOM 1719 O O . TYR A 1 213 ? 7.16 -9.32 -9.07 1 95.25 213 TYR A O 1
ATOM 1727 N N . SER A 1 214 ? 6.035 -9.531 -11 1 95.88 214 SER A N 1
ATOM 1728 C CA . SER A 1 214 ? 5.809 -8.102 -11.156 1 95.88 214 SER A CA 1
ATOM 1729 C C . SER A 1 214 ? 5.062 -7.523 -9.961 1 95.88 214 SER A C 1
ATOM 1731 O O . SER A 1 214 ? 5.387 -6.43 -9.492 1 95.88 214 SER A O 1
ATOM 1733 N N . ILE A 1 215 ? 4.102 -8.273 -9.375 1 95.25 215 ILE A N 1
ATOM 1734 C CA . ILE A 1 215 ? 3.293 -7.734 -8.289 1 95.25 215 ILE A CA 1
ATOM 1735 C C . ILE A 1 215 ? 4.141 -7.621 -7.02 1 95.25 215 ILE A C 1
ATOM 1737 O O . ILE A 1 215 ? 3.881 -6.77 -6.168 1 95.25 215 ILE A O 1
ATOM 1741 N N . ASP A 1 216 ? 5.199 -8.469 -6.895 1 95.38 216 ASP A N 1
ATOM 1742 C CA . ASP A 1 216 ? 6.117 -8.359 -5.766 1 95.38 216 ASP A CA 1
ATOM 1743 C C . ASP A 1 216 ? 6.855 -7.02 -5.793 1 95.38 216 ASP A C 1
ATOM 1745 O O . ASP A 1 216 ? 6.996 -6.359 -4.762 1 95.38 216 ASP A O 1
ATOM 1749 N N . LEU A 1 217 ? 7.258 -6.707 -6.996 1 96.88 217 LEU A N 1
ATOM 1750 C CA . LEU A 1 217 ? 8.055 -5.496 -7.191 1 96.88 217 LEU A CA 1
ATOM 1751 C C . LEU A 1 217 ? 7.188 -4.25 -7.059 1 96.88 217 LEU A C 1
ATOM 1753 O O . LEU A 1 217 ? 7.566 -3.299 -6.371 1 96.88 217 LEU A O 1
ATOM 1757 N N . ILE A 1 218 ? 6.043 -4.262 -7.648 1 97.12 218 ILE A N 1
ATOM 1758 C CA . ILE A 1 218 ? 5.125 -3.129 -7.598 1 97.12 218 ILE A CA 1
ATOM 1759 C C . ILE A 1 218 ? 4.645 -2.916 -6.164 1 97.12 218 ILE A C 1
ATOM 1761 O O . ILE A 1 218 ? 4.652 -1.789 -5.66 1 97.12 218 ILE A O 1
ATOM 1765 N N . SER A 1 219 ? 4.25 -4.012 -5.5 1 96.94 219 SER A N 1
ATOM 1766 C CA . SER A 1 219 ? 3.838 -3.9 -4.105 1 96.94 219 SER A CA 1
ATOM 1767 C C . SER A 1 219 ? 4.996 -3.453 -3.221 1 96.94 219 SER A C 1
ATOM 1769 O O . SER A 1 219 ? 4.793 -2.738 -2.236 1 96.94 219 SER A O 1
ATOM 1771 N N . GLY A 1 220 ? 6.219 -3.869 -3.576 1 96.56 220 GLY A N 1
ATOM 1772 C CA . GLY A 1 220 ? 7.379 -3.381 -2.85 1 96.56 220 GLY A CA 1
ATOM 1773 C C . GLY A 1 220 ? 7.484 -1.868 -2.842 1 96.56 220 GLY A C 1
ATOM 1774 O O . GLY A 1 220 ? 7.793 -1.267 -1.811 1 96.56 220 GLY A O 1
ATOM 1775 N N . ILE A 1 221 ? 7.23 -1.256 -3.984 1 97.75 221 ILE A N 1
ATOM 1776 C CA . ILE A 1 221 ? 7.281 0.197 -4.105 1 97.75 221 ILE A CA 1
ATOM 1777 C C . ILE A 1 221 ? 6.184 0.825 -3.25 1 97.75 221 ILE A C 1
ATOM 1779 O O . ILE A 1 221 ? 6.449 1.726 -2.451 1 97.75 221 ILE A O 1
ATOM 1783 N N . ILE A 1 222 ? 5.008 0.275 -3.344 1 97.5 222 ILE A N 1
ATOM 1784 C CA . ILE A 1 222 ? 3.85 0.849 -2.668 1 97.5 222 ILE A CA 1
ATOM 1785 C C . ILE A 1 222 ? 3.977 0.637 -1.16 1 97.5 222 ILE A C 1
ATOM 1787 O O . ILE A 1 222 ? 3.787 1.571 -0.377 1 97.5 222 ILE A O 1
ATOM 1791 N N . PHE A 1 223 ? 4.297 -0.57 -0.744 1 97.5 223 PHE A N 1
ATOM 1792 C CA . PHE A 1 223 ? 4.441 -0.867 0.676 1 97.5 223 PHE A CA 1
ATOM 1793 C C . PHE A 1 223 ? 5.586 -0.066 1.282 1 97.5 223 PHE A C 1
ATOM 1795 O O . PHE A 1 223 ? 5.504 0.375 2.432 1 97.5 223 PHE A O 1
ATOM 1802 N N . GLY A 1 224 ? 6.695 0.104 0.497 1 97.5 224 GLY A N 1
ATOM 1803 C CA . GLY A 1 224 ? 7.773 0.958 0.97 1 97.5 224 GLY A CA 1
ATOM 1804 C C . GLY A 1 224 ? 7.32 2.373 1.281 1 97.5 224 GLY A C 1
ATOM 1805 O O . GLY A 1 224 ? 7.602 2.895 2.361 1 97.5 224 GLY A O 1
ATOM 1806 N N . HIS A 1 225 ? 6.609 2.979 0.323 1 98.12 225 HIS A N 1
ATOM 1807 C CA . HIS A 1 225 ? 6.109 4.332 0.527 1 98.12 225 HIS A CA 1
ATOM 1808 C C . HIS A 1 225 ? 5.066 4.371 1.64 1 98.12 225 HIS A C 1
ATOM 1810 O O . HIS A 1 225 ? 5.066 5.289 2.465 1 98.12 225 HIS A O 1
ATOM 1816 N N . TYR A 1 226 ? 4.238 3.389 1.705 1 98.06 226 TYR A N 1
ATOM 1817 C CA . TYR A 1 226 ? 3.16 3.311 2.682 1 98.06 226 TYR A CA 1
ATOM 1818 C C . TYR A 1 226 ? 3.711 3.258 4.102 1 98.06 226 TYR A C 1
ATOM 1820 O O . TYR A 1 226 ? 3.301 4.039 4.961 1 98.06 226 TYR A O 1
ATOM 1828 N N . PHE A 1 227 ? 4.609 2.367 4.355 1 97.31 227 PHE A N 1
ATOM 1829 C CA . PHE A 1 227 ? 5.156 2.215 5.699 1 97.31 227 PHE A CA 1
ATOM 1830 C C . PHE A 1 227 ? 6.023 3.41 6.07 1 97.31 227 PHE A C 1
ATOM 1832 O O . PHE A 1 227 ? 6.203 3.711 7.254 1 97.31 227 PHE A O 1
ATOM 1839 N N . TRP A 1 228 ? 6.598 4.059 5.035 1 97.44 228 TRP A N 1
ATOM 1840 C CA . TRP A 1 228 ? 7.289 5.312 5.305 1 97.44 228 TRP A CA 1
ATOM 1841 C C . TRP A 1 228 ? 6.324 6.363 5.844 1 97.44 228 TRP A C 1
ATOM 1843 O O . TRP A 1 228 ? 6.621 7.043 6.832 1 97.44 228 TRP A O 1
ATOM 1853 N N . LEU A 1 229 ? 5.152 6.516 5.227 1 96.19 229 LEU A N 1
ATOM 1854 C CA . LEU A 1 229 ? 4.125 7.441 5.688 1 96.19 229 LEU A CA 1
ATOM 1855 C C . LEU A 1 229 ? 3.658 7.078 7.094 1 96.19 229 LEU A C 1
ATOM 1857 O O . LEU A 1 229 ? 3.564 7.945 7.965 1 96.19 229 LEU A O 1
ATOM 1861 N N . LEU A 1 230 ? 3.451 5.824 7.332 1 96.5 230 LEU A N 1
ATOM 1862 C CA . LEU A 1 230 ? 2.936 5.348 8.609 1 96.5 230 LEU A CA 1
ATOM 1863 C C . LEU A 1 230 ? 3.959 5.559 9.719 1 96.5 230 LEU A C 1
ATOM 1865 O O . LEU A 1 230 ? 3.605 5.949 10.836 1 96.5 230 LEU A O 1
ATOM 1869 N N . SER A 1 231 ? 5.195 5.219 9.367 1 96 231 SER A N 1
ATOM 1870 C CA . SER A 1 231 ? 6.238 5.367 10.375 1 96 231 SER A CA 1
ATOM 1871 C C . SER A 1 231 ? 6.391 6.82 10.805 1 96 231 SER A C 1
ATOM 1873 O O . SER A 1 231 ? 6.68 7.102 11.969 1 96 231 SER A O 1
ATOM 1875 N N . GLY A 1 232 ? 6.211 7.758 9.859 1 94.88 232 GLY A N 1
ATOM 1876 C CA . GLY A 1 232 ? 6.215 9.172 10.219 1 94.88 232 GLY A CA 1
ATOM 1877 C C . GLY A 1 232 ? 5.113 9.547 11.188 1 94.88 232 GLY A C 1
ATOM 1878 O O . GLY A 1 232 ? 5.359 10.234 12.18 1 94.88 232 GLY A O 1
ATOM 1879 N N . LYS A 1 233 ? 3.973 9.078 10.969 1 93.69 233 LYS A N 1
ATOM 1880 C CA . LYS A 1 233 ? 2.83 9.359 11.828 1 93.69 233 LYS A CA 1
ATOM 1881 C C . LYS A 1 233 ? 3.012 8.727 13.203 1 93.69 233 LYS A C 1
ATOM 1883 O O . LYS A 1 233 ? 2.77 9.367 14.227 1 93.69 233 LYS A O 1
ATOM 1888 N N . LEU A 1 234 ? 3.445 7.488 13.227 1 93.12 234 LEU A N 1
ATOM 1889 C CA . LEU A 1 234 ? 3.623 6.746 14.469 1 93.12 234 LEU A CA 1
ATOM 1890 C C . LEU A 1 234 ? 4.719 7.371 15.32 1 93.12 234 LEU A C 1
ATOM 1892 O O . LEU A 1 234 ? 4.578 7.473 16.547 1 93.12 234 LEU A O 1
ATOM 1896 N N . THR A 1 235 ? 5.777 7.707 14.664 1 93.62 235 THR A N 1
ATOM 1897 C CA . THR A 1 235 ? 6.891 8.32 15.375 1 93.62 235 THR A CA 1
ATOM 1898 C C . THR A 1 235 ? 6.457 9.633 16.031 1 93.62 235 THR A C 1
ATOM 1900 O O . THR A 1 235 ? 6.789 9.898 17.188 1 93.62 235 THR A O 1
ATOM 1903 N N . LYS A 1 236 ? 5.727 10.438 15.312 1 92.62 236 LYS A N 1
ATOM 1904 C CA . LYS A 1 236 ? 5.23 11.695 15.859 1 92.62 236 LYS A CA 1
ATOM 1905 C C . LYS A 1 236 ? 4.34 11.445 17.078 1 92.62 236 LYS A C 1
ATOM 1907 O O . LYS A 1 236 ? 4.438 12.156 18.078 1 92.62 236 LYS A O 1
ATOM 1912 N N . LYS A 1 237 ? 3.545 10.5 17.016 1 91.19 237 LYS A N 1
ATOM 1913 C CA . LYS A 1 237 ? 2.672 10.156 18.141 1 91.19 237 LYS A CA 1
ATOM 1914 C C . LYS A 1 237 ? 3.484 9.711 19.359 1 91.19 237 LYS A C 1
ATOM 1916 O O . LYS A 1 237 ? 3.207 10.125 20.484 1 91.19 237 LYS A O 1
ATOM 1921 N N . ILE A 1 238 ? 4.473 8.867 19.031 1 87.62 238 ILE A N 1
ATOM 1922 C CA . ILE A 1 238 ? 5.324 8.344 20.094 1 87.62 238 ILE A CA 1
ATOM 1923 C C . ILE A 1 238 ? 6.105 9.484 20.734 1 87.62 238 ILE A C 1
ATOM 1925 O O . ILE A 1 238 ? 6.168 9.586 21.969 1 87.62 238 ILE A O 1
ATOM 1929 N N . GLU A 1 239 ? 6.66 10.281 19.922 1 85.56 239 GLU A N 1
ATOM 1930 C CA . GLU A 1 239 ? 7.445 11.406 20.422 1 85.56 239 GLU A CA 1
ATOM 1931 C C . GLU A 1 239 ? 6.574 12.383 21.203 1 85.56 239 GLU A C 1
ATOM 1933 O O . GLU A 1 239 ? 7 12.922 22.219 1 85.56 239 GLU A O 1
ATOM 1938 N N . ASN A 1 240 ? 5.391 12.57 20.781 1 88.88 240 ASN A N 1
ATOM 1939 C CA . ASN A 1 240 ? 4.465 13.438 21.5 1 88.88 240 ASN A CA 1
ATOM 1940 C C . ASN A 1 240 ? 4.059 12.844 22.844 1 88.88 240 ASN A C 1
ATOM 1942 O O . ASN A 1 240 ? 3.922 13.562 23.828 1 88.88 240 ASN A O 1
ATOM 1946 N N . LEU A 1 241 ? 3.91 11.602 22.859 1 86.81 241 LEU A N 1
ATOM 1947 C CA . LEU A 1 241 ? 3.572 10.914 24.109 1 86.81 241 LEU A CA 1
ATOM 1948 C C . LEU A 1 241 ? 4.715 11.008 25.109 1 86.81 241 LEU A C 1
ATOM 1950 O O . LEU A 1 241 ? 4.484 11.219 26.297 1 86.81 241 LEU A O 1
ATOM 1954 N N . ILE A 1 242 ? 5.938 10.805 24.609 1 82.5 242 ILE A N 1
ATOM 1955 C CA . ILE A 1 242 ? 7.117 10.891 25.469 1 82.5 242 ILE A CA 1
ATOM 1956 C C . ILE A 1 242 ? 7.25 12.305 26.016 1 82.5 242 ILE A C 1
ATOM 1958 O O . ILE A 1 242 ? 7.512 12.492 27.203 1 82.5 242 ILE A O 1
ATOM 1962 N N . LYS A 1 243 ? 7.027 13.273 25.188 1 85.12 243 LYS A N 1
ATOM 1963 C CA . LYS A 1 243 ? 7.09 14.664 25.625 1 85.12 243 LYS A CA 1
ATOM 1964 C C . LYS A 1 243 ? 6.031 14.953 26.672 1 85.12 243 LYS A C 1
ATOM 1966 O O . LYS A 1 243 ? 6.301 15.656 27.656 1 85.12 243 LYS A O 1
ATOM 1971 N N . LYS A 1 244 ? 4.902 14.445 26.469 1 88.12 244 LYS A N 1
ATOM 1972 C CA . LYS A 1 244 ? 3.82 14.641 27.438 1 88.12 244 LYS A CA 1
ATOM 1973 C C . LYS A 1 244 ? 4.148 13.992 28.766 1 88.12 244 LYS A C 1
ATOM 1975 O O . LYS A 1 244 ? 3.883 14.562 29.828 1 88.12 244 LYS A O 1
ATOM 1980 N N . LYS A 1 245 ? 4.746 12.898 28.797 1 84.5 245 LYS A N 1
ATOM 1981 C CA . LYS A 1 245 ? 5.105 12.188 30.016 1 84.5 245 LYS A CA 1
ATOM 1982 C C . LYS A 1 245 ? 6.219 12.906 30.766 1 84.5 245 LYS A C 1
ATOM 1984 O O . LYS A 1 245 ? 6.207 12.969 32 1 84.5 245 LYS A O 1
ATOM 1989 N N . GLU A 1 246 ? 7.145 13.375 29.953 1 80.56 246 GLU A N 1
ATOM 1990 C CA . GLU A 1 246 ? 8.219 14.156 30.562 1 80.56 246 GLU A CA 1
ATOM 1991 C C . GLU A 1 246 ? 7.68 15.406 31.25 1 80.56 246 GLU A C 1
ATOM 1993 O O . GLU A 1 246 ? 8.117 15.75 32.344 1 80.56 246 GLU A O 1
ATOM 1998 N N . LEU A 1 247 ? 6.746 15.945 30.609 1 83.69 247 LEU A N 1
ATOM 1999 C CA . LEU A 1 247 ? 6.129 17.141 31.172 1 83.69 247 LEU A CA 1
ATOM 2000 C C . LEU A 1 247 ? 5.348 16.812 32.438 1 83.69 247 LEU A C 1
ATOM 2002 O O . LEU A 1 247 ? 5.383 17.562 33.406 1 83.69 247 LEU A O 1
ATOM 2006 N N . LEU A 1 248 ? 4.707 15.703 32.406 1 82.94 248 LEU A N 1
ATOM 2007 C CA . LEU A 1 248 ? 3.949 15.266 33.562 1 82.94 248 LEU A CA 1
ATOM 2008 C C . LEU A 1 248 ? 4.887 14.914 34.719 1 82.94 248 LEU A C 1
ATOM 2010 O O . LEU A 1 248 ? 4.594 15.219 35.875 1 82.94 248 LEU A O 1
ATOM 2014 N N . TYR A 1 249 ? 5.977 14.25 34.406 1 78.25 249 TYR A N 1
ATOM 2015 C CA . TYR A 1 249 ? 6.973 13.891 35.406 1 78.25 249 TYR A CA 1
ATOM 2016 C C . TYR A 1 249 ? 7.594 15.133 36.031 1 78.25 249 TYR A C 1
ATOM 2018 O O . TYR A 1 249 ? 7.805 15.195 37.25 1 78.25 249 TYR A O 1
ATOM 2026 N N . GLU A 1 250 ? 7.91 16.109 35.219 1 78.56 250 GLU A N 1
ATOM 2027 C CA . GLU A 1 250 ? 8.477 17.375 35.719 1 78.56 250 GLU A CA 1
ATOM 2028 C C . GLU A 1 250 ? 7.484 18.109 36.625 1 78.56 250 GLU A C 1
ATOM 2030 O O . GLU A 1 250 ? 7.871 18.688 37.625 1 78.56 250 GLU A O 1
ATOM 2035 N N . LYS A 1 251 ? 6.223 18.062 36.375 1 84.38 251 LYS A N 1
ATOM 2036 C CA . LYS A 1 251 ? 5.188 18.672 37.188 1 84.38 251 LYS A CA 1
ATOM 2037 C C . LYS A 1 251 ? 5.062 17.984 38.531 1 84.38 251 LYS A C 1
ATOM 2039 O O . LYS A 1 251 ? 4.93 18.641 39.562 1 84.38 251 LYS A O 1
ATOM 2044 N N . ASP A 1 252 ? 5.121 16.719 38.469 1 78.5 252 ASP A N 1
ATOM 2045 C CA . ASP A 1 252 ? 5.023 15.938 39.688 1 78.5 252 ASP A CA 1
ATOM 2046 C C . ASP A 1 252 ? 6.215 16.203 40.594 1 78.5 252 ASP A C 1
ATOM 2048 O O . ASP A 1 252 ? 6.055 16.297 41.812 1 78.5 252 ASP A O 1
ATOM 2052 N N . ARG A 1 253 ? 7.371 16.359 40.094 1 75.75 253 ARG A N 1
ATOM 2053 C CA . ARG A 1 253 ? 8.578 16.641 40.844 1 75.75 253 ARG A CA 1
ATOM 2054 C C . ARG A 1 253 ? 8.516 18.031 41.5 1 75.75 253 ARG A C 1
ATOM 2056 O O . ARG A 1 253 ? 8.977 18.219 42.625 1 75.75 253 ARG A O 1
ATOM 2063 N N . GLN A 1 254 ? 7.969 18.906 40.75 1 76.38 254 GLN A N 1
ATOM 2064 C CA . GLN A 1 254 ? 7.812 20.266 41.281 1 76.38 254 GLN A CA 1
ATOM 2065 C C . GLN A 1 254 ? 6.828 20.281 42.438 1 76.38 254 GLN A C 1
ATOM 2067 O O . GLN A 1 254 ? 7.055 20.984 43.438 1 76.38 254 GLN A O 1
ATOM 2072 N N . VAL A 1 255 ? 5.797 19.5 42.344 1 79.44 255 VAL A N 1
ATOM 2073 C CA . VAL A 1 255 ? 4.789 19.438 43.406 1 79.44 255 VAL A CA 1
ATOM 2074 C C . VAL A 1 255 ? 5.375 18.75 44.656 1 79.44 255 VAL A C 1
ATOM 2076 O O . VAL A 1 255 ? 5.133 19.188 45.781 1 79.44 255 VAL A O 1
ATOM 2079 N N . ASP A 1 256 ? 6.16 17.781 44.5 1 75.88 256 ASP A N 1
ATOM 2080 C CA . ASP A 1 256 ? 6.781 17.062 45.625 1 75.88 256 ASP A CA 1
ATOM 2081 C C . ASP A 1 256 ? 7.828 17.922 46.312 1 75.88 256 ASP A C 1
ATOM 2083 O O . ASP A 1 256 ? 8.039 17.797 47.5 1 75.88 256 ASP A O 1
ATOM 2087 N N . SER A 1 257 ? 8.477 18.766 45.562 1 73.31 257 SER A N 1
ATOM 2088 C CA . SER A 1 257 ? 9.5 19.625 46.156 1 73.31 257 SER A CA 1
ATOM 2089 C C . SER A 1 257 ? 8.875 20.719 47 1 73.31 257 SER A C 1
ATOM 2091 O O . SER A 1 257 ? 9.531 21.281 47.875 1 73.31 257 SER A O 1
ATOM 2093 N N . PHE A 1 258 ? 7.656 20.953 46.781 1 70.44 258 PHE A N 1
ATOM 2094 C CA . PHE A 1 258 ? 6.957 21.969 47.562 1 70.44 258 PHE A CA 1
ATOM 2095 C C . PHE A 1 258 ? 6.27 21.359 48.781 1 70.44 258 PHE A C 1
ATOM 2097 O O . PHE A 1 258 ? 5.922 22.047 49.719 1 70.44 258 PHE A O 1
ATOM 2104 N N . SER A 1 259 ? 6.125 20.125 48.812 1 57.56 259 SER A N 1
ATOM 2105 C CA . SER A 1 259 ? 5.582 19.516 50 1 57.56 259 SER A CA 1
ATOM 2106 C C . SER A 1 259 ? 6.691 19.141 50.969 1 57.56 259 SER A C 1
ATOM 2108 O O . SER A 1 259 ? 6.52 19.25 52.188 1 57.56 259 SER A O 1
ATOM 2110 N N . MET B 1 1 ? 37.344 47.094 17.938 1 23.47 1 MET B N 1
ATOM 2111 C CA . MET B 1 1 ? 37.656 45.688 18.203 1 23.47 1 MET B CA 1
ATOM 2112 C C . MET B 1 1 ? 36.438 44.812 18.016 1 23.47 1 MET B C 1
ATOM 2114 O O . MET B 1 1 ? 36.469 43.812 17.266 1 23.47 1 MET B O 1
ATOM 2118 N N . ALA B 1 2 ? 35.719 44.25 19.156 1 28.78 2 ALA B N 1
ATOM 2119 C CA . ALA B 1 2 ? 35.156 42.906 19.203 1 28.78 2 ALA B CA 1
ATOM 2120 C C . ALA B 1 2 ? 33.812 42.812 18.5 1 28.78 2 ALA B C 1
ATOM 2122 O O . ALA B 1 2 ? 32.75 42.906 19.125 1 28.78 2 ALA B O 1
ATOM 2123 N N . ASP B 1 3 ? 33.438 43.531 17.531 1 29.31 3 ASP B N 1
ATOM 2124 C CA . ASP B 1 3 ? 32.188 43.312 16.812 1 29.31 3 ASP B CA 1
ATOM 2125 C C . ASP B 1 3 ? 32.125 41.875 16.297 1 29.31 3 ASP B C 1
ATOM 2127 O O . ASP B 1 3 ? 32.438 41.594 15.133 1 29.31 3 ASP B O 1
ATOM 2131 N N . GLN B 1 4 ? 32.875 40.844 16.953 1 33.38 4 GLN B N 1
ATOM 2132 C CA . GLN B 1 4 ? 32.688 39.469 16.547 1 33.38 4 GLN B CA 1
ATOM 2133 C C . GLN B 1 4 ? 31.203 39.156 16.391 1 33.38 4 GLN B C 1
ATOM 2135 O O . GLN B 1 4 ? 30.453 39.156 17.359 1 33.38 4 GLN B O 1
ATOM 2140 N N . GLY B 1 5 ? 30.531 39.469 15.336 1 35.78 5 GLY B N 1
ATOM 2141 C CA . GLY B 1 5 ? 29.188 39.156 14.898 1 35.78 5 GLY B CA 1
ATOM 2142 C C . GLY B 1 5 ? 28.734 37.781 15.289 1 35.78 5 GLY B C 1
ATOM 2143 O O . GLY B 1 5 ? 29.531 36.812 15.266 1 35.78 5 GLY B O 1
ATOM 2144 N N . LEU B 1 6 ? 27.734 37.594 16.219 1 35.09 6 LEU B N 1
ATOM 2145 C CA . LEU B 1 6 ? 26.891 36.469 16.562 1 35.09 6 LEU B CA 1
ATOM 2146 C C . LEU B 1 6 ? 26.578 35.625 15.328 1 35.09 6 LEU B C 1
ATOM 2148 O O . LEU B 1 6 ? 25.734 36 14.516 1 35.09 6 LEU B O 1
ATOM 2152 N N . LEU B 1 7 ? 27.562 35.125 14.562 1 39.97 7 LEU B N 1
ATOM 2153 C CA . LEU B 1 7 ? 27.172 34.094 13.602 1 39.97 7 LEU B CA 1
ATOM 2154 C C . LEU B 1 7 ? 26.031 33.25 14.148 1 39.97 7 LEU B C 1
ATOM 2156 O O . LEU B 1 7 ? 26.062 32.812 15.305 1 39.97 7 LEU B O 1
ATOM 2160 N N . SER B 1 8 ? 24.891 33.375 13.68 1 41.81 8 SER B N 1
ATOM 2161 C CA . SER B 1 8 ? 23.719 32.562 14 1 41.81 8 SER B CA 1
ATOM 2162 C C . SER B 1 8 ? 24.094 31.094 14.227 1 41.81 8 SER B C 1
ATOM 2164 O O . SER B 1 8 ? 25.062 30.609 13.641 1 41.81 8 SER B O 1
ATOM 2166 N N . GLY B 1 9 ? 23.828 30.5 15.375 1 43.56 9 GLY B N 1
ATOM 2167 C CA . GLY B 1 9 ? 24.047 29.156 15.875 1 43.56 9 GLY B CA 1
ATOM 2168 C C . GLY B 1 9 ? 24.078 28.109 14.773 1 43.56 9 GLY B C 1
ATOM 2169 O O . GLY B 1 9 ? 24.828 27.125 14.867 1 43.56 9 GLY B O 1
ATOM 2170 N N . ASP B 1 10 ? 23.219 28.078 13.836 1 49.72 10 ASP B N 1
ATOM 2171 C CA . ASP B 1 10 ? 23.156 27.031 12.828 1 49.72 10 ASP B CA 1
ATOM 2172 C C . ASP B 1 10 ? 24.375 27.078 11.906 1 49.72 10 ASP B C 1
ATOM 2174 O O . ASP B 1 10 ? 24.875 26.047 11.477 1 49.72 10 ASP B O 1
ATOM 2178 N N . LYS B 1 11 ? 24.828 28.266 11.43 1 53.03 11 LYS B N 1
ATOM 2179 C CA . LYS B 1 11 ? 25.984 28.438 10.555 1 53.03 11 LYS B CA 1
ATOM 2180 C C . LYS B 1 11 ? 27.281 28.125 11.297 1 53.03 11 LYS B C 1
ATOM 2182 O O . LYS B 1 11 ? 28.234 27.609 10.703 1 53.03 11 LYS B O 1
ATOM 2187 N N . ALA B 1 12 ? 27.359 28.359 12.508 1 56.19 12 ALA B N 1
ATOM 2188 C CA . ALA B 1 12 ? 28.578 28.109 13.258 1 56.19 12 ALA B CA 1
ATOM 2189 C C . ALA B 1 12 ? 28.875 26.609 13.32 1 56.19 12 ALA B C 1
ATOM 2191 O O . ALA B 1 12 ? 30.047 26.203 13.328 1 56.19 12 ALA B O 1
ATOM 2192 N N . ILE B 1 13 ? 27.844 25.812 13.188 1 60.84 13 ILE B N 1
ATOM 2193 C CA . ILE B 1 13 ? 28.047 24.375 13.297 1 60.84 13 ILE B CA 1
ATOM 2194 C C . ILE B 1 13 ? 28.766 23.844 12.055 1 60.84 13 ILE B C 1
ATOM 2196 O O . ILE B 1 13 ? 29.562 22.906 12.141 1 60.84 13 ILE B O 1
ATOM 2200 N N . LYS B 1 14 ? 28.547 24.609 10.992 1 61.84 14 LYS B N 1
ATOM 2201 C CA . LYS B 1 14 ? 29.172 24.156 9.75 1 61.84 14 LYS B CA 1
ATOM 2202 C C . LYS B 1 14 ? 30.688 24.281 9.812 1 61.84 14 LYS B C 1
ATOM 2204 O O . LYS B 1 14 ? 31.406 23.578 9.102 1 61.84 14 LYS B O 1
ATOM 2209 N N . TYR B 1 15 ? 31.141 25.062 10.719 1 71.06 15 TYR B N 1
ATOM 2210 C CA . TYR B 1 15 ? 32.562 25.281 10.781 1 71.06 15 TYR B CA 1
ATOM 2211 C C . TYR B 1 15 ? 33.219 24.406 11.867 1 71.06 15 TYR B C 1
ATOM 2213 O O . TYR B 1 15 ? 34.438 24.453 12.07 1 71.06 15 TYR B O 1
ATOM 2221 N N . LEU B 1 16 ? 32.375 23.609 12.469 1 78.81 16 LEU B N 1
ATOM 2222 C CA . LEU B 1 16 ? 32.906 22.75 13.516 1 78.81 16 LEU B CA 1
ATOM 2223 C C . LEU B 1 16 ? 33.5 21.469 12.922 1 78.81 16 LEU B C 1
ATOM 2225 O O . LEU B 1 16 ? 33.062 21.016 11.859 1 78.81 16 LEU B O 1
ATOM 2229 N N . SER B 1 17 ? 34.562 21.031 13.562 1 85.75 17 SER B N 1
ATOM 2230 C CA . SER B 1 17 ? 35.125 19.75 13.172 1 85.75 17 SER B CA 1
ATOM 2231 C C . SER B 1 17 ? 34.125 18.625 13.352 1 85.75 17 SER B C 1
ATOM 2233 O O . SER B 1 17 ? 33.125 18.766 14.07 1 85.75 17 SER B O 1
ATOM 2235 N N . PHE B 1 18 ? 34.312 17.562 12.648 1 87.31 18 PHE B N 1
ATOM 2236 C CA . PHE B 1 18 ? 33.469 16.375 12.781 1 87.31 18 PHE B CA 1
ATOM 2237 C C . PHE B 1 18 ? 33.375 15.969 14.25 1 87.31 18 PHE B C 1
ATOM 2239 O O . PHE B 1 18 ? 32.281 15.648 14.727 1 87.31 18 PHE B O 1
ATOM 2246 N N . LYS B 1 19 ? 34.5 15.969 14.922 1 87 19 LYS B N 1
ATOM 2247 C CA . LYS B 1 19 ? 34.531 15.547 16.312 1 87 19 LYS B CA 1
ATOM 2248 C C . LYS B 1 19 ? 33.656 16.438 17.188 1 87 19 LYS B C 1
ATOM 2250 O O . LYS B 1 19 ? 32.906 15.938 18.047 1 87 19 LYS B O 1
ATOM 2255 N N . ASP B 1 20 ? 33.688 17.641 16.938 1 85.94 20 ASP B N 1
ATOM 2256 C CA . ASP B 1 20 ? 32.906 18.578 17.719 1 85.94 20 ASP B CA 1
ATOM 2257 C C . ASP B 1 20 ? 31.422 18.438 17.406 1 85.94 20 ASP B C 1
ATOM 2259 O O . ASP B 1 20 ? 30.594 18.469 18.312 1 85.94 20 ASP B O 1
ATOM 2263 N N . ARG B 1 21 ? 31.219 18.281 16.203 1 88.12 21 ARG B N 1
ATOM 2264 C CA . ARG B 1 21 ? 29.812 18.109 15.812 1 88.12 21 ARG B CA 1
ATOM 2265 C C . ARG B 1 21 ? 29.234 16.844 16.406 1 88.12 21 ARG B C 1
ATOM 2267 O O . ARG B 1 21 ? 28.109 16.828 16.906 1 88.12 21 ARG B O 1
ATOM 2274 N N . PHE B 1 22 ? 30.031 15.758 16.312 1 89.81 22 PHE B N 1
ATOM 2275 C CA . PHE B 1 22 ? 29.625 14.469 16.859 1 89.81 22 PHE B CA 1
ATOM 2276 C C . PHE B 1 22 ? 29.375 14.562 18.359 1 89.81 22 PHE B C 1
ATOM 2278 O O . PHE B 1 22 ? 28.375 14.047 18.859 1 89.81 22 PHE B O 1
ATOM 2285 N N . TYR B 1 23 ? 30.25 15.211 18.984 1 86.75 23 TYR B N 1
ATOM 2286 C CA . TYR B 1 23 ? 30.109 15.391 20.438 1 86.75 23 TYR B CA 1
ATOM 2287 C C . TYR B 1 23 ? 28.844 16.172 20.766 1 86.75 23 TYR B C 1
ATOM 2289 O O . TYR B 1 23 ? 28.062 15.773 21.625 1 86.75 23 TYR B O 1
ATOM 2297 N N . LEU B 1 24 ? 28.641 17.25 20.047 1 86.25 24 LEU B N 1
ATOM 2298 C CA . LEU B 1 24 ? 27.484 18.109 20.297 1 86.25 24 LEU B CA 1
ATOM 2299 C C . LEU B 1 24 ? 26.188 17.375 20 1 86.25 24 LEU B C 1
ATOM 2301 O O . LEU B 1 24 ? 25.188 17.531 20.703 1 86.25 24 LEU B O 1
ATOM 2305 N N . HIS B 1 25 ? 26.234 16.578 19.016 1 89.38 25 HIS B N 1
ATOM 2306 C CA . HIS B 1 25 ? 25.016 15.898 18.562 1 89.38 25 HIS B CA 1
ATOM 2307 C C . HIS B 1 25 ? 24.719 14.672 19.438 1 89.38 25 HIS B C 1
ATOM 2309 O O . HIS B 1 25 ? 23.562 14.383 19.734 1 89.38 25 HIS B O 1
ATOM 2315 N N . ASN B 1 26 ? 25.766 13.93 19.938 1 89.94 26 ASN B N 1
ATOM 2316 C CA . ASN B 1 26 ? 25.531 12.609 20.516 1 89.94 26 ASN B CA 1
ATOM 2317 C C . ASN B 1 26 ? 26 12.531 21.969 1 89.94 26 ASN B C 1
ATOM 2319 O O . ASN B 1 26 ? 25.531 11.688 22.734 1 89.94 26 ASN B O 1
ATOM 2323 N N . LEU B 1 27 ? 26.922 13.461 22.391 1 88.38 27 LEU B N 1
ATOM 2324 C CA . LEU B 1 27 ? 27.625 13.125 23.625 1 88.38 27 LEU B CA 1
ATOM 2325 C C . LEU B 1 27 ? 27.547 14.266 24.625 1 88.38 27 LEU B C 1
ATOM 2327 O O . LEU B 1 27 ? 27.969 14.117 25.781 1 88.38 27 LEU B O 1
ATOM 2331 N N . ILE B 1 28 ? 26.984 15.391 24.281 1 87.88 28 ILE B N 1
ATOM 2332 C CA . ILE B 1 28 ? 27.047 16.594 25.109 1 87.88 28 ILE B CA 1
ATOM 2333 C C . ILE B 1 28 ? 26.297 16.359 26.422 1 87.88 28 ILE B C 1
ATOM 2335 O O . ILE B 1 28 ? 26.625 16.938 27.453 1 87.88 28 ILE B O 1
ATOM 2339 N N . SER B 1 29 ? 25.25 15.555 26.406 1 88.69 29 SER B N 1
ATOM 2340 C CA . SER B 1 29 ? 24.453 15.242 27.594 1 88.69 29 SER B CA 1
ATOM 2341 C C . SER B 1 29 ? 24.25 13.742 27.734 1 88.69 29 SER B C 1
ATOM 2343 O O . SER B 1 29 ? 24.438 12.984 26.781 1 88.69 29 SER B O 1
ATOM 2345 N N . ASP B 1 30 ? 23.938 13.32 28.938 1 87.56 30 ASP B N 1
ATOM 2346 C CA . ASP B 1 30 ? 23.656 11.906 29.172 1 87.56 30 ASP B CA 1
ATOM 2347 C C . ASP B 1 30 ? 22.469 11.438 28.344 1 87.56 30 ASP B C 1
ATOM 2349 O O . ASP B 1 30 ? 22.453 10.32 27.828 1 87.56 30 ASP B O 1
ATOM 2353 N N . LYS B 1 31 ? 21.562 12.297 28.234 1 83.44 31 LYS B N 1
ATOM 2354 C CA . LYS B 1 31 ? 20.391 11.969 27.422 1 83.44 31 LYS B CA 1
ATOM 2355 C C . LYS B 1 31 ? 20.766 11.688 25.984 1 83.44 31 LYS B C 1
ATOM 2357 O O . LYS B 1 31 ? 20.328 10.695 25.391 1 83.44 31 LYS B O 1
ATOM 2362 N N . ARG B 1 32 ? 21.609 12.516 25.484 1 87 32 ARG B N 1
ATOM 2363 C CA . ARG B 1 32 ? 22.047 12.375 24.109 1 87 32 ARG B CA 1
ATOM 2364 C C . ARG B 1 32 ? 22.906 11.133 23.922 1 87 32 ARG B C 1
ATOM 2366 O O . ARG B 1 32 ? 22.844 10.461 22.891 1 87 32 ARG B O 1
ATOM 2373 N N . LYS B 1 33 ? 23.688 10.82 24.938 1 89 33 LYS B N 1
ATOM 2374 C CA . LYS B 1 33 ? 24.5 9.609 24.891 1 89 33 LYS B CA 1
ATOM 2375 C C . LYS B 1 33 ? 23.625 8.359 24.844 1 89 33 LYS B C 1
ATOM 2377 O O . LYS B 1 33 ? 23.891 7.449 24.047 1 89 33 LYS B O 1
ATOM 2382 N N . TRP B 1 34 ? 22.656 8.344 25.641 1 87.44 34 TRP B N 1
ATOM 2383 C CA . TRP B 1 34 ? 21.766 7.191 25.688 1 87.44 34 TRP B CA 1
ATOM 2384 C C . TRP B 1 34 ? 20.953 7.07 24.406 1 87.44 34 TRP B C 1
ATOM 2386 O O . TRP B 1 34 ? 20.672 5.961 23.938 1 87.44 34 TRP B O 1
ATOM 2396 N N . ILE B 1 35 ? 20.641 8.148 23.812 1 86.56 35 ILE B N 1
ATOM 2397 C CA . ILE B 1 35 ? 19.922 8.133 22.531 1 86.56 35 ILE B CA 1
ATOM 2398 C C . ILE B 1 35 ? 20.812 7.551 21.453 1 86.56 35 ILE B C 1
ATOM 2400 O O . ILE B 1 35 ? 20.359 6.777 20.609 1 86.56 35 ILE B O 1
ATOM 2404 N N . PHE B 1 36 ? 22.047 7.914 21.531 1 88.69 36 PHE B N 1
ATOM 2405 C CA . PHE B 1 36 ? 23 7.387 20.578 1 88.69 36 PHE B CA 1
ATOM 2406 C C . PHE B 1 36 ? 23.141 5.875 20.734 1 88.69 36 PHE B C 1
ATOM 2408 O O . PHE B 1 36 ? 23.125 5.141 19.734 1 88.69 36 PHE B O 1
ATOM 2415 N N . VAL B 1 37 ? 23.266 5.414 21.953 1 88.62 37 VAL B N 1
ATOM 2416 C CA . VAL B 1 37 ? 23.391 3.986 22.234 1 88.62 37 VAL B CA 1
ATOM 2417 C C . VAL B 1 37 ? 22.125 3.26 21.797 1 88.62 37 VAL B C 1
ATOM 2419 O O . VAL B 1 37 ? 22.188 2.186 21.188 1 88.62 37 VAL B O 1
ATOM 2422 N N . ALA B 1 38 ? 21.062 3.877 22.078 1 85.75 38 ALA B N 1
ATOM 2423 C CA . ALA B 1 38 ? 19.781 3.277 21.672 1 85.75 38 ALA B CA 1
ATOM 2424 C C . ALA B 1 38 ? 19.688 3.156 20.156 1 85.75 38 ALA B C 1
ATOM 2426 O O . ALA B 1 38 ? 19.219 2.145 19.641 1 85.75 38 ALA B O 1
ATOM 2427 N N . ARG B 1 39 ? 20.094 4.176 19.469 1 88.12 39 ARG B N 1
ATOM 2428 C CA . ARG B 1 39 ? 20.094 4.133 18.016 1 88.12 39 ARG B CA 1
ATOM 2429 C C . ARG B 1 39 ? 20.984 3.004 17.5 1 88.12 39 ARG B C 1
ATOM 2431 O O . ARG B 1 39 ? 20.594 2.258 16.594 1 88.12 39 ARG B O 1
ATOM 2438 N N . ALA B 1 40 ? 22.125 2.855 18.094 1 88.19 40 ALA B N 1
ATOM 2439 C CA . ALA B 1 40 ? 23.062 1.813 17.688 1 88.19 40 ALA B CA 1
ATOM 2440 C C . ALA B 1 40 ? 22.484 0.425 17.938 1 88.19 40 ALA B C 1
ATOM 2442 O O . ALA B 1 40 ? 22.562 -0.453 17.078 1 88.19 40 ALA B O 1
ATOM 2443 N N . VAL B 1 41 ? 21.891 0.277 19.031 1 87.12 41 VAL B N 1
ATOM 2444 C CA . VAL B 1 41 ? 21.312 -1.009 19.406 1 87.12 41 VAL B CA 1
ATOM 2445 C C . VAL B 1 41 ? 20.141 -1.337 18.5 1 87.12 41 VAL B C 1
ATOM 2447 O O . VAL B 1 41 ? 20.016 -2.467 18.016 1 87.12 41 VAL B O 1
ATOM 2450 N N . CYS B 1 42 ? 19.359 -0.321 18.234 1 85.44 42 CYS B N 1
ATOM 2451 C CA . CYS B 1 42 ? 18.203 -0.54 17.375 1 85.44 42 CYS B CA 1
ATOM 2452 C C . CYS B 1 42 ? 18.625 -0.892 15.953 1 85.44 42 CYS B C 1
ATOM 2454 O O . CYS B 1 42 ? 18.016 -1.759 15.32 1 85.44 42 CYS B O 1
ATOM 2456 N N . ILE B 1 43 ? 19.594 -0.206 15.539 1 84.81 43 ILE B N 1
ATOM 2457 C CA . ILE B 1 43 ? 20.109 -0.514 14.211 1 84.81 43 ILE B CA 1
ATOM 2458 C C . ILE B 1 43 ? 20.625 -1.949 14.18 1 84.81 43 ILE B C 1
ATOM 2460 O O . ILE B 1 43 ? 20.312 -2.707 13.258 1 84.81 43 ILE B O 1
ATOM 2464 N N . ALA B 1 44 ? 21.328 -2.332 15.18 1 83.62 44 ALA B N 1
ATOM 2465 C CA . ALA B 1 44 ? 21.875 -3.68 15.258 1 83.62 44 ALA B CA 1
ATOM 2466 C C . ALA B 1 44 ? 20.781 -4.73 15.312 1 83.62 44 ALA B C 1
ATOM 2468 O O . ALA B 1 44 ? 20.844 -5.75 14.625 1 83.62 44 ALA B O 1
ATOM 2469 N N . ILE B 1 45 ? 19.812 -4.445 16.078 1 81.12 45 ILE B N 1
ATOM 2470 C CA . ILE B 1 45 ? 18.703 -5.387 16.219 1 81.12 45 ILE B CA 1
ATOM 2471 C C . ILE B 1 45 ? 17.953 -5.484 14.898 1 81.12 45 ILE B C 1
ATOM 2473 O O . ILE B 1 45 ? 17.609 -6.582 14.453 1 81.12 45 ILE B O 1
ATOM 2477 N N . SER B 1 46 ? 17.719 -4.32 14.328 1 78.12 46 SER B N 1
ATOM 2478 C CA . SER B 1 46 ? 17 -4.316 13.062 1 78.12 46 SER B CA 1
ATOM 2479 C C . SER B 1 46 ? 17.766 -5.07 11.977 1 78.12 46 SER B C 1
ATOM 2481 O O . SER B 1 46 ? 17.172 -5.816 11.195 1 78.12 46 SER B O 1
ATOM 2483 N N . LEU B 1 47 ? 19.078 -4.895 12.031 1 74.62 47 LEU B N 1
ATOM 2484 C CA . LEU B 1 47 ? 19.922 -5.598 11.062 1 74.62 47 LEU B CA 1
ATOM 2485 C C . LEU B 1 47 ? 19.938 -7.098 11.344 1 74.62 47 LEU B C 1
ATOM 2487 O O . LEU B 1 47 ? 19.906 -7.902 10.406 1 74.62 47 LEU B O 1
ATOM 2491 N N . ALA B 1 48 ? 19.938 -7.402 12.562 1 73.25 48 ALA B N 1
ATOM 2492 C CA . ALA B 1 48 ? 19.906 -8.812 12.945 1 73.25 48 ALA B CA 1
ATOM 2493 C C . ALA B 1 48 ? 18.594 -9.469 12.516 1 73.25 48 ALA B C 1
ATOM 2495 O O . ALA B 1 48 ? 18.594 -10.594 12.016 1 73.25 48 ALA B O 1
ATOM 2496 N N . ILE B 1 49 ? 17.531 -8.766 12.68 1 70.56 49 ILE B N 1
ATOM 2497 C CA . ILE B 1 49 ? 16.234 -9.273 12.281 1 70.56 49 ILE B CA 1
ATOM 2498 C C . ILE B 1 49 ? 16.172 -9.422 10.766 1 70.56 49 ILE B C 1
ATOM 2500 O O . ILE B 1 49 ? 15.719 -10.453 10.25 1 70.56 49 ILE B O 1
ATOM 2504 N N . ALA B 1 50 ? 16.719 -8.43 10.141 1 66.5 50 ALA B N 1
ATOM 2505 C CA . ALA B 1 50 ? 16.719 -8.484 8.68 1 66.5 50 ALA B CA 1
ATOM 2506 C C . ALA B 1 50 ? 17.547 -9.664 8.172 1 66.5 50 ALA B C 1
ATOM 2508 O O . ALA B 1 50 ? 17.109 -10.383 7.27 1 66.5 50 ALA B O 1
ATOM 2509 N N . ILE B 1 51 ? 18.656 -9.859 8.82 1 64.62 51 ILE B N 1
ATOM 2510 C CA . ILE B 1 51 ? 19.562 -10.938 8.422 1 64.62 51 ILE B CA 1
ATOM 2511 C C . ILE B 1 51 ? 18.938 -12.281 8.781 1 64.62 51 ILE B C 1
ATOM 2513 O O . ILE B 1 51 ? 19 -13.234 7.996 1 64.62 51 ILE B O 1
ATOM 2517 N N . SER B 1 52 ? 18.375 -12.359 9.945 1 65.06 52 SER B N 1
ATOM 2518 C CA . SER B 1 52 ? 17.75 -13.602 10.367 1 65.06 52 SER B CA 1
ATOM 2519 C C . SER B 1 52 ? 16.625 -14 9.414 1 65.06 52 SER B C 1
ATOM 2521 O O . SER B 1 52 ? 16.516 -15.172 9.039 1 65.06 52 SER B O 1
ATOM 2523 N N . PHE B 1 53 ? 15.914 -13.062 9.039 1 61.19 53 PHE B N 1
ATOM 2524 C CA . PHE B 1 53 ? 14.82 -13.344 8.117 1 61.19 53 PHE B CA 1
ATOM 2525 C C . PHE B 1 53 ? 15.352 -13.711 6.738 1 61.19 53 PHE B C 1
ATOM 2527 O O . PHE B 1 53 ? 14.812 -14.602 6.074 1 61.19 53 PHE B O 1
ATOM 2534 N N . ALA B 1 54 ? 16.375 -12.922 6.43 1 57.72 54 ALA B N 1
ATOM 2535 C CA . ALA B 1 54 ? 17 -13.242 5.148 1 57.72 54 ALA B CA 1
ATOM 2536 C C . ALA B 1 54 ? 17.578 -14.656 5.148 1 57.72 54 ALA B C 1
ATOM 2538 O O . ALA B 1 54 ? 17.453 -15.383 4.156 1 57.72 54 ALA B O 1
ATOM 2539 N N . VAL B 1 55 ? 18.094 -14.906 6.277 1 56.16 55 VAL B N 1
ATOM 2540 C CA . VAL B 1 55 ? 18.703 -16.234 6.398 1 56.16 55 VAL B CA 1
ATOM 2541 C C . VAL B 1 55 ? 17.609 -17.281 6.551 1 56.16 55 VAL B C 1
ATOM 2543 O O . VAL B 1 55 ? 17.672 -18.359 5.945 1 56.16 55 VAL B O 1
ATOM 2546 N N . THR B 1 56 ? 16.734 -17.031 7.496 1 52.94 56 THR B N 1
ATOM 2547 C CA . THR B 1 56 ? 15.656 -17.984 7.695 1 52.94 56 THR B CA 1
ATOM 2548 C C . THR B 1 56 ? 14.797 -18.094 6.445 1 52.94 56 THR B C 1
ATOM 2550 O O . THR B 1 56 ? 14.352 -19.188 6.086 1 52.94 56 THR B O 1
ATOM 2553 N N . ALA B 1 57 ? 14.422 -16.938 6 1 48.69 57 ALA B N 1
ATOM 2554 C CA . ALA B 1 57 ? 13.727 -17 4.715 1 48.69 57 ALA B CA 1
ATOM 2555 C C . ALA B 1 57 ? 14.594 -17.672 3.65 1 48.69 57 ALA B C 1
ATOM 2557 O O . ALA B 1 57 ? 14.086 -18.406 2.809 1 48.69 57 ALA B O 1
ATOM 2558 N N . VAL B 1 58 ? 15.969 -17.172 3.574 1 46.53 58 VAL B N 1
ATOM 2559 C CA . VAL B 1 58 ? 16.969 -17.734 2.662 1 46.53 58 VAL B CA 1
ATOM 2560 C C . VAL B 1 58 ? 17.359 -19.141 3.111 1 46.53 58 VAL B C 1
ATOM 2562 O O . VAL B 1 58 ? 17.578 -20.016 2.281 1 46.53 58 VAL B O 1
ATOM 2565 N N . GLY B 1 59 ? 17.766 -19.234 4.309 1 44.72 59 GLY B N 1
ATOM 2566 C CA . GLY B 1 59 ? 18.438 -20.484 4.633 1 44.72 59 GLY B CA 1
ATOM 2567 C C . GLY B 1 59 ? 17.578 -21.719 4.391 1 44.72 59 GLY B C 1
ATOM 2568 O O . GLY B 1 59 ? 18.094 -22.828 4.25 1 44.72 59 GLY B O 1
ATOM 2569 N N . LEU B 1 60 ? 16.391 -21.672 4.809 1 48.22 60 LEU B N 1
ATOM 2570 C CA . LEU B 1 60 ? 15.797 -22.969 4.52 1 48.22 60 LEU B CA 1
ATOM 2571 C C . LEU B 1 60 ? 15.203 -22.984 3.115 1 48.22 60 LEU B C 1
ATOM 2573 O O . LEU B 1 60 ? 14.203 -22.312 2.85 1 48.22 60 LEU B O 1
ATOM 2577 N N . PRO B 1 61 ? 16.203 -23.266 2.184 1 53.84 61 PRO B N 1
ATOM 2578 C CA . PRO B 1 61 ? 15.656 -23.484 0.841 1 53.84 61 PRO B CA 1
ATOM 2579 C C . PRO B 1 61 ? 14.227 -24.016 0.862 1 53.84 61 PRO B C 1
ATOM 2581 O O . PRO B 1 61 ? 13.945 -25.016 1.528 1 53.84 61 PRO B O 1
ATOM 2584 N N . ARG B 1 62 ? 13.266 -23.062 0.762 1 60.91 62 ARG B N 1
ATOM 2585 C CA . ARG B 1 62 ? 11.922 -23.625 0.636 1 60.91 62 ARG B CA 1
ATOM 2586 C C . ARG B 1 62 ? 11.734 -24.297 -0.724 1 60.91 62 ARG B C 1
ATOM 2588 O O . ARG B 1 62 ? 12.203 -23.781 -1.741 1 60.91 62 ARG B O 1
ATOM 2595 N N . ASN B 1 63 ? 11.469 -25.484 -0.703 1 68.38 63 ASN B N 1
ATOM 2596 C CA . ASN B 1 63 ? 11.188 -26.234 -1.918 1 68.38 63 ASN B CA 1
ATOM 2597 C C . ASN B 1 63 ? 10.188 -25.5 -2.811 1 68.38 63 ASN B C 1
ATOM 2599 O O . ASN B 1 63 ? 9.297 -24.812 -2.314 1 68.38 63 ASN B O 1
ATOM 2603 N N . ASN B 1 64 ? 10.57 -25.422 -3.984 1 80.5 64 ASN B N 1
ATOM 2604 C CA . ASN B 1 64 ? 9.602 -24.938 -4.961 1 80.5 64 ASN B CA 1
ATOM 2605 C C . ASN B 1 64 ? 8.25 -25.641 -4.801 1 80.5 64 ASN B C 1
ATOM 2607 O O . ASN B 1 64 ? 8.195 -26.828 -4.496 1 80.5 64 ASN B O 1
ATOM 2611 N N . ILE B 1 65 ? 7.262 -24.844 -4.84 1 87 65 ILE B N 1
ATOM 2612 C CA . ILE B 1 65 ? 5.922 -25.422 -4.715 1 87 65 ILE B CA 1
ATOM 2613 C C . ILE B 1 65 ? 5.285 -25.547 -6.098 1 87 65 ILE B C 1
ATOM 2615 O O . ILE B 1 65 ? 5.832 -25.047 -7.09 1 87 65 ILE B O 1
ATOM 2619 N N . GLU B 1 66 ? 4.195 -26.203 -6.164 1 89.44 66 GLU B N 1
ATOM 2620 C CA . GLU B 1 66 ? 3.572 -26.516 -7.449 1 89.44 66 GLU B CA 1
ATOM 2621 C C . GLU B 1 66 ? 3.018 -25.25 -8.102 1 89.44 66 GLU B C 1
ATOM 2623 O O . GLU B 1 66 ? 3.23 -25.016 -9.297 1 89.44 66 GLU B O 1
ATOM 2628 N N . CYS B 1 67 ? 2.305 -24.438 -7.387 1 93.38 67 CYS B N 1
ATOM 2629 C CA . CYS B 1 67 ? 1.727 -23.219 -7.957 1 93.38 67 CYS B CA 1
ATOM 2630 C C . CYS B 1 67 ? 1.614 -22.125 -6.906 1 93.38 67 CYS B C 1
ATOM 2632 O O . CYS B 1 67 ? 2.496 -21.266 -6.801 1 93.38 67 CYS B O 1
ATOM 2634 N N . ILE B 1 68 ? 0.556 -22.172 -6.18 1 93.12 68 ILE B N 1
ATOM 2635 C CA . ILE B 1 68 ? 0.308 -21.203 -5.113 1 93.12 68 ILE B CA 1
ATOM 2636 C C . ILE B 1 68 ? -0.142 -21.938 -3.85 1 93.12 68 ILE B C 1
ATOM 2638 O O . ILE B 1 68 ? -0.965 -22.859 -3.916 1 93.12 68 ILE B O 1
ATOM 2642 N N . GLU B 1 69 ? 0.464 -21.625 -2.74 1 92.75 69 GLU B N 1
ATOM 2643 C CA . GLU B 1 69 ? 0.042 -22.125 -1.437 1 92.75 69 GLU B CA 1
ATOM 2644 C C . GLU B 1 69 ? -0.375 -20.984 -0.512 1 92.75 69 GLU B C 1
ATOM 2646 O O . GLU B 1 69 ? 0.439 -20.125 -0.173 1 92.75 69 GLU B O 1
ATOM 2651 N N . ASP B 1 70 ? -1.627 -21 -0.17 1 95.12 70 ASP B N 1
ATOM 2652 C CA . ASP B 1 70 ? -2.207 -20.047 0.757 1 95.12 70 ASP B CA 1
ATOM 2653 C C . ASP B 1 70 ? -2.59 -20.703 2.076 1 95.12 70 ASP B C 1
ATOM 2655 O O . ASP B 1 70 ? -3.562 -21.453 2.137 1 95.12 70 ASP B O 1
ATOM 2659 N N . LYS B 1 71 ? -1.867 -20.359 3.154 1 95.38 71 LYS B N 1
ATOM 2660 C CA . LYS B 1 71 ? -2.049 -21.031 4.438 1 95.38 71 LYS B CA 1
ATOM 2661 C C . LYS B 1 71 ? -3.398 -20.672 5.059 1 95.38 71 LYS B C 1
ATOM 2663 O O . LYS B 1 71 ? -3.938 -21.438 5.863 1 95.38 71 LYS B O 1
ATOM 2668 N N . LEU B 1 72 ? -3.953 -19.562 4.703 1 96.94 72 LEU B N 1
ATOM 2669 C CA . LEU B 1 72 ? -5.273 -19.203 5.215 1 96.94 72 LEU B CA 1
ATOM 2670 C C . LEU B 1 72 ? -6.359 -20.047 4.547 1 96.94 72 LEU B C 1
ATOM 2672 O O . LEU B 1 72 ? -7.402 -20.297 5.148 1 96.94 72 LEU B O 1
ATOM 2676 N N . PHE B 1 73 ? -6.113 -20.469 3.32 1 97.06 73 PHE B N 1
ATOM 2677 C CA . PHE B 1 73 ? -7.012 -21.422 2.678 1 97.06 73 PHE B CA 1
ATOM 2678 C C . PHE B 1 73 ? -6.992 -22.766 3.402 1 97.06 73 PHE B C 1
ATOM 2680 O O . PHE B 1 73 ? -8.039 -23.375 3.604 1 97.06 73 PHE B O 1
ATOM 2687 N N . GLU B 1 74 ? -5.785 -23.109 3.76 1 96.56 74 GLU B N 1
ATOM 2688 C CA . GLU B 1 74 ? -5.656 -24.359 4.508 1 96.56 74 GLU B CA 1
ATOM 2689 C C . GLU B 1 74 ? -6.371 -24.266 5.855 1 96.56 74 GLU B C 1
ATOM 2691 O O . GLU B 1 74 ? -7.086 -25.188 6.246 1 96.56 74 GLU B O 1
ATOM 2696 N N . ALA B 1 75 ? -6.18 -23.188 6.477 1 97.12 75 ALA B N 1
ATOM 2697 C CA . ALA B 1 75 ? -6.754 -22.984 7.805 1 97.12 75 ALA B CA 1
ATOM 2698 C C . ALA B 1 75 ? -8.281 -22.906 7.738 1 97.12 75 ALA B C 1
ATOM 2700 O O . ALA B 1 75 ? -8.961 -23.266 8.695 1 97.12 75 ALA B O 1
ATOM 2701 N N . SER B 1 76 ? -8.844 -22.484 6.602 1 97.69 76 SER B N 1
ATOM 2702 C CA . SER B 1 76 ? -10.289 -22.312 6.484 1 97.69 76 SER B CA 1
ATOM 2703 C C . SER B 1 76 ? -10.922 -23.422 5.668 1 97.69 76 SER B C 1
ATOM 2705 O O . SER B 1 76 ? -12.039 -23.281 5.168 1 97.69 76 SER B O 1
ATOM 2707 N N . ALA B 1 77 ? -10.211 -24.547 5.465 1 97.81 77 ALA B N 1
ATOM 2708 C CA . ALA B 1 77 ? -10.641 -25.625 4.582 1 97.81 77 ALA B CA 1
ATOM 2709 C C . ALA B 1 77 ? -11.969 -26.219 5.047 1 97.81 77 ALA B C 1
ATOM 2711 O O . ALA B 1 77 ? -12.844 -26.5 4.23 1 97.81 77 ALA B O 1
ATOM 2712 N N . ALA B 1 78 ? -12.117 -26.328 6.359 1 97.94 78 ALA B N 1
ATOM 2713 C CA . ALA B 1 78 ? -13.344 -26.906 6.898 1 97.94 78 ALA B CA 1
ATOM 2714 C C . ALA B 1 78 ? -14.547 -26 6.625 1 97.94 78 ALA B C 1
ATOM 2716 O O . ALA B 1 78 ? -15.617 -26.484 6.254 1 97.94 78 ALA B O 1
ATOM 2717 N N . ILE B 1 79 ? -14.359 -24.766 6.824 1 98.25 79 ILE B N 1
ATOM 2718 C CA . ILE B 1 79 ? -15.43 -23.812 6.586 1 98.25 79 ILE B CA 1
ATOM 2719 C C . ILE B 1 79 ? -15.766 -23.766 5.098 1 98.25 79 ILE B C 1
ATOM 2721 O O . ILE B 1 79 ? -16.938 -23.703 4.719 1 98.25 79 ILE B O 1
ATOM 2725 N N . ASN B 1 80 ? -14.758 -23.75 4.25 1 98 80 ASN B N 1
ATOM 2726 C CA . ASN B 1 80 ? -14.953 -23.781 2.805 1 98 80 ASN B CA 1
ATOM 2727 C C . ASN B 1 80 ? -15.766 -25.016 2.389 1 98 80 ASN B C 1
ATOM 2729 O O . ASN B 1 80 ? -16.688 -24.906 1.568 1 98 80 ASN B O 1
ATOM 2733 N N . SER B 1 81 ? -15.422 -26.188 2.975 1 97.81 81 SER B N 1
ATOM 2734 C CA . SER B 1 81 ? -16.156 -27.422 2.672 1 97.81 81 SER B CA 1
ATOM 2735 C C . SER B 1 81 ? -17.625 -27.297 3.076 1 97.81 81 SER B C 1
ATOM 2737 O O . SER B 1 81 ? -18.5 -27.734 2.34 1 97.81 81 SER B O 1
ATOM 2739 N N . TYR B 1 82 ? -17.844 -26.688 4.203 1 97.81 82 TYR B N 1
ATOM 2740 C CA . TYR B 1 82 ? -19.203 -26.5 4.684 1 97.81 82 TYR B CA 1
ATOM 2741 C C . TYR B 1 82 ? -20.031 -25.703 3.68 1 97.81 82 TYR B C 1
ATOM 2743 O O . TYR B 1 82 ? -21.125 -26.109 3.299 1 97.81 82 TYR B O 1
ATOM 2751 N N . PHE B 1 83 ? -19.516 -24.625 3.189 1 97.19 83 PHE B N 1
ATOM 2752 C CA . PHE B 1 83 ? -20.266 -23.75 2.289 1 97.19 83 PHE B CA 1
ATOM 2753 C C . PHE B 1 83 ? -20.344 -24.359 0.895 1 97.19 83 PHE B C 1
ATOM 2755 O O . PHE B 1 83 ? -21.297 -24.109 0.154 1 97.19 83 PHE B O 1
ATOM 2762 N N . SER B 1 84 ? -19.359 -25.188 0.581 1 95.81 84 SER B N 1
ATOM 2763 C CA . SER B 1 84 ? -19.406 -25.859 -0.707 1 95.81 84 SER B CA 1
ATOM 2764 C C . SER B 1 84 ? -20.531 -26.906 -0.738 1 95.81 84 SER B C 1
ATOM 2766 O O . SER B 1 84 ? -21.125 -27.141 -1.785 1 95.81 84 SER B O 1
ATOM 2768 N N . GLU B 1 85 ? -20.844 -27.438 0.394 1 96.38 85 GLU B N 1
ATOM 2769 C CA . GLU B 1 85 ? -21.828 -28.5 0.487 1 96.38 85 GLU B CA 1
ATOM 2770 C C . GLU B 1 85 ? -23.219 -27.938 0.806 1 96.38 85 GLU B C 1
ATOM 2772 O O . GLU B 1 85 ? -24.219 -28.625 0.66 1 96.38 85 GLU B O 1
ATOM 2777 N N . ASN B 1 86 ? -23.25 -26.75 1.285 1 97.38 86 ASN B N 1
ATOM 2778 C CA . ASN B 1 86 ? -24.5 -26.109 1.668 1 97.38 86 ASN B CA 1
ATOM 2779 C C . ASN B 1 86 ? -24.781 -24.859 0.834 1 97.38 86 ASN B C 1
ATOM 2781 O O . ASN B 1 86 ? -24.484 -23.75 1.266 1 97.38 86 ASN B O 1
ATOM 2785 N N . ALA B 1 87 ? -25.469 -25.062 -0.219 1 95.69 87 ALA B N 1
ATOM 2786 C CA . ALA B 1 87 ? -25.672 -24 -1.201 1 95.69 87 ALA B CA 1
ATOM 2787 C C . ALA B 1 87 ? -26.516 -22.875 -0.622 1 95.69 87 ALA B C 1
ATOM 2789 O O . ALA B 1 87 ? -26.266 -21.703 -0.892 1 95.69 87 ALA B O 1
ATOM 2790 N N . SER B 1 88 ? -27.484 -23.219 0.127 1 96.69 88 SER B N 1
ATOM 2791 C CA . SER B 1 88 ? -28.359 -22.188 0.694 1 96.69 88 SER B CA 1
ATOM 2792 C C . SER B 1 88 ? -27.594 -21.25 1.606 1 96.69 88 SER B C 1
ATOM 2794 O O . SER B 1 88 ? -27.766 -20.031 1.533 1 96.69 88 SER B O 1
ATOM 2796 N N . MET B 1 89 ? -26.766 -21.797 2.451 1 97.19 89 MET B N 1
ATOM 2797 C CA . MET B 1 89 ? -25.984 -20.969 3.365 1 97.19 89 MET B CA 1
ATOM 2798 C C . MET B 1 89 ? -24.938 -20.156 2.602 1 97.19 89 MET B C 1
ATOM 2800 O O . MET B 1 89 ? -24.672 -19 2.965 1 97.19 89 MET B O 1
ATOM 2804 N N . ARG B 1 90 ? -24.391 -20.719 1.568 1 96.94 90 ARG B N 1
ATOM 2805 C CA . ARG B 1 90 ? -23.438 -20 0.709 1 96.94 90 ARG B CA 1
ATOM 2806 C C . ARG B 1 90 ? -24.094 -18.797 0.055 1 96.94 90 ARG B C 1
ATOM 2808 O O . ARG B 1 90 ? -23.547 -17.688 0.079 1 96.94 90 ARG B O 1
ATOM 2815 N N . HIS B 1 91 ? -25.297 -19.016 -0.421 1 96.31 91 HIS B N 1
ATOM 2816 C CA . HIS B 1 91 ? -26.016 -17.938 -1.079 1 96.31 91 HIS B CA 1
ATOM 2817 C C . HIS B 1 91 ? -26.406 -16.844 -0.085 1 96.31 91 HIS B C 1
ATOM 2819 O O . HIS B 1 91 ? -26.328 -15.656 -0.397 1 96.31 91 HIS B O 1
ATOM 2825 N N . LEU B 1 92 ? -26.797 -17.234 1.066 1 96.5 92 LEU B N 1
ATOM 2826 C CA . LEU B 1 92 ? -27.141 -16.266 2.104 1 96.5 92 LEU B CA 1
ATOM 2827 C C . LEU B 1 92 ? -25.938 -15.422 2.473 1 96.5 92 LEU B C 1
ATOM 2829 O O . LEU B 1 92 ? -26.047 -14.203 2.639 1 96.5 92 LEU B O 1
ATOM 2833 N N . LEU B 1 93 ? -24.844 -16.062 2.576 1 96.44 93 LEU B N 1
ATOM 2834 C CA . LEU B 1 93 ? -23.609 -15.375 2.914 1 96.44 93 LEU B CA 1
ATOM 2835 C C . LEU B 1 93 ? -23.219 -14.375 1.823 1 96.44 93 LEU B C 1
ATOM 2837 O O . LEU B 1 93 ? -22.859 -13.234 2.117 1 96.44 93 LEU B O 1
ATOM 2841 N N . LEU B 1 94 ? -23.375 -14.773 0.6 1 95 94 LEU B N 1
ATOM 2842 C CA . LEU B 1 94 ? -23.047 -13.922 -0.54 1 95 94 LEU B CA 1
ATOM 2843 C C . LEU B 1 94 ? -24 -12.727 -0.615 1 95 94 LEU B C 1
ATOM 2845 O O . LEU B 1 94 ? -23.547 -11.594 -0.811 1 95 94 LEU B O 1
ATOM 2849 N N . ILE B 1 95 ? -25.25 -13 -0.418 1 94.75 95 ILE B N 1
ATOM 2850 C CA . ILE B 1 95 ? -26.266 -11.945 -0.479 1 94.75 95 ILE B CA 1
ATOM 2851 C C . ILE B 1 95 ? -26.031 -10.945 0.653 1 94.75 95 ILE B C 1
ATOM 2853 O O . ILE B 1 95 ? -26.078 -9.734 0.44 1 94.75 95 ILE B O 1
ATOM 2857 N N . PHE B 1 96 ? -25.719 -11.445 1.787 1 96.06 96 PHE B N 1
ATOM 2858 C CA . PHE B 1 96 ? -25.484 -10.594 2.947 1 96.06 96 PHE B CA 1
ATOM 2859 C C . PHE B 1 96 ? -24.266 -9.688 2.721 1 96.06 96 PHE B C 1
ATOM 2861 O O . PHE B 1 96 ? -24.359 -8.469 2.895 1 96.06 96 PHE B O 1
ATOM 2868 N N . SER B 1 97 ? -23.219 -10.281 2.32 1 94.12 97 SER B N 1
ATOM 2869 C CA . SER B 1 97 ? -21.984 -9.531 2.137 1 94.12 97 SER B CA 1
ATOM 2870 C C . SER B 1 97 ? -22.125 -8.492 1.024 1 94.12 97 SER B C 1
ATOM 2872 O O . SER B 1 97 ? -21.703 -7.348 1.18 1 94.12 97 SER B O 1
ATOM 2874 N N . SER B 1 98 ? -22.734 -8.867 -0.07 1 91.62 98 SER B N 1
ATOM 2875 C CA . SER B 1 98 ? -22.875 -7.945 -1.195 1 91.62 98 SER B CA 1
ATOM 2876 C C . SER B 1 98 ? -23.844 -6.812 -0.863 1 91.62 98 SER B C 1
ATOM 2878 O O . SER B 1 98 ? -23.641 -5.672 -1.283 1 91.62 98 SER B O 1
ATOM 2880 N N . SER B 1 99 ? -24.875 -7.129 -0.117 1 94.12 99 SER B N 1
ATOM 2881 C CA . SER B 1 99 ? -25.828 -6.102 0.269 1 94.12 99 SER B CA 1
ATOM 2882 C C . SER B 1 99 ? -25.188 -5.074 1.2 1 94.12 99 SER B C 1
ATOM 2884 O O . SER B 1 99 ? -25.516 -3.885 1.14 1 94.12 99 SER B O 1
ATOM 2886 N N . LEU B 1 100 ? -24.328 -5.508 2.084 1 95.44 100 LEU B N 1
ATOM 2887 C CA . LEU B 1 100 ? -23.625 -4.609 2.986 1 95.44 100 LEU B CA 1
ATOM 2888 C C . LEU B 1 100 ? -22.781 -3.609 2.205 1 95.44 100 LEU B C 1
ATOM 2890 O O . LEU B 1 100 ? -22.797 -2.41 2.49 1 95.44 100 LEU B O 1
ATOM 2894 N N . ILE B 1 101 ? -22.094 -4.062 1.227 1 93.44 101 ILE B N 1
ATOM 2895 C CA . ILE B 1 101 ? -21.234 -3.209 0.427 1 93.44 101 ILE B CA 1
ATOM 2896 C C . ILE B 1 101 ? -22.078 -2.258 -0.418 1 93.44 101 ILE B C 1
ATOM 2898 O O . ILE B 1 101 ? -21.797 -1.058 -0.478 1 93.44 101 ILE B O 1
ATOM 2902 N N . ASP B 1 102 ? -23.078 -2.842 -1.006 1 91.25 102 ASP B N 1
ATOM 2903 C CA . ASP B 1 102 ? -23.969 -2.021 -1.832 1 91.25 102 ASP B CA 1
ATOM 2904 C C . ASP B 1 102 ? -24.562 -0.875 -1.021 1 91.25 102 ASP B C 1
ATOM 2906 O O . ASP B 1 102 ? -24.531 0.279 -1.454 1 91.25 102 ASP B O 1
ATOM 2910 N N . PHE B 1 103 ? -25.062 -1.207 0.075 1 95 103 PHE B N 1
ATOM 2911 C CA . PHE B 1 103 ? -25.719 -0.212 0.922 1 95 103 PHE B CA 1
ATOM 2912 C C . PHE B 1 103 ? -24.734 0.897 1.297 1 95 103 PHE B C 1
ATOM 2914 O O . PHE B 1 103 ? -25.047 2.08 1.135 1 95 103 PHE B O 1
ATOM 2921 N N . GLN B 1 104 ? -23.625 0.553 1.761 1 95.31 104 GLN B N 1
ATOM 2922 C CA . GLN B 1 104 ? -22.672 1.538 2.248 1 95.31 104 GLN B CA 1
ATOM 2923 C C . GLN B 1 104 ? -22.109 2.381 1.104 1 95.31 104 GLN B C 1
ATOM 2925 O O . GLN B 1 104 ? -21.891 3.582 1.264 1 95.31 104 GLN B O 1
ATOM 2930 N N . PHE B 1 105 ? -21.875 1.78 0.035 1 91.75 105 PHE B N 1
ATOM 2931 C CA . PHE B 1 105 ? -21.344 2.506 -1.109 1 91.75 105 PHE B CA 1
ATOM 2932 C C . PHE B 1 105 ? -22.359 3.498 -1.649 1 91.75 105 PHE B C 1
ATOM 2934 O O . PHE B 1 105 ? -22.031 4.652 -1.923 1 91.75 105 PHE B O 1
ATOM 2941 N N . VAL B 1 106 ? -23.625 3.068 -1.819 1 90.38 106 VAL B N 1
ATOM 2942 C CA . VAL B 1 106 ? -24.688 3.945 -2.307 1 90.38 106 VAL B CA 1
ATOM 2943 C C . VAL B 1 106 ? -24.922 5.082 -1.313 1 90.38 106 VAL B C 1
ATOM 2945 O O . VAL B 1 106 ? -25.031 6.246 -1.706 1 90.38 106 VAL B O 1
ATOM 2948 N N . TYR B 1 107 ? -24.953 4.684 -0.079 1 93.56 107 TYR B N 1
ATOM 2949 C CA . TYR B 1 107 ? -25.109 5.695 0.958 1 93.56 107 TYR B CA 1
ATOM 2950 C C . TYR B 1 107 ? -24 6.742 0.863 1 93.56 107 TYR B C 1
ATOM 2952 O O . TYR B 1 107 ? -24.266 7.945 0.936 1 93.56 107 TYR B O 1
ATOM 2960 N N . PHE B 1 108 ? -22.828 6.316 0.735 1 93 108 PHE B N 1
ATOM 2961 C CA . PHE B 1 108 ? -21.688 7.219 0.646 1 93 108 PHE B CA 1
ATOM 2962 C C . PHE B 1 108 ? -21.797 8.117 -0.579 1 93 108 PHE B C 1
ATOM 2964 O O . PHE B 1 108 ? -21.609 9.336 -0.485 1 93 108 PHE B O 1
ATOM 2971 N N . CYS B 1 109 ? -22.141 7.562 -1.745 1 89.25 109 CYS B N 1
ATOM 2972 C CA . CYS B 1 109 ? -22.234 8.32 -2.986 1 89.25 109 CYS B CA 1
ATOM 2973 C C . CYS B 1 109 ? -23.328 9.383 -2.887 1 89.25 109 CYS B C 1
ATOM 2975 O O . CYS B 1 109 ? -23.141 10.523 -3.316 1 89.25 109 CYS B O 1
ATOM 2977 N N . VAL B 1 110 ? -24.422 8.984 -2.326 1 89.69 110 VAL B N 1
ATOM 2978 C CA . VAL B 1 110 ? -25.531 9.914 -2.191 1 89.69 110 VAL B CA 1
ATOM 2979 C C . VAL B 1 110 ? -25.141 11.055 -1.256 1 89.69 110 VAL B C 1
ATOM 2981 O O . VAL B 1 110 ? -25.359 12.227 -1.572 1 89.69 110 VAL B O 1
ATOM 2984 N N . ASN B 1 111 ? -24.547 10.719 -0.141 1 90.81 111 ASN B N 1
ATOM 2985 C CA . ASN B 1 111 ? -24.125 11.75 0.805 1 90.81 111 ASN B CA 1
ATOM 2986 C C . ASN B 1 111 ? -23.078 12.664 0.196 1 90.81 111 ASN B C 1
ATOM 2988 O O . ASN B 1 111 ? -23.078 13.875 0.431 1 90.81 111 ASN B O 1
ATOM 2992 N N . TYR B 1 112 ? -22.203 12.039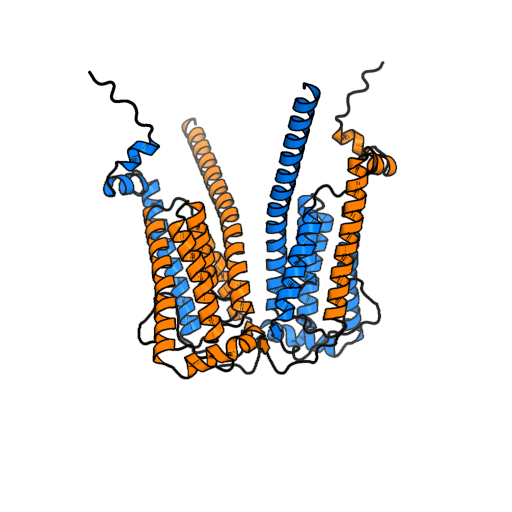 -0.468 1 91.31 112 TYR B N 1
ATOM 2993 C CA . TYR B 1 112 ? -21.172 12.836 -1.117 1 91.31 112 TYR B CA 1
ATOM 2994 C C . TYR B 1 112 ? -21.766 13.742 -2.186 1 91.31 112 TYR B C 1
ATOM 2996 O O . TYR B 1 112 ? -21.359 14.898 -2.332 1 91.31 112 TYR B O 1
ATOM 3004 N N . LEU B 1 113 ? -22.719 13.25 -2.939 1 89.56 113 LEU B N 1
ATOM 3005 C CA . LEU B 1 113 ? -23.391 14.047 -3.957 1 89.56 113 LEU B CA 1
ATOM 3006 C C . LEU B 1 113 ? -24.109 15.234 -3.33 1 89.56 113 LEU B C 1
ATOM 3008 O O . LEU B 1 113 ? -24 16.359 -3.822 1 89.56 113 LEU B O 1
ATOM 3012 N N . LEU B 1 114 ? -24.719 15.023 -2.219 1 89.25 114 LEU B N 1
ATOM 3013 C CA . LEU B 1 114 ? -25.578 16.031 -1.611 1 89.25 114 LEU B CA 1
ATOM 3014 C C . LEU B 1 114 ? -24.75 17.031 -0.812 1 89.25 114 LEU B C 1
ATOM 3016 O O . LEU B 1 114 ? -25.047 18.234 -0.812 1 89.25 114 LEU B O 1
ATOM 3020 N N . TRP B 1 115 ? -23.656 16.547 -0.153 1 89.88 115 TRP B N 1
ATOM 3021 C CA . TRP B 1 115 ? -23.031 17.406 0.853 1 89.88 115 TRP B CA 1
ATOM 3022 C C . TRP B 1 115 ? -21.531 17.453 0.685 1 89.88 115 TRP B C 1
ATOM 3024 O O . TRP B 1 115 ? -20.812 18.016 1.526 1 89.88 115 TRP B O 1
ATOM 3034 N N . GLY B 1 116 ? -21.031 16.875 -0.315 1 89.06 116 GLY B N 1
ATOM 3035 C CA . GLY B 1 116 ? -19.594 16.812 -0.502 1 89.06 116 GLY B CA 1
ATOM 3036 C C . GLY B 1 116 ? -18.953 18.188 -0.555 1 89.06 116 GLY B C 1
ATOM 3037 O O . GLY B 1 116 ? -19.547 19.141 -1.043 1 89.06 116 GLY B O 1
ATOM 3038 N N . ASN B 1 117 ? -17.734 18.344 -0.05 1 86.81 117 ASN B N 1
ATOM 3039 C CA . ASN B 1 117 ? -17.016 19.609 -0.042 1 86.81 117 ASN B CA 1
ATOM 3040 C C . ASN B 1 117 ? -15.547 19.438 -0.41 1 86.81 117 ASN B C 1
ATOM 3042 O O . ASN B 1 117 ? -14.734 20.328 -0.192 1 86.81 117 ASN B O 1
ATOM 3046 N N . THR B 1 118 ? -15.219 18.266 -0.878 1 89.38 118 THR B N 1
ATOM 3047 C CA . THR B 1 118 ? -13.844 17.969 -1.274 1 89.38 118 THR B CA 1
ATOM 3048 C C . THR B 1 118 ? -13.828 17.062 -2.508 1 89.38 118 THR B C 1
ATOM 3050 O O . THR B 1 118 ? -14.773 16.312 -2.752 1 89.38 118 THR B O 1
ATOM 3053 N N . ALA B 1 119 ? -12.82 17.078 -3.248 1 90.12 119 ALA B N 1
ATOM 3054 C CA . ALA B 1 119 ? -12.688 16.234 -4.426 1 90.12 119 ALA B CA 1
ATOM 3055 C C . ALA B 1 119 ? -12.008 14.914 -4.078 1 90.12 119 ALA B C 1
ATOM 3057 O O . ALA B 1 119 ? -11.758 14.086 -4.961 1 90.12 119 ALA B O 1
ATOM 3058 N N . ARG B 1 120 ? -11.688 14.664 -2.914 1 93.44 120 ARG B N 1
ATOM 3059 C CA . ARG B 1 120 ? -10.898 13.523 -2.459 1 93.44 120 ARG B CA 1
ATOM 3060 C C . ARG B 1 120 ? -11.523 12.203 -2.91 1 93.44 120 ARG B C 1
ATOM 3062 O O . ARG B 1 120 ? -10.828 11.328 -3.434 1 93.44 120 ARG B O 1
ATOM 3069 N N . PRO B 1 121 ? -12.883 12.023 -2.748 1 92.69 121 PRO B N 1
ATOM 3070 C CA . PRO B 1 121 ? -13.469 10.75 -3.178 1 92.69 121 PRO B CA 1
ATOM 3071 C C . PRO B 1 121 ? -13.297 10.5 -4.672 1 92.69 121 PRO B C 1
ATOM 3073 O O . PRO B 1 121 ? -13.055 9.359 -5.086 1 92.69 121 PRO B O 1
ATOM 3076 N N . ILE B 1 122 ? -13.359 11.5 -5.445 1 89.19 122 ILE B N 1
ATOM 3077 C CA . ILE B 1 122 ? -13.219 11.367 -6.891 1 89.19 122 ILE B CA 1
ATOM 3078 C C . ILE B 1 122 ? -11.781 11 -7.234 1 89.19 122 ILE B C 1
ATOM 3080 O O . ILE B 1 122 ? -11.539 10.094 -8.031 1 89.19 122 ILE B O 1
ATOM 3084 N N . VAL B 1 123 ? -10.852 11.727 -6.633 1 91.06 123 VAL B N 1
ATOM 3085 C CA . VAL B 1 123 ? -9.43 11.461 -6.867 1 91.06 123 VAL B CA 1
ATOM 3086 C C . VAL B 1 123 ? -9.094 10.039 -6.426 1 91.06 123 VAL B C 1
ATOM 3088 O O . VAL B 1 123 ? -8.352 9.328 -7.109 1 91.06 123 VAL B O 1
ATOM 3091 N N . PHE B 1 124 ? -9.625 9.641 -5.309 1 94.25 124 PHE B N 1
ATOM 3092 C CA . PHE B 1 124 ? -9.43 8.273 -4.828 1 94.25 124 PHE B CA 1
ATOM 3093 C C . PHE B 1 124 ? -9.945 7.266 -5.848 1 94.25 124 PHE B C 1
ATOM 3095 O O . PHE B 1 124 ? -9.219 6.34 -6.23 1 94.25 124 PHE B O 1
ATOM 3102 N N . LEU B 1 125 ? -11.203 7.41 -6.277 1 89.44 125 LEU B N 1
ATOM 3103 C CA . LEU B 1 125 ? -11.828 6.445 -7.172 1 89.44 125 LEU B CA 1
ATOM 3104 C C . LEU B 1 125 ? -11.047 6.328 -8.477 1 89.44 125 LEU B C 1
ATOM 3106 O O . LEU B 1 125 ? -10.805 5.223 -8.961 1 89.44 125 LEU B O 1
ATOM 3110 N N . ILE B 1 126 ? -10.523 7.395 -8.953 1 86.69 126 ILE B N 1
ATOM 3111 C CA . ILE B 1 126 ? -9.805 7.395 -10.227 1 86.69 126 ILE B CA 1
ATOM 3112 C C . ILE B 1 126 ? -8.445 6.734 -10.055 1 86.69 126 ILE B C 1
ATOM 3114 O O . ILE B 1 126 ? -8.094 5.809 -10.789 1 86.69 126 ILE B O 1
ATOM 3118 N N . THR B 1 127 ? -7.695 7.137 -9.062 1 91.06 127 THR B N 1
ATOM 3119 C CA . THR B 1 127 ? -6.332 6.637 -8.898 1 91.06 127 THR B CA 1
ATOM 3120 C C . THR B 1 127 ? -6.34 5.18 -8.445 1 91.06 127 THR B C 1
ATOM 3122 O O . THR B 1 127 ? -5.551 4.371 -8.93 1 91.06 127 THR B O 1
ATOM 3125 N N . PHE B 1 128 ? -7.246 4.848 -7.547 1 92 128 PHE B N 1
ATOM 3126 C CA . PHE B 1 128 ? -7.344 3.5 -6.996 1 92 128 PHE B CA 1
ATOM 3127 C C . PHE B 1 128 ? -7.727 2.496 -8.078 1 92 128 PHE B C 1
ATOM 3129 O O . PHE B 1 128 ? -7.055 1.476 -8.25 1 92 128 PHE B O 1
ATOM 3136 N N . TYR B 1 129 ? -8.688 2.805 -8.859 1 87.56 129 TYR B N 1
ATOM 3137 C CA . TYR B 1 129 ? -9.195 1.837 -9.828 1 87.56 129 TYR B CA 1
ATOM 3138 C C . TYR B 1 129 ? -8.344 1.833 -11.094 1 87.56 129 TYR B C 1
ATOM 3140 O O . TYR B 1 129 ? -8.211 0.803 -11.758 1 87.56 129 TYR B O 1
ATOM 3148 N N . LEU B 1 130 ? -7.738 2.975 -11.438 1 86.06 130 LEU B N 1
ATOM 3149 C CA . LEU B 1 130 ? -6.789 2.961 -12.547 1 86.06 130 LEU B CA 1
ATOM 3150 C C . LEU B 1 130 ? -5.582 2.088 -12.211 1 86.06 130 LEU B C 1
ATOM 3152 O O . LEU B 1 130 ? -5.094 1.348 -13.07 1 86.06 130 LEU B O 1
ATOM 3156 N N . PHE B 1 131 ? -5.195 2.219 -11.008 1 91.5 131 PHE B N 1
ATOM 3157 C CA . PHE B 1 131 ? -4.066 1.401 -10.586 1 91.5 131 PHE B CA 1
ATOM 3158 C C . PHE B 1 131 ? -4.441 -0.075 -10.57 1 91.5 131 PHE B C 1
ATOM 3160 O O . PHE B 1 131 ? -3.664 -0.927 -11 1 91.5 131 PHE B O 1
ATOM 3167 N N . ARG B 1 132 ? -5.57 -0.377 -10.031 1 89.94 132 ARG B N 1
ATOM 3168 C CA . ARG B 1 132 ? -6.055 -1.753 -10.016 1 89.94 132 ARG B CA 1
ATOM 3169 C C . ARG B 1 132 ? -6.164 -2.314 -11.43 1 89.94 132 ARG B C 1
ATOM 3171 O O . ARG B 1 132 ? -5.75 -3.447 -11.688 1 89.94 132 ARG B O 1
ATOM 3178 N N . ALA B 1 133 ? -6.734 -1.532 -12.328 1 84.88 133 ALA B N 1
ATOM 3179 C CA . ALA B 1 133 ? -6.855 -1.955 -13.719 1 84.88 133 ALA B CA 1
ATOM 3180 C C . ALA B 1 133 ? -5.488 -2.232 -14.328 1 84.88 133 ALA B C 1
ATOM 3182 O O . ALA B 1 133 ? -5.324 -3.18 -15.102 1 84.88 133 ALA B O 1
ATOM 3183 N N . PHE B 1 134 ? -4.551 -1.411 -14.016 1 89.62 134 PHE B N 1
ATOM 3184 C CA . PHE B 1 134 ? -3.188 -1.575 -14.516 1 89.62 134 PHE B CA 1
ATOM 3185 C C . PHE B 1 134 ? -2.602 -2.904 -14.055 1 89.62 134 PHE B C 1
ATOM 3187 O O . PHE B 1 134 ? -2.08 -3.674 -14.859 1 89.62 134 PHE B O 1
ATOM 3194 N N . ILE B 1 135 ? -2.738 -3.23 -12.766 1 92 135 ILE B N 1
ATOM 3195 C CA . ILE B 1 135 ? -2.178 -4.457 -12.211 1 92 135 ILE B CA 1
ATOM 3196 C C . ILE B 1 135 ? -2.885 -5.668 -12.82 1 92 135 ILE B C 1
ATOM 3198 O O . ILE B 1 135 ? -2.238 -6.648 -13.203 1 92 135 ILE B O 1
ATOM 3202 N N . GLN B 1 136 ? -4.168 -5.57 -12.938 1 88.5 136 GLN B N 1
ATOM 3203 C CA . GLN B 1 136 ? -4.965 -6.691 -13.422 1 88.5 136 GLN B CA 1
ATOM 3204 C C . GLN B 1 136 ? -4.711 -6.945 -14.906 1 88.5 136 GLN B C 1
ATOM 3206 O O . GLN B 1 136 ? -5.086 -7.996 -15.438 1 88.5 136 GLN B O 1
ATOM 3211 N N . SER B 1 137 ? -4.113 -5.98 -15.586 1 88.19 137 SER B N 1
ATOM 3212 C CA . SER B 1 137 ? -3.805 -6.16 -17 1 88.19 137 SER B CA 1
ATOM 3213 C C . SER B 1 137 ? -2.465 -6.863 -17.188 1 88.19 137 SER B C 1
ATOM 3215 O O . SER B 1 137 ? -2.166 -7.359 -18.281 1 88.19 137 SER B O 1
ATOM 3217 N N . ILE B 1 138 ? -1.689 -7 -16.141 1 92.12 138 ILE B N 1
ATOM 3218 C CA . ILE B 1 138 ? -0.344 -7.504 -16.406 1 92.12 138 ILE B CA 1
ATOM 3219 C C . ILE B 1 138 ? -0.112 -8.781 -15.594 1 92.12 138 ILE B C 1
ATOM 3221 O O . ILE B 1 138 ? 0.845 -9.516 -15.844 1 92.12 138 ILE B O 1
ATOM 3225 N N . PHE B 1 139 ? -0.948 -9.086 -14.617 1 92.62 139 PHE B N 1
ATOM 3226 C CA . PHE B 1 139 ? -0.682 -10.203 -13.727 1 92.62 139 PHE B CA 1
ATOM 3227 C C . PHE B 1 139 ? -1.949 -11.023 -13.484 1 92.62 139 PHE B C 1
ATOM 3229 O O . PHE B 1 139 ? -2.982 -10.469 -13.094 1 92.62 139 PHE B O 1
ATOM 3236 N N . PHE B 1 140 ? -1.867 -12.336 -13.68 1 90.81 140 PHE B N 1
ATOM 3237 C CA . PHE B 1 140 ? -3.004 -13.242 -13.555 1 90.81 140 PHE B CA 1
ATOM 3238 C C . PHE B 1 140 ? -2.646 -14.445 -12.68 1 90.81 140 PHE B C 1
ATOM 3240 O O . PHE B 1 140 ? -1.53 -14.961 -12.758 1 90.81 140 PHE B O 1
ATOM 3247 N N . MET B 1 141 ? -3.58 -14.875 -11.898 1 92.06 141 MET B N 1
ATOM 3248 C CA . MET B 1 141 ? -3.43 -16.062 -11.07 1 92.06 141 MET B CA 1
ATOM 3249 C C . MET B 1 141 ? -4.555 -17.062 -11.336 1 92.06 141 MET B C 1
ATOM 3251 O O . MET B 1 141 ? -5.676 -16.656 -11.656 1 92.06 141 MET B O 1
ATOM 3255 N N . ARG B 1 142 ? -4.211 -18.297 -11.164 1 92.12 142 ARG B N 1
ATOM 3256 C CA . ARG B 1 142 ? -5.211 -19.344 -11.336 1 92.12 142 ARG B CA 1
ATOM 3257 C C . ARG B 1 142 ? -6.324 -19.219 -10.297 1 92.12 142 ARG B C 1
ATOM 3259 O O . ARG B 1 142 ? -6.098 -18.719 -9.195 1 92.12 142 ARG B O 1
ATOM 3266 N N . TYR B 1 143 ? -7.461 -19.75 -10.641 1 91.12 143 TYR B N 1
ATOM 3267 C CA . TYR B 1 143 ? -8.562 -19.812 -9.68 1 91.12 143 TYR B CA 1
ATOM 3268 C C . TYR B 1 143 ? -8.211 -20.703 -8.492 1 91.12 143 TYR B C 1
ATOM 3270 O O . TYR B 1 143 ? -7.613 -21.766 -8.664 1 91.12 143 TYR B O 1
ATOM 3278 N N . PRO B 1 144 ? -8.57 -20.25 -7.34 1 92 144 PRO B N 1
ATOM 3279 C CA . PRO B 1 144 ? -8.305 -21.109 -6.176 1 92 144 PRO B CA 1
ATOM 3280 C C . PRO B 1 144 ? -9.07 -22.422 -6.223 1 92 144 PRO B C 1
ATOM 3282 O O . PRO B 1 144 ? -10.219 -22.469 -6.668 1 92 144 PRO B O 1
ATOM 3285 N N . ALA B 1 145 ? -8.328 -23.484 -5.844 1 91.5 145 ALA B N 1
ATOM 3286 C CA . ALA B 1 145 ? -9.016 -24.766 -5.684 1 91.5 145 ALA B CA 1
ATOM 3287 C C . ALA B 1 145 ? -10.125 -24.656 -4.645 1 91.5 145 ALA B C 1
ATOM 3289 O O . ALA B 1 145 ? -9.93 -24.078 -3.57 1 91.5 145 ALA B O 1
ATOM 3290 N N . GLY B 1 146 ? -11.297 -25.078 -4.98 1 92.12 146 GLY B N 1
ATOM 3291 C CA . GLY B 1 146 ? -12.422 -25.031 -4.062 1 92.12 146 GLY B CA 1
ATOM 3292 C C . GLY B 1 146 ? -13.234 -23.75 -4.172 1 92.12 146 GLY B C 1
ATOM 3293 O O . GLY B 1 146 ? -14 -23.422 -3.264 1 92.12 146 GLY B O 1
ATOM 3294 N N . MET B 1 147 ? -13.023 -23.109 -5.203 1 91.81 147 MET B N 1
ATOM 3295 C CA . MET B 1 147 ? -13.75 -21.859 -5.406 1 91.81 147 MET B CA 1
ATOM 3296 C C . MET B 1 147 ? -15.258 -22.094 -5.387 1 91.81 147 MET B C 1
ATOM 3298 O O . MET B 1 147 ? -15.766 -22.938 -6.117 1 91.81 147 MET B O 1
ATOM 3302 N N . ALA B 1 148 ? -15.938 -21.391 -4.508 1 92.44 148 ALA B N 1
ATOM 3303 C CA . ALA B 1 148 ? -17.391 -21.469 -4.352 1 92.44 148 ALA B CA 1
ATOM 3304 C C . ALA B 1 148 ? -18.031 -20.094 -4.559 1 92.44 148 ALA B C 1
ATOM 3306 O O . ALA B 1 148 ? -19.016 -19.766 -3.908 1 92.44 148 ALA B O 1
ATOM 3307 N N . TRP B 1 149 ? -17.422 -19.312 -5.324 1 87.69 149 TRP B N 1
ATOM 3308 C CA . TRP B 1 149 ? -17.906 -17.984 -5.68 1 87.69 149 TRP B CA 1
ATOM 3309 C C . TRP B 1 149 ? -18.859 -18.047 -6.871 1 87.69 149 TRP B C 1
ATOM 3311 O O . TRP B 1 149 ? -18.453 -18.375 -7.984 1 87.69 149 TRP B O 1
ATOM 3321 N N . GLU B 1 150 ? -20.141 -17.844 -6.629 1 87.56 150 GLU B N 1
ATOM 3322 C CA . GLU B 1 150 ? -21.141 -17.969 -7.684 1 87.56 150 GLU B CA 1
ATOM 3323 C C . GLU B 1 150 ? -22.297 -16.984 -7.469 1 87.56 150 GLU B C 1
ATOM 3325 O O . GLU B 1 150 ? -22.438 -16.406 -6.387 1 87.56 150 GLU B O 1
ATOM 3330 N N . TYR B 1 151 ? -23.031 -16.797 -8.5 1 87.5 151 TYR B N 1
ATOM 3331 C CA . TYR B 1 151 ? -24.219 -15.945 -8.43 1 87.5 151 TYR B CA 1
ATOM 3332 C C . TYR B 1 151 ? -25.266 -16.531 -7.504 1 87.5 151 TYR B C 1
ATOM 3334 O O . TYR B 1 151 ? -25.75 -17.641 -7.727 1 87.5 151 TYR B O 1
ATOM 3342 N N . PRO B 1 152 ? -25.703 -15.758 -6.504 1 92.06 152 PRO B N 1
ATOM 3343 C CA . PRO B 1 152 ? -26.625 -16.297 -5.508 1 92.06 152 PRO B CA 1
ATOM 3344 C C . PRO B 1 152 ? -28.094 -16.094 -5.883 1 92.06 152 PRO B C 1
ATOM 3346 O O . PRO B 1 152 ? -28.984 -16.438 -5.109 1 92.06 152 PRO B O 1
ATOM 3349 N N . GLY B 1 153 ? -28.391 -15.523 -7.039 1 89.75 153 GLY B N 1
ATOM 3350 C CA . GLY B 1 153 ? -29.766 -15.305 -7.473 1 89.75 153 GLY B CA 1
ATOM 3351 C C . GLY B 1 153 ? -30.234 -13.875 -7.289 1 89.75 153 GLY B C 1
ATOM 3352 O O . GLY B 1 153 ? -31.266 -13.477 -7.832 1 89.75 153 GLY B O 1
ATOM 3353 N N . ILE B 1 154 ? -29.5 -13.133 -6.48 1 89.19 154 ILE B N 1
ATOM 3354 C CA . ILE B 1 154 ? -29.797 -11.719 -6.273 1 89.19 154 ILE B CA 1
ATOM 3355 C C . ILE B 1 154 ? -28.625 -10.875 -6.777 1 89.19 154 ILE B C 1
ATOM 3357 O O . ILE B 1 154 ? -27.484 -11.047 -6.324 1 89.19 154 ILE B O 1
ATOM 3361 N N . PRO B 1 155 ? -28.891 -9.992 -7.734 1 85.12 155 PRO B N 1
ATOM 3362 C CA . PRO B 1 155 ? -27.781 -9.195 -8.281 1 85.12 155 PRO B CA 1
ATOM 3363 C C . PRO B 1 155 ? -27.266 -8.148 -7.301 1 85.12 155 PRO B C 1
ATOM 3365 O O . PRO B 1 155 ? -27.984 -7.766 -6.367 1 85.12 155 PRO B O 1
ATOM 3368 N N . SER B 1 156 ? -26.062 -7.832 -7.457 1 84.5 156 SER B N 1
ATOM 3369 C CA . SER B 1 156 ? -25.406 -6.777 -6.691 1 84.5 156 SER B CA 1
ATOM 3370 C C . SER B 1 156 ? -24.906 -5.664 -7.605 1 84.5 156 SER B C 1
ATOM 3372 O O . SER B 1 156 ? -24.531 -5.922 -8.75 1 84.5 156 SER B O 1
ATOM 3374 N N . LEU B 1 157 ? -24.875 -4.469 -7.113 1 77.62 157 LEU B N 1
ATOM 3375 C CA . LEU B 1 157 ? -24.391 -3.316 -7.863 1 77.62 157 LEU B CA 1
ATOM 3376 C C . LEU B 1 157 ? -22.875 -3.334 -7.957 1 77.62 157 LEU B C 1
ATOM 3378 O O . LEU B 1 157 ? -22.297 -2.904 -8.961 1 77.62 157 LEU B O 1
ATOM 3382 N N . THR B 1 158 ? -22.219 -3.822 -6.934 1 77.44 158 THR B N 1
ATOM 3383 C CA . THR B 1 158 ? -20.781 -3.623 -6.805 1 77.44 158 THR B CA 1
ATOM 3384 C C . THR B 1 158 ? -20.031 -4.953 -6.906 1 77.44 158 THR B C 1
ATOM 3386 O O . THR B 1 158 ? -18.812 -4.98 -7.094 1 77.44 158 THR B O 1
ATOM 3389 N N . VAL B 1 159 ? -20.734 -6.02 -6.754 1 76.62 159 VAL B N 1
ATOM 3390 C CA . VAL B 1 159 ? -20.062 -7.312 -6.688 1 76.62 159 VAL B CA 1
ATOM 3391 C C . VAL B 1 159 ? -20.391 -8.125 -7.938 1 76.62 159 VAL B C 1
ATOM 3393 O O . VAL B 1 159 ? -21.562 -8.352 -8.258 1 76.62 159 VAL B O 1
ATOM 3396 N N . SER B 1 160 ? -19.328 -8.484 -8.594 1 74.56 160 SER B N 1
ATOM 3397 C CA . SER B 1 160 ? -19.469 -9.422 -9.703 1 74.56 160 SER B CA 1
ATOM 3398 C C . SER B 1 160 ? -19.312 -10.867 -9.227 1 74.56 160 SER B C 1
ATOM 3400 O O . SER B 1 160 ? -18.359 -11.18 -8.492 1 74.56 160 SER B O 1
ATOM 3402 N N . TYR B 1 161 ? -20.203 -11.758 -9.586 1 74.25 161 TYR B N 1
ATOM 3403 C CA . TYR B 1 161 ? -20.203 -13.133 -9.102 1 74.25 161 TYR B CA 1
ATOM 3404 C C . TYR B 1 161 ? -19.578 -14.07 -10.141 1 74.25 161 TYR B C 1
ATOM 3406 O O . TYR B 1 161 ? -19.312 -15.234 -9.844 1 74.25 161 TYR B O 1
ATOM 3414 N N . GLU B 1 162 ? -19.312 -13.555 -11.273 1 69.94 162 GLU B N 1
ATOM 3415 C CA . GLU B 1 162 ? -18.641 -14.398 -12.258 1 69.94 162 GLU B CA 1
ATOM 3416 C C . GLU B 1 162 ? -17.156 -14.562 -11.93 1 69.94 162 GLU B C 1
ATOM 3418 O O . GLU B 1 162 ? -16.547 -13.672 -11.352 1 69.94 162 GLU B O 1
ATOM 3423 N N . ALA B 1 163 ? -16.828 -15.805 -12.117 1 61.69 163 ALA B N 1
ATOM 3424 C CA . ALA B 1 163 ? -15.414 -16.062 -11.891 1 61.69 163 ALA B CA 1
ATOM 3425 C C . ALA B 1 163 ? -14.547 -15.195 -12.797 1 61.69 163 ALA B C 1
ATOM 3427 O O . ALA B 1 163 ? -14.648 -15.273 -14.023 1 61.69 163 ALA B O 1
ATOM 3428 N N . THR B 1 164 ? -14.078 -14.117 -12.156 1 63.38 164 THR B N 1
ATOM 3429 C CA . THR B 1 164 ? -13.164 -13.273 -12.914 1 63.38 164 THR B CA 1
ATOM 3430 C C . THR B 1 164 ? -11.758 -13.344 -12.344 1 63.38 164 THR B C 1
ATOM 3432 O O . THR B 1 164 ? -11.57 -13.734 -11.188 1 63.38 164 THR B O 1
ATOM 3435 N N . SER B 1 165 ? -10.75 -13.383 -13.227 1 63.25 165 SER B N 1
ATOM 3436 C CA . SER B 1 165 ? -9.352 -13.375 -12.82 1 63.25 165 SER B CA 1
ATOM 3437 C C . SER B 1 165 ? -8.961 -12.039 -12.203 1 63.25 165 SER B C 1
ATOM 3439 O O . SER B 1 165 ? -7.871 -11.523 -12.461 1 63.25 165 SER B O 1
ATOM 3441 N N . ASP B 1 166 ? -9.922 -11.523 -11.43 1 67.5 166 ASP B N 1
ATOM 3442 C CA . ASP B 1 166 ? -9.625 -10.227 -10.836 1 67.5 166 ASP B CA 1
ATOM 3443 C C . ASP B 1 166 ? -9.07 -10.383 -9.422 1 67.5 166 ASP B C 1
ATOM 3445 O O . ASP B 1 166 ? -9.586 -9.781 -8.477 1 67.5 166 ASP B O 1
ATOM 3449 N N . PHE B 1 167 ? -7.973 -11.047 -9.289 1 76.62 167 PHE B N 1
ATOM 3450 C CA . PHE B 1 167 ? -7.539 -11.461 -7.961 1 76.62 167 PHE B CA 1
ATOM 3451 C C . PHE B 1 167 ? -6.688 -10.375 -7.312 1 76.62 167 PHE B C 1
ATOM 3453 O O . PHE B 1 167 ? -6.941 -9.977 -6.172 1 76.62 167 PHE B O 1
ATOM 3460 N N . PHE B 1 168 ? -5.715 -9.984 -7.949 1 85.06 168 PHE B N 1
ATOM 3461 C CA . PHE B 1 168 ? -4.828 -9.07 -7.246 1 85.06 168 PHE B CA 1
ATOM 3462 C C . PHE B 1 168 ? -5.055 -7.637 -7.707 1 85.06 168 PHE B C 1
ATOM 3464 O O . PHE B 1 168 ? -4.812 -7.305 -8.867 1 85.06 168 PHE B O 1
ATOM 3471 N N . PHE B 1 169 ? -5.547 -6.793 -6.809 1 90.38 169 PHE B N 1
ATOM 3472 C CA . PHE B 1 169 ? -5.988 -6.855 -5.418 1 90.38 169 PHE B CA 1
ATOM 3473 C C . PHE B 1 169 ? -7.488 -6.613 -5.316 1 90.38 169 PHE B C 1
ATOM 3475 O O . PHE B 1 169 ? -8.117 -6.172 -6.277 1 90.38 169 PHE B O 1
ATOM 3482 N N . SER B 1 170 ? -8.039 -6.883 -4.227 1 90.56 170 SER B N 1
ATOM 3483 C CA . SER B 1 170 ? -9.484 -6.809 -4.051 1 90.56 170 SER B CA 1
ATOM 3484 C C . SER B 1 170 ? -9.969 -5.363 -4.035 1 90.56 170 SER B C 1
ATOM 3486 O O . SER B 1 170 ? -9.641 -4.602 -3.123 1 90.56 170 SER B O 1
ATOM 3488 N N . GLY B 1 171 ? -10.766 -5.004 -4.934 1 89.06 171 GLY B N 1
ATOM 3489 C CA . GLY B 1 171 ? -11.375 -3.682 -4.984 1 89.06 171 GLY B CA 1
ATOM 3490 C C . GLY B 1 171 ? -12.461 -3.482 -3.943 1 89.06 171 GLY B C 1
ATOM 3491 O O . GLY B 1 171 ? -12.648 -2.371 -3.445 1 89.06 171 GLY B O 1
ATOM 3492 N N . HIS B 1 172 ? -13.195 -4.574 -3.633 1 89 172 HIS B N 1
ATOM 3493 C CA . HIS B 1 172 ? -14.273 -4.496 -2.656 1 89 172 HIS B CA 1
ATOM 3494 C C . HIS B 1 172 ? -13.734 -4.16 -1.268 1 89 172 HIS B C 1
ATOM 3496 O O . HIS B 1 172 ? -14.266 -3.277 -0.589 1 89 172 HIS B O 1
ATOM 3502 N N . VAL B 1 173 ? -12.703 -4.84 -0.934 1 93.94 173 VAL B N 1
ATOM 3503 C CA . VAL B 1 173 ? -12.102 -4.566 0.366 1 93.94 173 VAL B CA 1
ATOM 3504 C C . VAL B 1 173 ? -11.539 -3.146 0.386 1 93.94 173 VAL B C 1
ATOM 3506 O O . VAL B 1 173 ? -11.766 -2.396 1.338 1 93.94 173 VAL B O 1
ATOM 3509 N N . GLY B 1 174 ? -10.883 -2.758 -0.676 1 95 174 GLY B N 1
ATOM 3510 C CA . GLY B 1 174 ? -10.273 -1.44 -0.753 1 95 174 GLY B CA 1
ATOM 3511 C C . GLY B 1 174 ? -11.281 -0.309 -0.655 1 95 174 GLY B C 1
ATOM 3512 O O . GLY B 1 174 ? -11.062 0.66 0.076 1 95 174 GLY B O 1
ATOM 3513 N N . ILE B 1 175 ? -12.367 -0.425 -1.399 1 92.38 175 ILE B N 1
ATOM 3514 C CA . ILE B 1 175 ? -13.367 0.641 -1.423 1 92.38 175 ILE B CA 1
ATOM 3515 C C . ILE B 1 175 ? -14.023 0.758 -0.052 1 92.38 175 ILE B C 1
ATOM 3517 O O . ILE B 1 175 ? -14.367 1.858 0.386 1 92.38 175 ILE B O 1
ATOM 3521 N N . MET B 1 176 ? -14.227 -0.339 0.663 1 96.62 176 MET B N 1
ATOM 3522 C CA . MET B 1 176 ? -14.852 -0.288 1.98 1 96.62 176 MET B CA 1
ATOM 3523 C C . MET B 1 176 ? -13.906 0.323 3.01 1 96.62 176 MET B C 1
ATOM 3525 O O . MET B 1 176 ? -14.344 1 3.939 1 96.62 176 MET B O 1
ATOM 3529 N N . VAL B 1 177 ? -12.602 0.109 2.816 1 97.88 177 VAL B N 1
ATOM 3530 C CA . VAL B 1 177 ? -11.625 0.801 3.65 1 97.88 177 VAL B CA 1
ATOM 3531 C C . VAL B 1 177 ? -11.75 2.309 3.451 1 97.88 177 VAL B C 1
ATOM 3533 O O . VAL B 1 177 ? -11.828 3.066 4.422 1 97.88 177 VAL B O 1
ATOM 3536 N N . PHE B 1 178 ? -11.875 2.695 2.197 1 97.31 178 PHE B N 1
ATOM 3537 C CA . PHE B 1 178 ? -12.008 4.105 1.857 1 97.31 178 PHE B CA 1
ATOM 3538 C C . PHE B 1 178 ? -13.266 4.695 2.492 1 97.31 178 PHE B C 1
ATOM 3540 O O . PHE B 1 178 ? -13.211 5.742 3.139 1 97.31 178 PHE B O 1
ATOM 3547 N N . VAL B 1 179 ? -14.375 4 2.326 1 96.94 179 VAL B N 1
ATOM 3548 C CA . VAL B 1 179 ? -15.656 4.484 2.828 1 96.94 179 VAL B CA 1
ATOM 3549 C C . VAL B 1 179 ? -15.609 4.59 4.352 1 96.94 179 VAL B C 1
ATOM 3551 O O . VAL B 1 179 ? -16.078 5.578 4.926 1 96.94 179 VAL B O 1
ATOM 3554 N N . SER B 1 180 ? -15.023 3.613 5 1 97.75 180 SER B N 1
ATOM 3555 C CA . SER B 1 180 ? -14.906 3.627 6.453 1 97.75 180 SER B CA 1
ATOM 3556 C C . SER B 1 180 ? -14.07 4.812 6.93 1 97.75 180 SER B C 1
ATOM 3558 O O . SER B 1 180 ? -14.453 5.508 7.871 1 97.75 180 SER B O 1
ATOM 3560 N N . LEU B 1 181 ? -13.016 5.109 6.238 1 97.69 181 LEU B N 1
ATOM 3561 C CA . LEU B 1 181 ? -12.117 6.188 6.625 1 97.69 181 LEU B CA 1
ATOM 3562 C C . LEU B 1 181 ? -12.758 7.547 6.375 1 97.69 181 LEU B C 1
ATOM 3564 O O . LEU B 1 181 ? -12.562 8.484 7.156 1 97.69 181 LEU B O 1
ATOM 3568 N N . GLU B 1 182 ? -13.492 7.66 5.281 1 96.56 182 GLU B N 1
ATOM 3569 C CA . GLU B 1 182 ? -14.203 8.906 5.008 1 96.56 182 GLU B CA 1
ATOM 3570 C C . GLU B 1 182 ? -15.258 9.18 6.078 1 96.56 182 GLU B C 1
ATOM 3572 O O . GLU B 1 182 ? -15.43 10.32 6.504 1 96.56 182 GLU B O 1
ATOM 3577 N N . ASN B 1 183 ? -15.961 8.125 6.449 1 96.31 183 ASN B N 1
ATOM 3578 C CA . ASN B 1 183 ? -16.938 8.281 7.523 1 96.31 183 ASN B CA 1
ATOM 3579 C C . ASN B 1 183 ? -16.266 8.727 8.82 1 96.31 183 ASN B C 1
ATOM 3581 O O . ASN B 1 183 ? -16.812 9.57 9.539 1 96.31 183 ASN B O 1
ATOM 3585 N N . TYR B 1 184 ? -15.109 8.195 9.117 1 95.94 184 TYR B N 1
ATOM 3586 C CA . TYR B 1 184 ? -14.352 8.609 10.289 1 95.94 184 TYR B CA 1
ATOM 3587 C C . TYR B 1 184 ? -13.977 10.086 10.211 1 95.94 184 TYR B C 1
ATOM 3589 O O . TYR B 1 184 ? -14.156 10.836 11.172 1 95.94 184 TYR B O 1
ATOM 3597 N N . LYS B 1 185 ? -13.5 10.5 9.109 1 93.62 185 LYS B N 1
ATOM 3598 C CA . LYS B 1 185 ? -13.078 11.883 8.898 1 93.62 185 LYS B CA 1
ATOM 3599 C C . LYS B 1 185 ? -14.234 12.852 9.102 1 93.62 185 LYS B C 1
ATOM 3601 O O . LYS B 1 185 ? -14.047 13.961 9.609 1 93.62 185 LYS B O 1
ATOM 3606 N N . HIS B 1 186 ? -15.406 12.414 8.742 1 93.19 186 HIS B N 1
ATOM 3607 C CA . HIS B 1 186 ? -16.578 13.266 8.852 1 93.19 186 HIS B CA 1
ATOM 3608 C C . HIS B 1 186 ? -17.312 13.023 10.164 1 93.19 186 HIS B C 1
ATOM 3610 O O . HIS B 1 186 ? -18.484 13.414 10.32 1 93.19 186 HIS B O 1
ATOM 3616 N N . LYS B 1 187 ? -16.781 12.219 11.055 1 94.38 187 LYS B N 1
ATOM 3617 C CA . LYS B 1 187 ? -17.25 11.969 12.414 1 94.38 187 LYS B CA 1
ATOM 3618 C C . LYS B 1 187 ? -18.547 11.18 12.406 1 94.38 187 LYS B C 1
ATOM 3620 O O . LYS B 1 187 ? -19.391 11.352 13.289 1 94.38 187 LYS B O 1
ATOM 3625 N N . ASN B 1 188 ? -18.828 10.508 11.336 1 94.94 188 ASN B N 1
ATOM 3626 C CA . ASN B 1 188 ? -19.922 9.539 11.289 1 94.94 188 ASN B CA 1
ATOM 3627 C C . ASN B 1 188 ? -19.484 8.164 11.789 1 94.94 188 ASN B C 1
ATOM 3629 O O . ASN B 1 188 ? -19.328 7.23 11 1 94.94 188 ASN B O 1
ATOM 3633 N N . T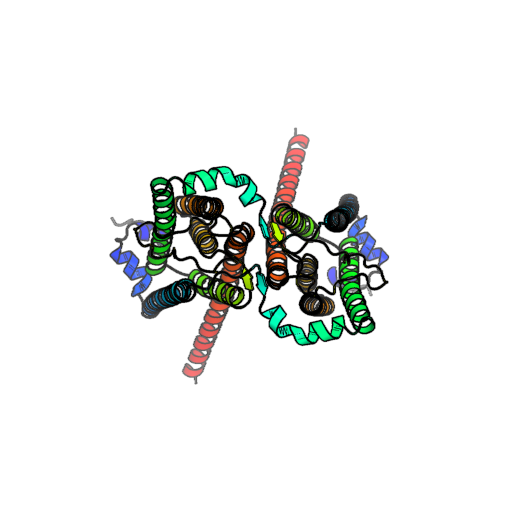YR B 1 189 ? -19.406 7.945 13.094 1 96.5 189 TYR B N 1
ATOM 3634 C CA . TYR B 1 189 ? -18.75 6.801 13.719 1 96.5 189 TYR B CA 1
ATOM 3635 C C . TYR B 1 189 ? -19.578 5.535 13.531 1 96.5 189 TYR B C 1
ATOM 3637 O O . TYR B 1 189 ? -19.031 4.43 13.477 1 96.5 189 TYR B O 1
ATOM 3645 N N . GLN B 1 190 ? -20.906 5.715 13.469 1 96.69 190 GLN B N 1
ATOM 3646 C CA . GLN B 1 190 ? -21.75 4.551 13.234 1 96.69 190 GLN B CA 1
ATOM 3647 C C . GLN B 1 190 ? -21.469 3.916 11.875 1 96.69 190 GLN B C 1
ATOM 3649 O O . GLN B 1 190 ? -21.281 2.703 11.781 1 96.69 190 GLN B O 1
ATOM 3654 N N . MET B 1 191 ? -21.391 4.762 10.883 1 96.62 191 MET B N 1
ATOM 3655 C CA . MET B 1 191 ? -21.125 4.254 9.539 1 96.62 191 MET B CA 1
ATOM 3656 C C . MET B 1 191 ? -19.672 3.801 9.406 1 96.62 191 MET B C 1
ATOM 3658 O O . MET B 1 191 ? -19.375 2.895 8.625 1 96.62 191 MET B O 1
ATOM 3662 N N . MET B 1 192 ? -18.797 4.438 10.18 1 97.31 192 MET B N 1
ATOM 3663 C CA . MET B 1 192 ? -17.422 3.969 10.219 1 97.31 192 MET B CA 1
ATOM 3664 C C . MET B 1 192 ? -17.344 2.535 10.742 1 97.31 192 MET B C 1
ATOM 3666 O O . MET B 1 192 ? -16.672 1.691 10.156 1 97.31 192 MET B O 1
ATOM 3670 N N . ALA B 1 193 ? -18.078 2.307 11.859 1 97.5 193 ALA B N 1
ATOM 3671 C CA . ALA B 1 193 ? -18.094 0.977 12.469 1 97.5 193 ALA B CA 1
ATOM 3672 C C . ALA B 1 193 ? -18.688 -0.055 11.508 1 97.5 193 ALA B C 1
ATOM 3674 O O . ALA B 1 193 ? -18.188 -1.177 11.406 1 97.5 193 ALA B O 1
ATOM 3675 N N . LEU B 1 194 ? -19.719 0.339 10.812 1 97.44 194 LEU B N 1
ATOM 3676 C CA . LEU B 1 194 ? -20.297 -0.548 9.812 1 97.44 194 LEU B CA 1
ATOM 3677 C C . LEU B 1 194 ? -19.312 -0.833 8.695 1 97.44 194 LEU B C 1
ATOM 3679 O O . LEU B 1 194 ? -19.281 -1.94 8.148 1 97.44 194 LEU B O 1
ATOM 3683 N N . GLY B 1 195 ? -18.578 0.195 8.328 1 97.5 195 GLY B N 1
ATOM 3684 C CA . GLY B 1 195 ? -17.547 0.015 7.324 1 97.5 195 GLY B CA 1
ATOM 3685 C C . GLY B 1 195 ? -16.484 -0.977 7.742 1 97.5 195 GLY B C 1
ATOM 3686 O O . GLY B 1 195 ? -16.109 -1.856 6.965 1 97.5 195 GLY B O 1
ATOM 3687 N N . ILE B 1 196 ? -16 -0.884 9.008 1 97.75 196 ILE B N 1
ATOM 3688 C CA . ILE B 1 196 ? -15.008 -1.81 9.539 1 97.75 196 ILE B CA 1
ATOM 3689 C C . ILE B 1 196 ? -15.578 -3.227 9.547 1 97.75 196 ILE B C 1
ATOM 3691 O O . ILE B 1 196 ? -14.891 -4.18 9.18 1 97.75 196 ILE B O 1
ATOM 3695 N N . PHE B 1 197 ? -16.797 -3.33 9.969 1 97.94 197 PHE B N 1
ATOM 3696 C CA . PHE B 1 197 ? -17.469 -4.621 9.953 1 97.94 197 PHE B CA 1
ATOM 3697 C C . PHE B 1 197 ? -17.531 -5.18 8.539 1 97.94 197 PHE B C 1
ATOM 3699 O O . PHE B 1 197 ? -17.297 -6.367 8.32 1 97.94 197 PHE B O 1
ATOM 3706 N N . SER B 1 198 ? -17.875 -4.348 7.562 1 97.12 198 SER B N 1
ATOM 3707 C CA . SER B 1 198 ? -18 -4.781 6.172 1 97.12 198 SER B CA 1
ATOM 3708 C C . SER B 1 198 ? -16.656 -5.258 5.625 1 97.12 198 SER B C 1
ATOM 3710 O O . SER B 1 198 ? -16.594 -6.246 4.895 1 97.12 198 SER B O 1
ATOM 3712 N N . VAL B 1 199 ? -15.547 -4.527 5.953 1 97.69 199 VAL B N 1
ATOM 3713 C CA . VAL B 1 199 ? -14.211 -4.941 5.539 1 97.69 199 VAL B CA 1
ATOM 3714 C C . VAL B 1 199 ? -13.914 -6.336 6.074 1 97.69 199 VAL B C 1
ATOM 3716 O O . VAL B 1 199 ? -13.461 -7.215 5.332 1 97.69 199 VAL B O 1
ATOM 3719 N N . SER B 1 200 ? -14.219 -6.551 7.359 1 97.56 200 SER B N 1
ATOM 3720 C CA . SER B 1 200 ? -13.969 -7.836 8.008 1 97.56 200 SER B CA 1
ATOM 3721 C C . SER B 1 200 ? -14.836 -8.938 7.402 1 97.56 200 SER B C 1
ATOM 3723 O O . SER B 1 200 ? -14.352 -10.039 7.148 1 97.56 200 SER B O 1
ATOM 3725 N N . ALA B 1 201 ? -16.094 -8.625 7.195 1 96.88 201 ALA B N 1
ATOM 3726 C CA . ALA B 1 201 ? -17.031 -9.594 6.617 1 96.88 201 ALA B CA 1
ATOM 3727 C C . ALA B 1 201 ? -16.609 -9.969 5.199 1 96.88 201 ALA B C 1
ATOM 3729 O O . ALA B 1 201 ? -16.625 -11.148 4.836 1 96.88 201 ALA B O 1
ATOM 3730 N N . GLU B 1 202 ? -16.266 -8.977 4.398 1 95.38 202 GLU B N 1
ATOM 3731 C CA . GLU B 1 202 ? -15.82 -9.234 3.031 1 95.38 202 GLU B CA 1
ATOM 3732 C C . GLU B 1 202 ? -14.547 -10.062 3.008 1 95.38 202 GLU B C 1
ATOM 3734 O O . GLU B 1 202 ? -14.398 -10.969 2.186 1 95.38 202 GLU B O 1
ATOM 3739 N N . PHE B 1 203 ? -13.594 -9.719 3.881 1 96.94 203 PHE B N 1
ATOM 3740 C CA . PHE B 1 203 ? -12.367 -10.492 4.004 1 96.94 203 PHE B CA 1
ATOM 3741 C C . PHE B 1 203 ? -12.672 -11.953 4.297 1 96.94 203 PHE B C 1
ATOM 3743 O O . PHE B 1 203 ? -12.172 -12.852 3.615 1 96.94 203 PHE B O 1
ATOM 3750 N N . PHE B 1 204 ? -13.578 -12.133 5.227 1 97.25 204 PHE B N 1
ATOM 3751 C CA . PHE B 1 204 ? -13.953 -13.477 5.656 1 97.25 204 PHE B CA 1
ATOM 3752 C C . PHE B 1 204 ? -14.641 -14.234 4.527 1 97.25 204 PHE B C 1
ATOM 3754 O O . PHE B 1 204 ? -14.266 -15.367 4.215 1 97.25 204 PHE B O 1
ATOM 3761 N N . VAL B 1 205 ? -15.617 -13.656 3.877 1 96.5 205 VAL B N 1
ATOM 3762 C CA . VAL B 1 205 ? -16.422 -14.305 2.857 1 96.5 205 VAL B CA 1
ATOM 3763 C C . VAL B 1 205 ? -15.562 -14.664 1.654 1 96.5 205 VAL B C 1
ATOM 3765 O O . VAL B 1 205 ? -15.617 -15.789 1.149 1 96.5 205 VAL B O 1
ATOM 3768 N N . MET B 1 206 ? -14.727 -13.75 1.216 1 94.81 206 MET B N 1
ATOM 3769 C CA . MET B 1 206 ? -13.898 -13.984 0.036 1 94.81 206 MET B CA 1
ATOM 3770 C C . MET B 1 206 ? -12.797 -14.992 0.336 1 94.81 206 MET B C 1
ATOM 3772 O O . MET B 1 206 ? -12.352 -15.719 -0.556 1 94.81 206 MET B O 1
ATOM 3776 N N . LEU B 1 207 ? -12.406 -15.047 1.632 1 96.44 207 LEU B N 1
ATOM 3777 C CA . LEU B 1 207 ? -11.422 -16.047 2.031 1 96.44 207 LEU B CA 1
ATOM 3778 C C . LEU B 1 207 ? -12.039 -17.438 2.062 1 96.44 207 LEU B C 1
ATOM 3780 O O . LEU B 1 207 ? -11.508 -18.375 1.452 1 96.44 207 LEU B O 1
ATOM 3784 N N . VAL B 1 208 ? -13.18 -17.594 2.648 1 97.38 208 VAL B N 1
ATOM 3785 C CA . VAL B 1 208 ? -13.734 -18.922 2.895 1 97.38 208 VAL B CA 1
ATOM 3786 C C . VAL B 1 208 ? -14.383 -19.453 1.619 1 97.38 208 VAL B C 1
ATOM 3788 O O . VAL B 1 208 ? -14.43 -20.672 1.4 1 97.38 208 VAL B O 1
ATOM 3791 N N . LEU B 1 209 ? -14.867 -18.578 0.75 1 95.81 209 LEU B N 1
ATOM 3792 C CA . LEU B 1 209 ? -15.469 -19.016 -0.502 1 95.81 209 LEU B CA 1
ATOM 3793 C C . LEU B 1 209 ? -14.445 -19.016 -1.633 1 95.81 209 LEU B C 1
ATOM 3795 O O . LEU B 1 209 ? -14.781 -19.328 -2.779 1 95.81 209 LEU B O 1
ATOM 3799 N N . ARG B 1 210 ? -13.242 -18.656 -1.301 1 94.81 210 ARG B N 1
ATOM 3800 C CA . ARG B 1 210 ? -12.094 -18.688 -2.209 1 94.81 210 ARG B CA 1
ATOM 3801 C C . ARG B 1 210 ? -12.336 -17.781 -3.42 1 94.81 210 ARG B C 1
ATOM 3803 O O . ARG B 1 210 ? -12.07 -18.188 -4.555 1 94.81 210 ARG B O 1
ATOM 3810 N N . GLY B 1 211 ? -12.891 -16.625 -3.109 1 91.38 211 GLY B N 1
ATOM 3811 C CA . GLY B 1 211 ? -13.062 -15.609 -4.133 1 91.38 211 GLY B CA 1
ATOM 3812 C C . GLY B 1 211 ? -11.797 -14.812 -4.391 1 91.38 211 GLY B C 1
ATOM 3813 O O . GLY B 1 211 ? -11.641 -14.211 -5.457 1 91.38 211 GLY B O 1
ATOM 3814 N N . HIS B 1 212 ? -10.883 -14.773 -3.42 1 93.62 212 HIS B N 1
ATOM 3815 C CA . HIS B 1 212 ? -9.586 -14.109 -3.494 1 93.62 212 HIS B CA 1
ATOM 3816 C C . HIS B 1 212 ? -8.539 -14.867 -2.686 1 93.62 212 HIS B C 1
ATOM 3818 O O . HIS B 1 212 ? -8.867 -15.523 -1.695 1 93.62 212 HIS B O 1
ATOM 3824 N N . TYR B 1 213 ? -7.309 -14.781 -3.135 1 95.31 213 TYR B N 1
ATOM 3825 C CA . TYR B 1 213 ? -6.195 -15.195 -2.287 1 95.31 213 TYR B CA 1
ATOM 3826 C C . TYR B 1 213 ? -6.008 -14.227 -1.123 1 95.31 213 TYR B C 1
ATOM 3828 O O . TYR B 1 213 ? -6.457 -13.078 -1.181 1 95.31 213 TYR B O 1
ATOM 3836 N N . SER B 1 214 ? -5.324 -14.68 -0.091 1 96 214 SER B N 1
ATOM 3837 C CA . SER B 1 214 ? -5.109 -13.867 1.104 1 96 214 SER B CA 1
ATOM 3838 C C . SER B 1 214 ? -4.383 -12.57 0.77 1 96 214 SER B C 1
ATOM 3840 O O . SER B 1 214 ? -4.715 -11.508 1.302 1 96 214 SER B O 1
ATOM 3842 N N . ILE B 1 215 ? -3.408 -12.594 -0.179 1 95.38 215 ILE B N 1
ATOM 3843 C CA . ILE B 1 215 ? -2.615 -11.406 -0.472 1 95.38 215 ILE B CA 1
ATOM 3844 C C . ILE B 1 215 ? -3.477 -10.375 -1.204 1 95.38 215 ILE B C 1
ATOM 3846 O O . ILE B 1 215 ? -3.234 -9.172 -1.105 1 95.38 215 ILE B O 1
ATOM 3850 N N . ASP B 1 216 ? -4.523 -10.836 -1.943 1 95.5 216 ASP B N 1
ATOM 3851 C CA . ASP B 1 216 ? -5.453 -9.914 -2.588 1 95.5 216 ASP B CA 1
ATOM 3852 C C . ASP B 1 216 ? -6.211 -9.078 -1.554 1 95.5 216 ASP B C 1
ATOM 3854 O O . ASP B 1 216 ? -6.367 -7.867 -1.72 1 95.5 216 ASP B O 1
ATOM 3858 N N . LEU B 1 217 ? -6.605 -9.805 -0.537 1 96.94 217 LEU B N 1
ATOM 3859 C CA . LEU B 1 217 ? -7.414 -9.18 0.506 1 96.94 217 LEU B CA 1
ATOM 3860 C C . LEU B 1 217 ? -6.566 -8.258 1.378 1 96.94 217 LEU B C 1
ATOM 3862 O O . LEU B 1 217 ? -6.961 -7.125 1.655 1 96.94 217 LEU B O 1
ATOM 3866 N N . ILE B 1 218 ? -5.418 -8.703 1.761 1 97.19 218 ILE B N 1
ATOM 3867 C CA . ILE B 1 218 ? -4.516 -7.926 2.6 1 97.19 218 ILE B CA 1
ATOM 3868 C C . ILE B 1 218 ? -4.047 -6.688 1.84 1 97.19 218 ILE B C 1
ATOM 3870 O O . ILE B 1 218 ? -4.066 -5.574 2.377 1 97.19 218 ILE B O 1
ATOM 3874 N N . SER B 1 219 ? -3.645 -6.883 0.58 1 96.94 219 SER B N 1
ATOM 3875 C CA . SER B 1 219 ? -3.238 -5.742 -0.232 1 96.94 219 SER B CA 1
ATOM 3876 C C . SER B 1 219 ? -4.406 -4.793 -0.474 1 96.94 219 SER B C 1
ATOM 3878 O O . SER B 1 219 ? -4.219 -3.576 -0.562 1 96.94 219 SER B O 1
ATOM 3880 N N . GLY B 1 220 ? -5.621 -5.352 -0.569 1 96.62 220 GLY B N 1
ATOM 3881 C CA . GLY B 1 220 ? -6.793 -4.492 -0.675 1 96.62 220 GLY B CA 1
ATOM 3882 C C . GLY B 1 220 ? -6.918 -3.512 0.475 1 96.62 220 GLY B C 1
ATOM 3883 O O . GLY B 1 220 ? -7.238 -2.338 0.265 1 96.62 220 GLY B O 1
ATOM 3884 N N . ILE B 1 221 ? -6.664 -3.988 1.679 1 97.81 221 ILE B N 1
ATOM 3885 C CA . ILE B 1 221 ? -6.73 -3.145 2.867 1 97.81 221 ILE B CA 1
ATOM 3886 C C . ILE B 1 221 ? -5.645 -2.072 2.799 1 97.81 221 ILE B C 1
ATOM 3888 O O . ILE B 1 221 ? -5.926 -0.884 2.969 1 97.81 221 ILE B O 1
ATOM 3892 N N . ILE B 1 222 ? -4.473 -2.48 2.447 1 97.56 222 ILE B N 1
ATOM 3893 C CA . ILE B 1 222 ? -3.324 -1.58 2.457 1 97.56 222 ILE B CA 1
ATOM 3894 C C . ILE B 1 222 ? -3.451 -0.568 1.321 1 97.56 222 ILE B C 1
ATOM 3896 O O . ILE B 1 222 ? -3.275 0.635 1.53 1 97.56 222 ILE B O 1
ATOM 3900 N N . PHE B 1 223 ? -3.754 -1.036 0.123 1 97.5 223 PHE B N 1
ATOM 3901 C CA . PHE B 1 223 ? -3.902 -0.144 -1.021 1 97.5 223 PHE B CA 1
ATOM 3902 C C . PHE B 1 223 ? -5.062 0.822 -0.807 1 97.5 223 PHE B C 1
ATOM 3904 O O . PHE B 1 223 ? -4.988 1.985 -1.208 1 97.5 223 PHE B O 1
ATOM 3911 N N . GLY B 1 224 ? -6.164 0.319 -0.174 1 97.5 224 GLY B N 1
ATOM 3912 C CA . GLY B 1 224 ? -7.254 1.218 0.167 1 97.5 224 GLY B CA 1
ATOM 3913 C C . GLY B 1 224 ? -6.824 2.375 1.048 1 97.5 224 GLY B C 1
ATOM 3914 O O . GLY B 1 224 ? -7.117 3.533 0.749 1 97.5 224 GLY B O 1
ATOM 3915 N N . HIS B 1 225 ? -6.125 2.051 2.131 1 98.12 225 HIS B N 1
ATOM 3916 C CA . HIS B 1 225 ? -5.641 3.088 3.037 1 98.12 225 HIS B CA 1
ATOM 3917 C C . HIS B 1 225 ? -4.605 3.977 2.355 1 98.12 225 HIS B C 1
ATOM 3919 O O . HIS B 1 225 ? -4.625 5.199 2.521 1 98.12 225 HIS B O 1
ATOM 3925 N N . TYR B 1 226 ? -3.764 3.398 1.574 1 98.12 226 TYR B N 1
ATOM 3926 C CA . TYR B 1 226 ? -2.688 4.109 0.891 1 98.12 226 TYR B CA 1
ATOM 3927 C C . TYR B 1 226 ? -3.244 5.152 -0.069 1 98.12 226 TYR B C 1
ATOM 3929 O O . TYR B 1 226 ? -2.85 6.32 -0.025 1 98.12 226 TYR B O 1
ATOM 3937 N N . PHE B 1 227 ? -4.129 4.75 -0.916 1 97.38 227 PHE B N 1
ATOM 3938 C CA . PHE B 1 227 ? -4.68 5.672 -1.904 1 97.38 227 PHE B CA 1
ATOM 3939 C C . PHE B 1 227 ? -5.566 6.715 -1.238 1 97.38 227 PHE B C 1
ATOM 3941 O O . PHE B 1 227 ? -5.754 7.812 -1.771 1 97.38 227 PHE B O 1
ATOM 3948 N N . TRP B 1 228 ? -6.141 6.34 -0.083 1 97.44 228 TRP B N 1
ATOM 3949 C CA . TRP B 1 228 ? -6.852 7.348 0.693 1 97.44 228 TRP B CA 1
ATOM 3950 C C . TRP B 1 228 ? -5.902 8.445 1.157 1 97.44 228 TRP B C 1
ATOM 3952 O O . TRP B 1 228 ? -6.211 9.633 1.035 1 97.44 228 TRP B O 1
ATOM 3962 N N . LEU B 1 229 ? -4.738 8.086 1.683 1 96.19 229 LEU B N 1
ATOM 3963 C CA . LEU B 1 229 ? -3.727 9.047 2.1 1 96.19 229 LEU B CA 1
ATOM 3964 C C . LEU B 1 229 ? -3.264 9.898 0.919 1 96.19 229 LEU B C 1
ATOM 3966 O O . LEU B 1 229 ? -3.186 11.125 1.021 1 96.19 229 LEU B O 1
ATOM 3970 N N . LEU B 1 230 ? -3.035 9.273 -0.193 1 96.5 230 LEU B N 1
ATOM 3971 C CA . LEU B 1 230 ? -2.521 9.953 -1.376 1 96.5 230 LEU B CA 1
ATOM 3972 C C . LEU B 1 230 ? -3.555 10.922 -1.94 1 96.5 230 LEU B C 1
ATOM 3974 O O . LEU B 1 230 ? -3.213 12.023 -2.359 1 96.5 230 LEU B O 1
ATOM 3978 N N . SER B 1 231 ? -4.781 10.414 -1.977 1 96 231 SER B N 1
ATOM 3979 C CA . SER B 1 231 ? -5.836 11.266 -2.521 1 96 231 SER B CA 1
ATOM 3980 C C . SER B 1 231 ? -6.012 12.531 -1.689 1 96 231 SER B C 1
ATOM 3982 O O . SER B 1 231 ? -6.316 13.602 -2.229 1 96 231 SER B O 1
ATOM 3984 N N . GLY B 1 232 ? -5.836 12.414 -0.366 1 94.88 232 GLY B N 1
ATOM 3985 C CA . GLY B 1 232 ? -5.867 13.594 0.485 1 94.88 232 GLY B CA 1
ATOM 3986 C C . GLY B 1 232 ? -4.773 14.594 0.157 1 94.88 232 GLY B C 1
ATOM 3987 O O . GLY B 1 232 ? -5.035 15.797 0.048 1 94.88 232 GLY B O 1
ATOM 3988 N N . LYS B 1 233 ? -3.625 14.141 -0.049 1 93.69 233 LYS B N 1
ATOM 3989 C CA . LYS B 1 233 ? -2.492 15 -0.381 1 93.69 233 LYS B CA 1
ATOM 3990 C C . LYS B 1 233 ? -2.672 15.633 -1.755 1 93.69 233 LYS B C 1
ATOM 3992 O O . LYS B 1 233 ? -2.445 16.844 -1.92 1 93.69 233 LYS B O 1
ATOM 3997 N N . LEU B 1 234 ? -3.084 14.844 -2.717 1 93.19 234 LEU B N 1
ATOM 3998 C CA . LEU B 1 234 ? -3.258 15.312 -4.086 1 93.19 234 LEU B CA 1
ATOM 3999 C C . LEU B 1 234 ? -4.367 16.359 -4.168 1 93.19 234 LEU B C 1
ATOM 4001 O O . LEU B 1 234 ? -4.234 17.359 -4.879 1 93.19 234 LEU B O 1
ATOM 4005 N N . THR B 1 235 ? -5.43 16.062 -3.488 1 93.69 235 THR B N 1
ATOM 4006 C CA . THR B 1 235 ? -6.555 16.984 -3.488 1 93.69 235 THR B CA 1
ATOM 4007 C C . THR B 1 235 ? -6.145 18.328 -2.898 1 93.69 235 THR B C 1
ATOM 4009 O O . THR B 1 235 ? -6.488 19.391 -3.443 1 93.69 235 THR B O 1
ATOM 4012 N N . LYS B 1 236 ? -5.434 18.312 -1.83 1 92.62 236 LYS B N 1
ATOM 4013 C CA . LYS B 1 236 ? -4.957 19.562 -1.222 1 92.62 236 LYS B CA 1
ATOM 4014 C C . LYS B 1 236 ? -4.07 20.328 -2.186 1 92.62 236 LYS B C 1
ATOM 4016 O O . LYS B 1 236 ? -4.18 21.562 -2.289 1 92.62 236 LYS B O 1
ATOM 4021 N N . LYS B 1 237 ? -3.256 19.703 -2.863 1 91.06 237 LYS B N 1
ATOM 4022 C CA . LYS B 1 237 ? -2.383 20.344 -3.84 1 91.06 237 LYS B CA 1
ATOM 4023 C C . LYS B 1 237 ? -3.193 20.969 -4.969 1 91.06 237 LYS B C 1
ATOM 4025 O O . LYS B 1 237 ? -2.93 22.109 -5.367 1 91.06 237 LYS B O 1
ATOM 4030 N N . ILE B 1 238 ? -4.164 20.172 -5.414 1 87.69 238 ILE B N 1
ATOM 4031 C CA . ILE B 1 238 ? -5.012 20.625 -6.508 1 87.69 238 ILE B CA 1
ATOM 4032 C C . ILE B 1 238 ? -5.816 21.844 -6.059 1 87.69 238 ILE B C 1
ATOM 4034 O O . ILE B 1 238 ? -5.887 22.859 -6.773 1 87.69 238 ILE B O 1
ATOM 4038 N N . GLU B 1 239 ? -6.391 21.719 -4.922 1 85.69 239 GLU B N 1
ATOM 4039 C CA . GLU B 1 239 ? -7.195 22.812 -4.387 1 85.69 239 GLU B CA 1
ATOM 4040 C C . GLU B 1 239 ? -6.34 24.062 -4.129 1 85.69 239 GLU B C 1
ATOM 4042 O O . GLU B 1 239 ? -6.777 25.188 -4.371 1 85.69 239 GLU B O 1
ATOM 4047 N N . ASN B 1 240 ? -5.152 23.891 -3.717 1 88.75 240 ASN B N 1
ATOM 4048 C CA . ASN B 1 240 ? -4.242 25 -3.5 1 88.75 240 ASN B CA 1
ATOM 4049 C C . ASN B 1 240 ? -3.834 25.656 -4.816 1 88.75 240 ASN B C 1
ATOM 4051 O O . ASN B 1 240 ? -3.713 26.875 -4.895 1 88.75 240 ASN B O 1
ATOM 4055 N N . LEU B 1 241 ? -3.668 24.875 -5.781 1 86.56 241 LEU B N 1
ATOM 4056 C CA . LEU B 1 241 ? -3.324 25.391 -7.102 1 86.56 241 LEU B CA 1
ATOM 4057 C C . LEU B 1 241 ? -4.473 26.203 -7.684 1 86.56 241 LEU B C 1
ATOM 4059 O O . LEU B 1 241 ? -4.25 27.266 -8.281 1 86.56 241 LEU B O 1
ATOM 4063 N N . ILE B 1 242 ? -5.691 25.672 -7.523 1 82.5 242 ILE B N 1
ATOM 4064 C CA . ILE B 1 242 ? -6.875 26.375 -8.023 1 82.5 242 ILE B CA 1
ATOM 4065 C C . ILE B 1 242 ? -7.035 27.703 -7.293 1 82.5 242 ILE B C 1
ATOM 4067 O O . ILE B 1 242 ? -7.305 28.734 -7.918 1 82.5 242 ILE B O 1
ATOM 4071 N N . LYS B 1 243 ? -6.828 27.688 -6.02 1 85.12 243 LYS B N 1
ATOM 4072 C CA . LYS B 1 243 ? -6.918 28.922 -5.234 1 85.12 243 LYS B CA 1
ATOM 4073 C C . LYS B 1 243 ? -5.867 29.938 -5.676 1 85.12 243 LYS B C 1
ATOM 4075 O O . LYS B 1 243 ? -6.156 31.125 -5.777 1 85.12 243 LYS B O 1
ATOM 4080 N N . LYS B 1 244 ? -4.734 29.469 -5.934 1 88.25 244 LYS B N 1
ATOM 4081 C CA . LYS B 1 244 ? -3.662 30.344 -6.391 1 88.25 244 LYS B CA 1
ATOM 4082 C C . LYS B 1 244 ? -3.986 30.953 -7.754 1 88.25 244 LYS B C 1
ATOM 4084 O O . LYS B 1 244 ? -3.74 32.125 -7.988 1 88.25 244 LYS B O 1
ATOM 4089 N N . LYS B 1 245 ? -4.555 30.234 -8.625 1 84.25 245 LYS B N 1
ATOM 4090 C CA . LYS B 1 245 ? -4.91 30.703 -9.953 1 84.25 245 LYS B CA 1
ATOM 4091 C C . LYS B 1 245 ? -6.039 31.734 -9.891 1 84.25 245 LYS B C 1
ATOM 4093 O O . LYS B 1 245 ? -6.035 32.719 -10.633 1 84.25 245 LYS B O 1
ATOM 4098 N N . GLU B 1 246 ? -6.98 31.422 -9.016 1 80.44 246 GLU B N 1
ATOM 4099 C CA . GLU B 1 246 ? -8.07 32.375 -8.812 1 80.44 246 GLU B CA 1
ATOM 4100 C C . GLU B 1 246 ? -7.555 33.688 -8.297 1 80.44 246 GLU B C 1
ATOM 4102 O O . GLU B 1 246 ? -8.008 34.75 -8.734 1 80.44 246 GLU B O 1
ATOM 4107 N N . LEU B 1 247 ? -6.625 33.562 -7.453 1 83.62 247 LEU B N 1
ATOM 4108 C CA . LEU B 1 247 ? -6.031 34.781 -6.891 1 83.62 247 LEU B CA 1
ATOM 4109 C C . LEU B 1 247 ? -5.25 35.531 -7.949 1 83.62 247 LEU B C 1
ATOM 4111 O O . LEU B 1 247 ? -5.305 36.781 -7.996 1 83.62 247 LEU B O 1
ATOM 4115 N N . LEU B 1 248 ? -4.59 34.812 -8.766 1 82.81 248 LEU B N 1
ATOM 4116 C CA . LEU B 1 248 ? -3.834 35.438 -9.844 1 82.81 248 LEU B CA 1
ATOM 4117 C C . LEU B 1 248 ? -4.77 36.094 -10.859 1 82.81 248 LEU B C 1
ATOM 4119 O O . LEU B 1 248 ? -4.492 37.156 -11.367 1 82.81 248 LEU B O 1
ATOM 4123 N N . TYR B 1 249 ? -5.859 35.406 -11.18 1 78.19 249 TYR B N 1
ATOM 4124 C CA . TYR B 1 249 ? -6.852 35.938 -12.109 1 78.19 249 TYR B CA 1
ATOM 4125 C C . TYR B 1 249 ? -7.496 37.188 -11.555 1 78.19 249 TYR B C 1
ATOM 4127 O O . TYR B 1 249 ? -7.719 38.156 -12.297 1 78.19 249 TYR B O 1
ATOM 4135 N N . GLU B 1 250 ? -7.816 37.188 -10.273 1 79 250 GLU B N 1
ATOM 4136 C CA . GLU B 1 250 ? -8.406 38.344 -9.625 1 79 250 GLU B CA 1
ATOM 4137 C C . GLU B 1 250 ? -7.43 39.531 -9.625 1 79 250 GLU B C 1
ATOM 4139 O O . GLU B 1 250 ? -7.836 40.688 -9.828 1 79 250 GLU B O 1
ATOM 4144 N N . LYS B 1 251 ? -6.172 39.344 -9.516 1 84.25 251 LYS B N 1
ATOM 4145 C CA . LYS B 1 251 ? -5.148 40.375 -9.547 1 84.25 251 LYS B CA 1
ATOM 4146 C C . LYS B 1 251 ? -5.016 40.969 -10.945 1 84.25 251 LYS B C 1
ATOM 4148 O O . LYS B 1 251 ? -4.898 42.188 -11.094 1 84.25 251 LYS B O 1
ATOM 4153 N N . ASP B 1 252 ? -5.047 40.094 -11.875 1 78.62 252 ASP B N 1
ATOM 4154 C CA . ASP B 1 252 ? -4.938 40.531 -13.258 1 78.62 252 ASP B CA 1
ATOM 4155 C C . ASP B 1 252 ? -6.141 41.406 -13.656 1 78.62 252 ASP B C 1
ATOM 4157 O O . ASP B 1 252 ? -5.992 42.406 -14.367 1 78.62 252 ASP B O 1
ATOM 4161 N N . ARG B 1 253 ? -7.297 41.062 -13.188 1 76.12 253 ARG B N 1
ATOM 4162 C CA . ARG B 1 253 ? -8.516 41.812 -13.484 1 76.12 253 ARG B CA 1
ATOM 4163 C C . ARG B 1 253 ? -8.484 43.188 -12.828 1 76.12 253 ARG B C 1
ATOM 4165 O O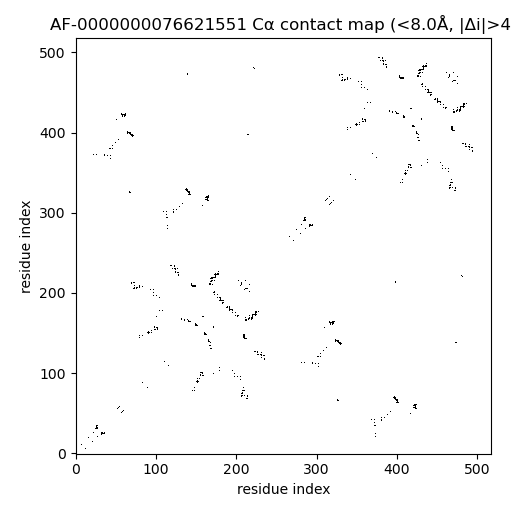 . ARG B 1 253 ? -8.945 44.188 -13.414 1 76.12 253 ARG B O 1
ATOM 4172 N N . GLN B 1 254 ? -7.945 43.219 -11.68 1 76.69 254 GLN B N 1
ATOM 4173 C CA . GLN B 1 254 ? -7.82 44.5 -10.977 1 76.69 254 GLN B CA 1
ATOM 4174 C C . GLN B 1 254 ? -6.84 45.438 -11.688 1 76.69 254 GLN B C 1
ATOM 4176 O O . GLN B 1 254 ? -7.082 46.625 -11.797 1 76.69 254 GLN B O 1
ATOM 4181 N N . VAL B 1 255 ? -5.793 44.875 -12.219 1 79.75 255 VAL B N 1
ATOM 4182 C CA . VAL B 1 255 ? -4.789 45.656 -12.938 1 79.75 255 VAL B CA 1
ATOM 4183 C C . VAL B 1 255 ? -5.375 46.188 -14.25 1 79.75 255 VAL B C 1
ATOM 4185 O O . VAL B 1 255 ? -5.145 47.312 -14.633 1 79.75 255 VAL B O 1
ATOM 4188 N N . ASP B 1 256 ? -6.145 45.438 -14.93 1 76.06 256 ASP B N 1
ATOM 4189 C CA . ASP B 1 256 ? -6.758 45.812 -16.188 1 76.06 256 ASP B CA 1
ATOM 4190 C C . ASP B 1 256 ? -7.824 46.875 -15.984 1 76.06 256 ASP B C 1
ATOM 4192 O O . ASP B 1 256 ? -8.039 47.719 -16.859 1 76.06 256 ASP B O 1
ATOM 4196 N N . SER B 1 257 ? -8.469 46.875 -14.875 1 73.75 257 SER B N 1
ATOM 4197 C CA . SER B 1 257 ? -9.508 47.844 -14.602 1 73.75 257 SER B CA 1
ATOM 4198 C C . SER B 1 257 ? -8.906 49.219 -14.281 1 73.75 257 SER B C 1
ATOM 4200 O O . SER B 1 257 ? -9.578 50.25 -14.414 1 73.75 257 SER B O 1
ATOM 4202 N N . PHE B 1 258 ? -7.688 49.219 -13.938 1 71 258 PHE B N 1
ATOM 4203 C CA . PHE B 1 258 ? -7.008 50.469 -13.641 1 71 258 PHE B CA 1
ATOM 4204 C C . PHE B 1 258 ? -6.312 51 -14.883 1 71 258 PHE B C 1
ATOM 4206 O O . PHE B 1 258 ? -5.992 52.188 -14.945 1 71 258 PHE B O 1
ATOM 4213 N N . SER B 1 259 ? -6.141 50.25 -15.844 1 57.5 259 SER B N 1
ATOM 4214 C CA . SER B 1 259 ? -5.59 50.812 -17.078 1 57.5 259 SER B CA 1
ATOM 4215 C C . SER B 1 259 ? -6.699 51.281 -18 1 57.5 259 SER B C 1
ATOM 4217 O O . SER B 1 259 ? -6.543 52.312 -18.688 1 57.5 259 SER B O 1
#

pLDDT: mean 85.6, std 15.05, range [23.27, 98.25]

Radius of gyration: 27.81 Å; Cα contacts (8 Å, |Δi|>4): 561; chains: 2; bounding box: 76×79×75 Å

Nearest PDB structures (foldseek):
  6ebu-assembly1_A  TM=7.297E-01  e=6.591E-02  Aquifex aeolicus VF5
  5jki-assembly1_A  TM=4.385E-01  e=3.892E-02  Bacillus subtilis subsp. subtilis str. 168
  9jq0-assembly1_A  TM=5.863E-01  e=2.880E-01  Klebsiella pneumoniae 342
  1d2t-assembly1_A  TM=6.108E-01  e=4.877E-01  Shimwellia blattae
  2ipb-assembly2_D  TM=8.110E-01  e=1.820E+00  Salmonella enterica subsp. enterica serovar Typhimurium

Foldseek 3Di:
DCPVDPPDPVVVLVPDDPVVNCCVQQPVDPVSVVVVVVVVVVVVVVVVVVVCCCCVVVVPPDDDDDFDDFVLLVVLVVVLVVCLVPVVVLLVLVVVLLVLLQVLVVVLVVCCVVPNDFCLVVQLVVVLVVVLVVCLVPDFGDQDPSAQQAHSPDDHPPDDRDLDRSAAADQSLLVLLLSLVVCVVVVVNVSNVSSVVSSVSVLVSCSSNRVYGNCNSVVSNVSSVVSSVVSVVVRVVVVVVVVVVVVVVVVVVVVVVVD/DPPVPPPDPVVVLVVDDPVVNCCVQQPVDPVSVVVVVVVVVVVVVVVVVVVCCCCVVVVPPDDDDDFDDFVLLVVLVVVLVVCLVPVVVLLVLVCVLLVLLQVLVVVLVVCCVVPNDFCLVVQLVVVLVVVLVVCLVPDFGDQDDSAQQAHSPDDHPPDDRDLDRSAAADQSLLVLLLSLVVCVVVVVNVSNVSSVVSSVSVLVSCSSNRVYGNNNSVVSNVSSVVSSVVSVVVRVVVVVVVVVVVVVVVVVVVVVVVD